Protein 9BHU (pdb70)

Radius of gyration: 25.52 Å; Cα contacts (8 Å, |Δi|>4): 851; chains: 1; bounding box: 65×57×70 Å

B-factor: mean 46.1, std 19.35, range [21.14, 90.33]

Sequence (395 aa):
ITSRWLLRMLPWVETKGGAYRVNRRLTFTVGDGRVEFVQDGSTVRVIPQELGELALLRDFDDAEVLSAIADRCVQRDFRAGETLVERGTAADELHLIAHGRIGQASAVTLDVLADGDRFGEHALLDEDARWSQTATAETSGTLLTLSRADFAAVVANSPALRSHLAAFTAADYELKPREYELSVAQTILRVHTRVADLYNGPMNQTEEQLRLTIEALRERQEHELINNREFGLLHNADFKQRIQTHSGPPTPDDLDELLCRRRGTKFFLAHPRTIAAMGREFNARGLYPDHTDLGGQQVPAWRGVPILPCGKIPITPERTSSILALRTGEEDQGVIGLRQTGLPDEYEPGLSVRFMNIDEKAIISYLVSTYYSAAILVPDAVGVLENVQIANWPR

Structure (mmCIF, N/CA/C/O backbone):
data_9BHU
#
_entry.id   9BHU
#
_cell.length_a   1.00
_cell.length_b   1.00
_cell.length_c   1.00
_cell.angle_alpha   90.00
_cell.angle_beta   90.00
_cell.angle_gamma   90.00
#
_symmetry.space_group_name_H-M   'P 1'
#
loop_
_entity.id
_entity.type
_entity.pdbx_description
1 polymer 'Nucleotide-binding protein'
2 non-polymer 'CALCIUM ION'
#
loop_
_atom_site.group_PDB
_atom_site.id
_atom_site.type_symbol
_atom_site.label_atom_id
_atom_site.label_alt_id
_atom_site.label_comp_id
_atom_site.label_asym_id
_atom_site.label_entity_id
_atom_site.label_seq_id
_atom_site.pdbx_PDB_ins_code
_atom_site.Cartn_x
_atom_site.Cartn_y
_atom_site.Cartn_z
_atom_site.occupancy
_atom_site.B_iso_or_equiv
_atom_site.auth_seq_id
_atom_site.auth_comp_id
_atom_site.auth_asym_id
_atom_site.auth_atom_id
_atom_site.pdbx_PDB_model_num
ATOM 1 N N . ILE A 1 40 ? 174.652 229.873 293.546 1.00 53.11 40 ILE A N 1
ATOM 2 C CA . ILE A 1 40 ? 174.565 230.712 292.359 1.00 53.11 40 ILE A CA 1
ATOM 3 C C . ILE A 1 40 ? 175.722 231.710 292.338 1.00 53.11 40 ILE A C 1
ATOM 4 O O . ILE A 1 40 ? 175.931 232.416 291.350 1.00 53.11 40 ILE A O 1
ATOM 9 N N . THR A 1 41 ? 176.464 231.769 293.442 1.00 46.99 41 THR A N 1
ATOM 10 C CA . THR A 1 41 ? 177.600 232.668 293.566 1.00 46.99 41 THR A CA 1
ATOM 11 C C . THR A 1 41 ? 178.834 232.080 292.883 1.00 46.99 41 THR A C 1
ATOM 12 O O . THR A 1 41 ? 178.859 230.921 292.469 1.00 46.99 41 THR A O 1
ATOM 16 N N . SER A 1 42 ? 179.855 232.918 292.729 1.00 39.16 42 SER A N 1
ATOM 17 C CA . SER A 1 42 ? 181.102 232.480 292.119 1.00 39.16 42 SER A CA 1
ATOM 18 C C . SER A 1 42 ? 181.869 231.579 293.071 1.00 39.16 42 SER A C 1
ATOM 19 O O . SER A 1 42 ? 181.998 231.870 294.262 1.00 39.16 42 SER A O 1
ATOM 22 N N . ARG A 1 43 ? 182.380 230.483 292.541 1.00 34.24 43 ARG A N 1
ATOM 23 C CA . ARG A 1 43 ? 183.144 229.520 293.318 1.00 34.24 43 ARG A CA 1
ATOM 24 C C . ARG A 1 43 ? 184.574 229.578 292.808 1.00 34.24 43 ARG A C 1
ATOM 25 O O . ARG A 1 43 ? 184.960 228.831 291.912 1.00 34.24 43 ARG A O 1
ATOM 33 N N . TRP A 1 44 ? 185.354 230.492 293.377 1.00 31.83 44 TRP A N 1
ATOM 34 C CA . TRP A 1 44 ? 186.706 230.715 292.887 1.00 31.83 44 TRP A CA 1
ATOM 35 C C . TRP A 1 44 ? 187.628 229.563 293.242 1.00 31.83 44 TRP A C 1
ATOM 36 O O . TRP A 1 44 ? 188.500 229.200 292.452 1.00 31.83 44 TRP A O 1
ATOM 47 N N . LEU A 1 45 ? 187.476 228.996 294.435 1.00 30.86 45 LEU A N 1
ATOM 48 C CA . LEU A 1 45 ? 188.354 227.902 294.833 1.00 30.86 45 LEU A CA 1
ATOM 49 C C . LEU A 1 45 ? 188.126 226.660 293.985 1.00 30.86 45 LEU A C 1
ATOM 50 O O . LEU A 1 45 ? 189.072 225.926 293.700 1.00 30.86 45 LEU A O 1
ATOM 55 N N . LEU A 1 46 ? 186.886 226.405 293.579 1.00 31.65 46 LEU A N 1
ATOM 56 C CA . LEU A 1 46 ? 186.607 225.253 292.734 1.00 31.65 46 LEU A CA 1
ATOM 57 C C . LEU A 1 46 ? 187.275 225.389 291.375 1.00 31.65 46 LEU A C 1
ATOM 58 O O . LEU A 1 46 ? 187.766 224.403 290.818 1.00 31.65 46 LEU A O 1
ATOM 63 N N . ARG A 1 47 ? 187.272 226.591 290.808 1.00 34.14 47 ARG A N 1
ATOM 64 C CA . ARG A 1 47 ? 187.809 226.814 289.473 1.00 34.14 47 ARG A CA 1
ATOM 65 C C . ARG A 1 47 ? 189.281 227.197 289.465 1.00 34.14 47 ARG A C 1
ATOM 66 O O . ARG A 1 47 ? 189.866 227.295 288.385 1.00 34.14 47 ARG A O 1
ATOM 74 N N . MET A 1 48 ? 189.888 227.432 290.627 1.00 34.06 48 MET A N 1
ATOM 75 C CA . MET A 1 48 ? 191.302 227.773 290.699 1.00 34.06 48 MET A CA 1
ATOM 76 C C . MET A 1 48 ? 192.176 226.623 291.163 1.00 34.06 48 MET A C 1
ATOM 77 O O . MET A 1 48 ? 193.339 226.555 290.765 1.00 34.06 48 MET A O 1
ATOM 82 N N . LEU A 1 49 ? 191.663 225.737 291.998 1.00 31.30 49 LEU A N 1
ATOM 83 C CA . LEU A 1 49 ? 192.451 224.610 292.479 1.00 31.30 49 LEU A CA 1
ATOM 84 C C . LEU A 1 49 ? 192.627 223.575 291.381 1.00 31.30 49 LEU A C 1
ATOM 85 O O . LEU A 1 49 ? 191.629 223.127 290.807 1.00 31.30 49 LEU A O 1
ATOM 90 N N . PRO A 1 50 ? 193.853 223.195 291.030 1.00 31.84 50 PRO A N 1
ATOM 91 C CA . PRO A 1 50 ? 194.032 222.086 290.094 1.00 31.84 50 PRO A CA 1
ATOM 92 C C . PRO A 1 50 ? 193.521 220.793 290.705 1.00 31.84 50 PRO A C 1
ATOM 93 O O . PRO A 1 50 ? 193.635 220.563 291.908 1.00 31.84 50 PRO A O 1
ATOM 97 N N . TRP A 1 51 ? 192.958 219.940 289.862 1.00 32.04 51 TRP A N 1
ATOM 98 C CA . TRP A 1 51 ? 192.340 218.701 290.304 1.00 32.04 51 TRP A CA 1
ATOM 99 C C . TRP A 1 51 ? 193.177 217.519 289.850 1.00 32.04 51 TRP A C 1
ATOM 100 O O . TRP A 1 51 ? 193.472 217.386 288.660 1.00 32.04 51 TRP A O 1
ATOM 111 N N . VAL A 1 52 ? 193.565 216.671 290.793 1.00 35.05 52 VAL A N 1
ATOM 112 C CA . VAL A 1 52 ? 194.356 215.490 290.485 1.00 35.05 52 VAL A CA 1
ATOM 113 C C . VAL A 1 52 ? 193.515 214.255 290.768 1.00 35.05 52 VAL A C 1
ATOM 114 O O . VAL A 1 52 ? 192.654 214.249 291.651 1.00 35.05 52 VAL A O 1
ATOM 118 N N . GLU A 1 53 ? 193.775 213.199 290.008 1.00 41.27 53 GLU A N 1
ATOM 119 C CA . GLU A 1 53 ? 192.984 211.982 290.087 1.00 41.27 53 GLU A CA 1
ATOM 120 C C . GLU A 1 53 ? 193.587 211.042 291.118 1.00 41.27 53 GLU A C 1
ATOM 121 O O . GLU A 1 53 ? 194.712 210.563 290.949 1.00 41.27 53 GLU A O 1
ATOM 127 N N . THR A 1 54 ? 192.842 210.782 292.181 1.00 40.08 54 THR A N 1
ATOM 128 C CA . THR A 1 54 ? 193.268 209.820 293.174 1.00 40.08 54 THR A CA 1
ATOM 129 C C . THR A 1 54 ? 192.871 208.413 292.754 1.00 40.08 54 THR A C 1
ATOM 130 O O . THR A 1 54 ? 191.922 208.212 291.994 1.00 40.08 54 THR A O 1
ATOM 134 N N . LYS A 1 55 ? 193.633 207.436 293.232 1.00 44.07 55 LYS A N 1
ATOM 135 C CA . LYS A 1 55 ? 193.391 206.029 292.956 1.00 44.07 55 LYS A CA 1
ATOM 136 C C . LYS A 1 55 ? 192.875 205.375 294.228 1.00 44.07 55 LYS A C 1
ATOM 137 O O . LYS A 1 55 ? 193.543 205.418 295.264 1.00 44.07 55 LYS A O 1
ATOM 143 N N . GLY A 1 56 ? 191.694 204.773 294.148 1.00 41.20 56 GLY A N 1
ATOM 144 C CA . GLY A 1 56 ? 191.079 204.171 295.312 1.00 41.20 56 GLY A CA 1
ATOM 145 C C . GLY A 1 56 ? 190.456 205.147 296.276 1.00 41.20 56 GLY A C 1
ATOM 146 O O . GLY A 1 56 ? 190.167 204.776 297.416 1.00 41.20 56 GLY A O 1
ATOM 147 N N . GLY A 1 57 ? 190.247 206.389 295.854 1.00 38.97 57 GLY A N 1
ATOM 148 C CA . GLY A 1 57 ? 189.701 207.410 296.723 1.00 38.97 57 GLY A CA 1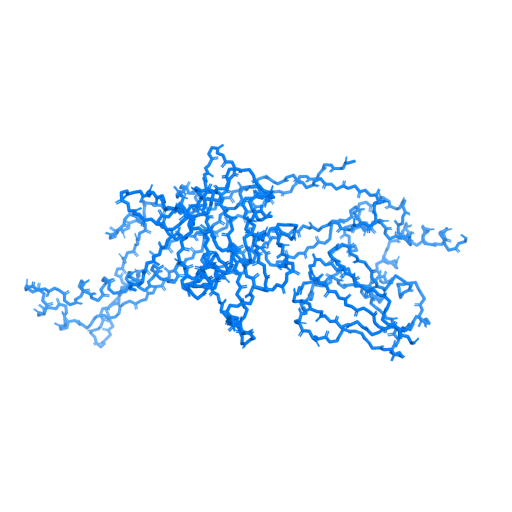
ATOM 149 C C . GLY A 1 57 ? 190.587 207.796 297.881 1.00 38.97 57 GLY A C 1
ATOM 150 O O . GLY A 1 57 ? 190.078 208.115 298.956 1.00 38.97 57 GLY A O 1
ATOM 151 N N . ALA A 1 58 ? 191.904 207.791 297.688 1.00 39.74 58 ALA A N 1
ATOM 152 C CA . ALA A 1 58 ? 192.840 208.145 298.743 1.00 39.74 58 ALA A CA 1
ATOM 153 C C . ALA A 1 58 ? 194.099 208.720 298.120 1.00 39.74 58 ALA A C 1
ATOM 154 O O . ALA A 1 58 ? 194.456 208.391 296.988 1.00 39.74 58 ALA A O 1
ATOM 156 N N . TYR A 1 59 ? 194.777 209.564 298.890 1.00 39.79 59 TYR A N 1
ATOM 157 C CA . TYR A 1 59 ? 196.008 210.218 298.481 1.00 39.79 59 TYR A CA 1
ATOM 158 C C . TYR A 1 59 ? 196.973 210.211 299.653 1.00 39.79 59 TYR A C 1
ATOM 159 O O . TYR A 1 59 ? 196.557 210.193 300.810 1.00 39.79 59 TYR A O 1
ATOM 168 N N . ARG A 1 60 ? 198.264 210.243 299.350 1.00 42.51 60 ARG A N 1
ATOM 169 C CA . ARG A 1 60 ? 199.310 210.193 300.361 1.00 42.51 60 ARG A CA 1
ATOM 170 C C . ARG A 1 60 ? 200.264 211.354 300.151 1.00 42.51 60 ARG A C 1
ATOM 171 O O . ARG A 1 60 ? 200.748 211.569 299.039 1.00 42.51 60 ARG A O 1
ATOM 179 N N . VAL A 1 61 ? 200.549 212.084 301.221 1.00 39.48 61 VAL A N 1
ATOM 180 C CA . VAL A 1 61 ? 201.474 213.204 301.193 1.00 39.48 61 VAL A CA 1
ATOM 181 C C . VAL A 1 61 ? 202.567 212.925 302.204 1.00 39.48 61 VAL A C 1
ATOM 182 O O . VAL A 1 61 ? 202.286 212.693 303.382 1.00 39.48 61 VAL A O 1
ATOM 186 N N . ASN A 1 62 ? 203.809 212.949 301.748 1.00 43.70 62 ASN A N 1
ATOM 187 C CA . ASN A 1 62 ? 204.954 212.644 302.590 1.00 43.70 62 ASN A CA 1
ATOM 188 C C . ASN A 1 62 ? 205.422 213.924 303.259 1.00 43.70 62 ASN A C 1
ATOM 189 O O . ASN A 1 62 ? 205.798 214.881 302.579 1.00 43.70 62 ASN A O 1
ATOM 194 N N . ARG A 1 63 ? 205.431 213.933 304.586 1.00 43.92 63 ARG A N 1
ATOM 195 C CA . ARG A 1 63 ? 205.782 215.114 305.356 1.00 43.92 63 ARG A CA 1
ATOM 196 C C . ARG A 1 63 ? 207.087 214.895 306.089 1.00 43.92 63 ARG A C 1
ATOM 197 O O . ARG A 1 63 ? 207.261 213.895 306.784 1.00 43.92 63 ARG A O 1
ATOM 205 N N . ARG A 1 64 ? 207.978 215.859 305.950 1.00 51.59 64 ARG A N 1
ATOM 206 C CA . ARG A 1 64 ? 209.165 215.977 306.769 1.00 51.59 64 ARG A CA 1
ATOM 207 C C . ARG A 1 64 ? 208.913 217.060 307.805 1.00 51.59 64 ARG A C 1
ATOM 208 O O . ARG A 1 64 ? 208.517 218.174 307.455 1.00 51.59 64 ARG A O 1
ATOM 216 N N . LEU A 1 65 ? 209.132 216.734 309.077 1.00 50.95 65 LEU A N 1
ATOM 217 C CA . LEU A 1 65 ? 208.895 217.667 310.176 1.00 50.95 65 LEU A CA 1
ATOM 218 C C . LEU A 1 65 ? 210.186 217.900 310.943 1.00 50.95 65 LEU A C 1
ATOM 219 O O . LEU A 1 65 ? 210.461 217.221 311.931 1.00 50.95 65 LEU A O 1
ATOM 224 N N . THR A 1 66 ? 210.972 218.870 310.496 1.00 54.58 66 THR A N 1
ATOM 225 C CA . THR A 1 66 ? 212.222 219.183 311.171 1.00 54.58 66 THR A CA 1
ATOM 226 C C . THR A 1 66 ? 211.973 219.903 312.488 1.00 54.58 66 THR A C 1
ATOM 227 O O . THR A 1 66 ? 211.214 220.873 312.545 1.00 54.58 66 THR A O 1
ATOM 231 N N . PHE A 1 67 ? 212.601 219.416 313.553 1.00 56.20 67 PHE A N 1
ATOM 232 C CA . PHE A 1 67 ? 212.464 220.025 314.863 1.00 56.20 67 PHE A CA 1
ATOM 233 C C . PHE A 1 67 ? 213.789 219.892 315.595 1.00 56.20 67 PHE A C 1
ATOM 234 O O . PHE A 1 67 ? 214.563 218.969 315.335 1.00 56.20 67 PHE A O 1
ATOM 242 N N . THR A 1 68 ? 214.034 220.805 316.528 1.00 58.52 68 THR A N 1
ATOM 243 C CA . THR A 1 68 ? 215.237 220.801 317.345 1.00 58.52 68 THR A CA 1
ATOM 244 C C . THR A 1 68 ? 214.839 220.758 318.809 1.00 58.52 68 THR A C 1
ATOM 245 O O . THR A 1 68 ? 213.805 221.302 319.200 1.00 58.52 68 THR A O 1
ATOM 249 N N . VAL A 1 69 ? 215.658 220.107 319.618 1.00 59.22 69 VAL A N 1
ATOM 250 C CA . VAL A 1 69 ? 215.384 219.957 321.039 1.00 59.22 69 VAL A CA 1
ATOM 251 C C . VAL A 1 69 ? 216.261 220.926 321.815 1.00 59.22 69 VAL A C 1
ATOM 252 O O . VAL A 1 69 ? 217.480 220.972 321.614 1.00 59.22 69 VAL A O 1
ATOM 256 N N . GLY A 1 70 ? 215.640 221.708 322.691 1.00 61.26 70 GLY A N 1
ATOM 257 C CA . GLY A 1 70 ? 216.356 222.643 323.525 1.00 61.26 70 GLY A CA 1
ATOM 258 C C . GLY A 1 70 ? 216.273 224.092 323.115 1.00 61.26 70 GLY A C 1
ATOM 259 O O . GLY A 1 70 ? 216.954 224.924 323.722 1.00 61.26 70 GLY A O 1
ATOM 260 N N . ASP A 1 71 ? 215.461 224.427 322.121 1.00 60.80 71 ASP A N 1
ATOM 261 C CA . ASP A 1 71 ? 215.315 225.809 321.687 1.00 60.80 71 ASP A CA 1
ATOM 262 C C . ASP A 1 71 ? 214.164 226.528 322.379 1.00 60.80 71 ASP A C 1
ATOM 263 O O . ASP A 1 71 ? 213.882 227.681 322.043 1.00 60.80 71 ASP A O 1
ATOM 268 N N . GLY A 1 72 ? 213.494 225.879 323.328 1.00 57.58 72 GLY A N 1
ATOM 269 C CA . GLY A 1 72 ? 212.435 226.511 324.080 1.00 57.58 72 GLY A CA 1
ATOM 270 C C . GLY A 1 72 ? 211.074 226.495 323.430 1.00 57.58 72 GLY A C 1
ATOM 271 O O . GLY A 1 72 ? 210.123 227.027 324.015 1.00 57.58 72 GLY A O 1
ATOM 272 N N . ARG A 1 73 ? 210.938 225.901 322.250 1.00 52.85 73 ARG A N 1
ATOM 273 C CA . ARG A 1 73 ? 209.669 225.843 321.543 1.00 52.85 73 ARG A CA 1
ATOM 274 C C . ARG A 1 73 ? 209.332 224.394 321.237 1.00 52.85 73 ARG A C 1
ATOM 275 O O . ARG A 1 73 ? 210.176 223.656 320.724 1.00 52.85 73 ARG A O 1
ATOM 283 N N . VAL A 1 74 ? 208.102 223.993 321.540 1.00 48.62 74 VAL A N 1
ATOM 284 C CA . VAL A 1 74 ? 207.635 222.639 321.271 1.00 48.62 74 VAL A CA 1
ATOM 285 C C . VAL A 1 74 ? 206.967 222.606 319.908 1.00 48.62 74 VAL A C 1
ATOM 286 O O . VAL A 1 74 ? 206.134 223.458 319.590 1.00 48.62 74 VAL A O 1
ATOM 290 N N . GLU A 1 75 ? 207.355 221.641 319.089 1.00 48.12 75 GLU A N 1
ATOM 291 C CA . GLU A 1 75 ? 206.786 221.464 317.766 1.00 48.12 75 GLU A CA 1
ATOM 292 C C . GLU A 1 75 ? 205.727 220.376 317.810 1.00 48.12 75 GLU A C 1
ATOM 293 O O . GLU A 1 75 ? 205.870 219.388 318.530 1.00 48.12 75 GLU A O 1
ATOM 299 N N . PHE A 1 76 ? 204.661 220.569 317.045 1.00 38.68 76 PHE A N 1
ATOM 300 C CA . PHE A 1 76 ? 203.524 219.669 317.023 1.00 38.68 76 PHE A CA 1
ATOM 301 C C . PHE A 1 76 ? 203.336 219.119 315.621 1.00 38.68 76 PHE A C 1
ATOM 302 O O . PHE A 1 76 ? 203.843 219.665 314.641 1.00 38.68 76 PHE A O 1
ATOM 310 N N . VAL A 1 77 ? 202.601 218.019 315.547 1.00 37.37 77 VAL A N 1
ATOM 311 C CA . VAL A 1 77 ? 202.155 217.414 314.304 1.00 37.37 77 VAL A CA 1
ATOM 312 C C . VAL A 1 77 ? 200.682 217.735 314.158 1.00 37.37 77 VAL A C 1
ATOM 313 O O . VAL A 1 77 ? 199.881 217.412 315.042 1.00 37.37 77 VAL A O 1
ATOM 317 N N . GLN A 1 78 ? 200.320 218.363 313.053 1.00 32.10 78 GLN A N 1
ATOM 318 C CA . GLN A 1 78 ? 198.959 218.804 312.816 1.00 32.10 78 GLN A CA 1
ATOM 319 C C . GLN A 1 78 ? 198.382 218.061 311.627 1.00 32.10 78 GLN A C 1
ATOM 320 O O . GLN A 1 78 ? 198.998 218.024 310.560 1.00 32.10 78 GLN A O 1
ATOM 326 N N . ASP A 1 79 ? 197.204 217.470 311.810 1.00 35.19 79 ASP A N 1
ATOM 327 C CA . ASP A 1 79 ? 196.466 216.817 310.734 1.00 35.19 79 ASP A CA 1
ATOM 328 C C . ASP A 1 79 ? 195.101 217.490 310.677 1.00 35.19 79 ASP A C 1
ATOM 329 O O . ASP A 1 79 ? 194.117 216.992 311.221 1.00 35.19 79 ASP A O 1
ATOM 334 N N . GLY A 1 80 ? 195.036 218.608 309.974 1.00 33.01 80 GLY A N 1
ATOM 335 C CA . GLY A 1 80 ? 193.843 219.424 309.973 1.00 33.01 80 GLY A CA 1
ATOM 336 C C . GLY A 1 80 ? 193.668 220.172 311.274 1.00 33.01 80 GLY A C 1
ATOM 337 O O . GLY A 1 80 ? 194.453 221.064 311.596 1.00 33.01 80 GLY A O 1
ATOM 338 N N . SER A 1 81 ? 192.641 219.819 312.032 1.00 33.94 81 SER A N 1
ATOM 339 C CA . SER A 1 81 ? 192.360 220.468 313.298 1.00 33.94 81 SER A CA 1
ATOM 340 C C . SER A 1 81 ? 192.822 219.663 314.501 1.00 33.94 81 SER A C 1
ATOM 341 O O . SER A 1 81 ? 192.752 220.170 315.622 1.00 33.94 81 SER A O 1
ATOM 344 N N . THR A 1 82 ? 193.276 218.430 314.309 1.00 36.81 82 THR A N 1
ATOM 345 C CA . THR A 1 82 ? 193.761 217.616 315.411 1.00 36.81 82 THR A CA 1
ATOM 346 C C . THR A 1 82 ? 195.276 217.694 315.457 1.00 36.81 82 THR A C 1
ATOM 347 O O . THR A 1 82 ? 195.950 217.485 314.446 1.00 36.81 82 THR A O 1
ATOM 351 N N . VAL A 1 83 ? 195.806 217.971 316.638 1.00 36.25 83 VAL A N 1
ATOM 352 C CA . VAL A 1 83 ? 197.225 218.219 316.807 1.00 36.25 83 VAL A CA 1
ATOM 353 C C . VAL A 1 83 ? 197.753 217.314 317.907 1.00 36.25 83 VAL A C 1
ATOM 354 O O . VAL A 1 83 ? 197.015 216.904 318.805 1.00 36.25 83 VAL A O 1
ATOM 358 N N . ARG A 1 84 ? 199.027 216.955 317.804 1.00 39.04 84 ARG A N 1
ATOM 359 C CA . ARG A 1 84 ? 199.641 216.120 318.822 1.00 39.04 84 ARG A CA 1
ATOM 360 C C . ARG A 1 84 ? 201.122 216.442 318.909 1.00 39.04 84 ARG A C 1
ATOM 361 O O . ARG A 1 84 ? 201.781 216.632 317.891 1.00 39.04 84 ARG A O 1
ATOM 369 N N . VAL A 1 85 ? 201.647 216.466 320.129 1.00 43.63 85 VAL A N 1
ATOM 370 C CA . VAL A 1 85 ? 203.026 216.881 320.338 1.00 43.63 85 VAL A CA 1
ATOM 371 C C . VAL A 1 85 ? 203.984 215.803 319.856 1.00 43.63 85 VAL A C 1
ATOM 372 O O . VAL A 1 85 ? 203.740 214.604 320.032 1.00 43.63 85 VAL A O 1
ATOM 376 N N . ILE A 1 86 ? 205.066 216.223 319.216 1.00 50.10 86 ILE A N 1
ATOM 377 C CA . ILE A 1 86 ? 206.114 215.270 318.832 1.00 50.10 86 ILE A CA 1
ATOM 378 C C . ILE A 1 86 ? 206.748 214.695 320.093 1.00 50.10 86 ILE A C 1
ATOM 379 O O . ILE A 1 86 ? 207.174 215.463 320.971 1.00 50.10 86 ILE A O 1
ATOM 384 N N . PRO A 1 87 ? 206.859 213.373 320.218 1.00 54.24 87 PRO A N 1
ATOM 385 C CA . PRO A 1 87 ? 207.405 212.798 321.457 1.00 54.24 87 PRO A CA 1
ATOM 386 C C . PRO A 1 87 ? 208.809 213.262 321.797 1.00 54.24 87 PRO A C 1
ATOM 387 O O . PRO A 1 87 ? 209.097 213.528 322.967 1.00 54.24 87 PRO A O 1
ATOM 391 N N . GLN A 1 88 ? 209.667 213.434 320.815 1.00 54.93 88 GLN A N 1
ATOM 392 C CA . GLN A 1 88 ? 211.013 213.835 321.124 1.00 54.93 88 GLN A CA 1
ATOM 393 C C . GLN A 1 88 ? 211.035 215.249 321.668 1.00 54.93 88 GLN A C 1
ATOM 394 O O . GLN A 1 88 ? 211.869 215.575 322.501 1.00 54.93 88 GLN A O 1
ATOM 400 N N . GLU A 1 89 ? 210.132 216.095 321.183 1.00 55.13 89 GLU A N 1
ATOM 401 C CA . GLU A 1 89 ? 210.093 217.489 321.618 1.00 55.13 89 GLU A CA 1
ATOM 402 C C . GLU A 1 89 ? 209.604 217.616 323.047 1.00 55.13 89 GLU A C 1
ATOM 403 O O . GLU A 1 89 ? 209.756 218.669 323.666 1.00 55.13 89 GLU A O 1
ATOM 409 N N . LEU A 1 90 ? 209.033 216.559 323.583 1.00 58.79 90 LEU A N 1
ATOM 410 C CA . LEU A 1 90 ? 208.480 216.611 324.915 1.00 58.79 90 LEU A CA 1
ATOM 411 C C . LEU A 1 90 ? 209.628 216.866 325.812 1.00 58.79 90 LEU A C 1
ATOM 412 O O . LEU A 1 90 ? 209.486 217.453 326.870 1.00 58.79 90 LEU A O 1
ATOM 417 N N . GLY A 1 91 ? 210.795 216.446 325.379 1.00 62.98 91 GLY A N 1
ATOM 418 C CA . GLY A 1 91 ? 211.982 216.633 326.176 1.00 62.98 91 GLY A CA 1
ATOM 419 C C . GLY A 1 91 ? 212.371 218.061 326.464 1.00 62.98 91 GLY A C 1
ATOM 420 O O . GLY A 1 91 ? 213.137 218.297 327.384 1.00 62.98 91 GLY A O 1
ATOM 421 N N . GLU A 1 92 ? 211.873 219.024 325.707 1.00 61.65 92 GLU A N 1
ATOM 422 C CA . GLU A 1 92 ? 212.227 220.388 326.073 1.00 61.65 92 GLU A CA 1
ATOM 423 C C . GLU A 1 92 ? 211.939 220.619 327.540 1.00 61.65 92 GLU A C 1
ATOM 424 O O . GLU A 1 92 ? 212.622 221.384 328.204 1.00 61.65 92 GLU A O 1
ATOM 430 N N . LEU A 1 93 ? 210.916 219.964 328.053 1.00 66.98 93 LEU A N 1
ATOM 431 C CA . LEU A 1 93 ? 210.558 220.100 329.450 1.00 66.98 93 LEU A CA 1
ATOM 432 C C . LEU A 1 93 ? 211.738 219.631 330.277 1.00 66.98 93 LEU A C 1
ATOM 433 O O . LEU A 1 93 ? 212.315 218.575 330.009 1.00 66.98 93 LEU A O 1
ATOM 438 N N . ALA A 1 94 ? 212.104 220.425 331.280 1.00 72.25 94 ALA A N 1
ATOM 439 C CA . ALA A 1 94 ? 213.264 220.085 332.090 1.00 72.25 94 ALA A CA 1
ATOM 440 C C . ALA A 1 94 ? 213.057 218.744 332.774 1.00 72.25 94 ALA A C 1
ATOM 441 O O . ALA A 1 94 ? 213.912 217.856 332.686 1.00 72.25 94 ALA A O 1
ATOM 443 N N . LEU A 1 95 ? 211.929 218.573 333.463 1.00 75.01 95 LEU A N 1
ATOM 444 C CA . LEU A 1 95 ? 211.700 217.321 334.164 1.00 75.01 95 LEU A CA 1
ATOM 445 C C . LEU A 1 95 ? 211.791 216.113 333.247 1.00 75.01 95 LEU A C 1
ATOM 446 O O . LEU A 1 95 ? 211.826 214.981 333.742 1.00 75.01 95 LEU A O 1
ATOM 451 N N . LEU A 1 96 ? 211.918 216.322 331.938 1.00 72.68 96 LEU A N 1
ATOM 452 C CA . LEU A 1 96 ? 212.071 215.223 331.004 1.00 72.68 96 LEU A CA 1
ATOM 453 C C . LEU A 1 96 ? 213.282 215.413 330.104 1.00 72.68 96 LEU A C 1
ATOM 454 O O . LEU A 1 96 ? 213.432 214.669 329.131 1.00 72.68 96 LEU A O 1
ATOM 459 N N . ARG A 1 97 ? 214.138 216.394 330.385 1.00 73.16 97 ARG A N 1
ATOM 460 C CA . ARG A 1 97 ? 215.314 216.582 329.553 1.00 73.16 97 ARG A CA 1
ATOM 461 C C . ARG A 1 97 ? 216.222 215.371 329.648 1.00 73.16 97 ARG A C 1
ATOM 462 O O . ARG A 1 97 ? 216.328 214.728 330.696 1.00 73.16 97 ARG A O 1
ATOM 470 N N . ASP A 1 98 ? 216.864 215.053 328.528 1.00 80.37 98 ASP A N 1
ATOM 471 C CA . ASP A 1 98 ? 217.871 214.010 328.395 1.00 80.37 98 ASP A CA 1
ATOM 472 C C . ASP A 1 98 ? 217.246 212.625 328.484 1.00 80.37 98 ASP A C 1
ATOM 473 O O . ASP A 1 98 ? 217.953 211.629 328.319 1.00 80.37 98 ASP A O 1
ATOM 478 N N . PHE A 1 99 ? 215.942 212.527 328.739 1.00 83.76 99 PHE A N 1
ATOM 479 C CA . PHE A 1 99 ? 215.241 211.256 328.638 1.00 83.76 99 PHE A CA 1
ATOM 480 C C . PHE A 1 99 ? 214.877 210.991 327.190 1.00 83.76 99 PHE A C 1
ATOM 481 O O . PHE A 1 99 ? 214.120 211.748 326.574 1.00 83.76 99 PHE A O 1
ATOM 489 N N . ASP A 1 100 ? 215.421 209.915 326.648 1.00 85.52 100 ASP A N 1
ATOM 490 C CA . ASP A 1 100 ? 215.313 209.619 325.230 1.00 85.52 100 ASP A CA 1
ATOM 491 C C . ASP A 1 100 ? 214.898 208.163 325.011 1.00 85.52 100 ASP A C 1
ATOM 492 O O . ASP A 1 100 ? 215.445 207.440 324.177 1.00 85.52 100 ASP A O 1
ATOM 497 N N . ASP A 1 101 ? 213.904 207.716 325.773 1.00 84.12 101 ASP A N 1
ATOM 498 C CA . ASP A 1 101 ? 213.299 206.404 325.588 1.00 84.12 101 ASP A CA 1
ATOM 499 C C . ASP A 1 101 ? 212.041 206.558 324.752 1.00 84.12 101 ASP A C 1
ATOM 500 O O . ASP A 1 101 ? 211.081 207.195 325.191 1.00 84.12 101 ASP A O 1
ATOM 505 N N . ALA A 1 102 ? 212.039 205.944 323.571 1.00 78.91 102 ALA A N 1
ATOM 506 C CA . ALA A 1 102 ? 210.947 206.143 322.631 1.00 78.91 102 ALA A CA 1
ATOM 507 C C . ALA A 1 102 ? 209.619 205.663 323.195 1.00 78.91 102 ALA A C 1
ATOM 508 O O . ALA A 1 102 ? 208.587 206.301 322.977 1.00 78.91 102 ALA A O 1
ATOM 510 N N . GLU A 1 103 ? 209.619 204.542 323.918 1.00 78.73 103 GLU A N 1
ATOM 511 C CA . GLU A 1 103 ? 208.368 204.021 324.467 1.00 78.73 103 GLU A CA 1
ATOM 512 C C . GLU A 1 103 ? 207.734 205.018 325.428 1.00 78.73 103 GLU A C 1
ATOM 513 O O . GLU A 1 103 ? 206.538 205.324 325.331 1.00 78.73 103 GLU A O 1
ATOM 519 N N . VAL A 1 104 ? 208.526 205.538 326.363 1.00 77.06 104 VAL A N 1
ATOM 520 C CA . VAL A 1 104 ? 207.993 206.424 327.391 1.00 77.06 104 VAL A CA 1
ATOM 521 C C . VAL A 1 104 ? 207.487 207.718 326.771 1.00 77.06 104 VAL A C 1
ATOM 522 O O . VAL A 1 104 ? 206.379 208.175 327.071 1.00 77.06 104 VAL A O 1
ATOM 526 N N . LEU A 1 105 ? 208.300 208.339 325.917 1.00 70.19 105 LEU A N 1
ATOM 527 C CA . LEU A 1 105 ? 207.888 209.580 325.275 1.00 70.19 105 LEU A CA 1
ATOM 528 C C . LEU A 1 105 ? 206.644 209.369 324.428 1.00 70.19 105 LEU A C 1
ATOM 529 O O . LEU A 1 105 ? 205.731 210.198 324.441 1.00 70.19 105 LEU A O 1
ATOM 534 N N . SER A 1 106 ? 206.585 208.264 323.689 1.00 69.52 106 SER A N 1
ATOM 535 C CA . SER A 1 106 ? 205.411 207.985 322.873 1.00 69.52 106 SER A CA 1
ATOM 536 C C . SER A 1 106 ? 204.170 207.826 323.736 1.00 69.52 106 SER A C 1
ATOM 537 O O . SER A 1 106 ? 203.101 208.342 323.395 1.00 69.52 106 SER A O 1
ATOM 540 N N . ALA A 1 107 ? 204.287 207.119 324.858 1.00 70.06 107 ALA A N 1
ATOM 541 C CA . ALA A 1 107 ? 203.140 206.961 325.746 1.00 70.06 107 ALA A CA 1
ATOM 542 C C . ALA A 1 107 ? 202.692 208.308 326.299 1.00 70.06 107 ALA A C 1
ATOM 543 O O . ALA A 1 107 ? 201.496 208.623 326.304 1.00 70.06 107 ALA A O 1
ATOM 545 N N . ILE A 1 108 ? 203.641 209.123 326.763 1.00 67.50 108 ILE A N 1
ATOM 546 C CA . ILE A 1 108 ? 203.292 210.421 327.338 1.00 67.50 108 ILE A CA 1
ATOM 547 C C . ILE A 1 108 ? 202.620 211.300 326.292 1.00 67.50 108 ILE A C 1
ATOM 548 O O . ILE A 1 108 ? 201.608 211.954 326.562 1.00 67.50 108 ILE A O 1
ATOM 553 N N . ALA A 1 109 ? 203.157 211.303 325.076 1.00 64.74 109 ALA A N 1
ATOM 554 C CA . ALA A 1 109 ? 202.573 212.072 323.988 1.00 64.74 109 ALA A CA 1
ATOM 555 C C . ALA A 1 109 ? 201.171 211.586 323.675 1.00 64.74 109 ALA A C 1
ATOM 556 O O . ALA A 1 109 ? 200.278 212.388 323.391 1.00 64.74 109 ALA A O 1
ATOM 558 N N . ASP A 1 110 ? 200.963 210.276 323.690 1.00 66.58 110 ASP A N 1
ATOM 559 C CA . ASP A 1 110 ? 199.639 209.733 323.426 1.00 66.58 110 ASP A CA 1
ATOM 560 C C . ASP A 1 110 ? 198.652 210.091 324.526 1.00 66.58 110 ASP A C 1
ATOM 561 O O . ASP A 1 110 ? 197.449 210.170 324.267 1.00 66.58 110 ASP A O 1
ATOM 566 N N . ARG A 1 111 ? 199.111 210.318 325.720 1.00 66.48 111 ARG A N 1
ATOM 567 C CA . ARG A 1 111 ? 198.218 210.562 326.855 1.00 66.48 111 ARG A CA 1
ATOM 568 C C . ARG A 1 111 ? 197.866 212.007 327.138 1.00 66.48 111 ARG A C 1
ATOM 569 O O . ARG A 1 111 ? 197.350 212.314 328.206 1.00 66.48 111 ARG A O 1
ATOM 577 N N . CYS A 1 112 ? 198.191 212.916 326.229 1.00 58.15 112 CYS A N 1
ATOM 578 C CA . CYS A 1 112 ? 197.721 214.288 326.392 1.00 58.15 112 CYS A CA 1
ATOM 579 C C . CYS A 1 112 ? 196.405 214.503 325.642 1.00 58.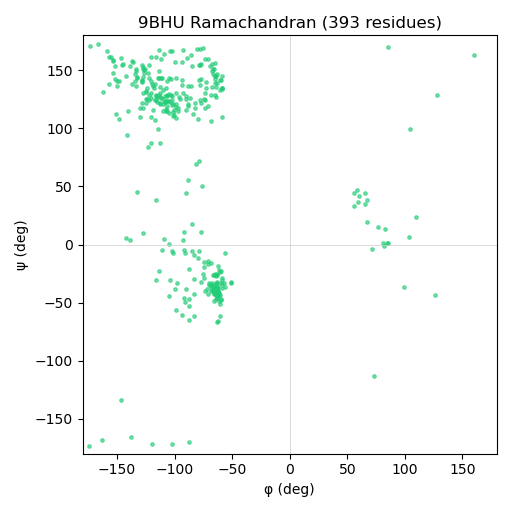15 112 CYS A C 1
ATOM 580 O O . CYS A 1 112 ? 196.088 213.799 324.683 1.00 58.15 112 CYS A O 1
ATOM 583 N N . VAL A 1 113 ? 195.646 215.508 326.076 1.00 48.14 113 VAL A N 1
ATOM 584 C CA . VAL A 1 113 ? 194.316 215.783 325.538 1.00 48.14 113 VAL A CA 1
ATOM 585 C C . VAL A 1 113 ? 194.303 217.161 324.894 1.00 48.14 113 VAL A C 1
ATOM 586 O O . VAL A 1 113 ? 194.796 218.124 325.481 1.00 48.14 113 VAL A O 1
ATOM 590 N N . GLN A 1 114 ? 193.731 217.262 323.702 1.00 41.93 114 GLN A N 1
ATOM 591 C CA . GLN A 1 114 ? 193.658 218.535 323.002 1.00 41.93 114 GLN A CA 1
ATOM 592 C C . GLN A 1 114 ? 192.411 219.317 323.389 1.00 41.93 114 GLN A C 1
ATOM 593 O O . GLN A 1 114 ? 191.313 218.763 323.461 1.00 41.93 114 GLN A O 1
ATOM 599 N N . ARG A 1 115 ? 192.619 220.615 323.614 1.00 47.60 115 ARG A N 1
ATOM 600 C CA . ARG A 1 115 ? 191.531 221.499 323.981 1.00 47.60 115 ARG A CA 1
ATOM 601 C C . ARG A 1 115 ? 191.595 222.772 323.159 1.00 47.60 115 ARG A C 1
ATOM 602 O O . ARG A 1 115 ? 192.672 223.203 322.786 1.00 47.60 115 ARG A O 1
ATOM 610 N N . ASP A 1 116 ? 190.455 223.380 322.874 1.00 49.55 116 ASP A N 1
ATOM 611 C CA . ASP A 1 116 ? 190.400 224.609 322.103 1.00 49.55 116 ASP A CA 1
ATOM 612 C C . ASP A 1 116 ? 189.890 225.711 323.013 1.00 49.55 116 ASP A C 1
ATOM 613 O O . ASP A 1 116 ? 189.050 225.471 323.881 1.00 49.55 116 ASP A O 1
ATOM 618 N N . PHE A 1 117 ? 190.424 226.909 322.837 1.00 49.85 117 PHE A N 1
ATOM 619 C CA . PHE A 1 117 ? 190.016 228.054 323.627 1.00 49.85 117 PHE A CA 1
ATOM 620 C C . PHE A 1 117 ? 189.650 229.212 322.718 1.00 49.85 117 PHE A C 1
ATOM 621 O O . PHE A 1 117 ? 190.308 229.451 321.702 1.00 49.85 117 PHE A O 1
ATOM 629 N N . ARG A 1 118 ? 188.587 229.915 323.086 1.00 57.22 118 ARG A N 1
ATOM 630 C CA . ARG A 1 118 ? 188.114 231.071 322.350 1.00 57.22 118 ARG A CA 1
ATOM 631 C C . ARG A 1 118 ? 188.724 232.341 322.924 1.00 57.22 118 ARG A C 1
ATOM 632 O O . ARG A 1 118 ? 189.281 232.359 324.021 1.00 57.22 118 ARG A O 1
ATOM 640 N N . ALA A 1 119 ? 188.577 233.423 322.175 1.00 58.38 119 ALA A N 1
ATOM 641 C CA . ALA A 1 119 ? 189.078 234.713 322.615 1.00 58.38 119 ALA A CA 1
ATOM 642 C C . ALA A 1 119 ? 188.361 235.175 323.872 1.00 58.38 119 ALA A C 1
ATOM 643 O O . ALA A 1 119 ? 187.142 235.049 323.997 1.00 58.38 119 ALA A O 1
ATOM 645 N N . GLY A 1 120 ? 189.136 235.679 324.826 1.00 60.39 120 GLY A N 1
ATOM 646 C CA . GLY A 1 120 ? 188.581 236.173 326.063 1.00 60.39 120 GLY A CA 1
ATOM 647 C C . GLY A 1 120 ? 188.253 235.118 327.090 1.00 60.39 120 GLY A C 1
ATOM 648 O O . GLY A 1 120 ? 187.762 235.463 328.170 1.00 60.39 120 GLY A O 1
ATOM 649 N N . GLU A 1 121 ? 188.520 233.853 326.802 1.00 61.38 121 GLU A N 1
ATOM 650 C CA . GLU A 1 121 ? 188.216 232.772 327.722 1.00 61.38 121 GLU A CA 1
ATOM 651 C C . GLU A 1 121 ? 189.355 232.597 328.714 1.00 61.38 121 GLU A C 1
ATOM 652 O O . GLU A 1 121 ? 190.530 232.629 328.342 1.00 61.38 121 GLU A O 1
ATOM 658 N N . THR A 1 122 ? 188.998 232.424 329.981 1.00 64.63 122 THR A N 1
ATOM 659 C CA . THR A 1 122 ? 189.969 232.215 331.046 1.00 64.63 122 THR A CA 1
ATOM 660 C C . THR A 1 122 ? 190.236 230.728 331.202 1.00 64.63 122 THR A C 1
ATOM 661 O O . THR A 1 122 ? 189.305 229.943 331.394 1.00 64.63 122 THR A O 1
ATOM 665 N N . LEU A 1 123 ? 191.507 230.345 331.118 1.00 64.49 123 LEU A N 1
ATOM 666 C CA . LEU A 1 123 ? 191.885 228.945 331.228 1.00 64.49 123 LEU A CA 1
ATOM 667 C C . LEU A 1 123 ? 192.191 228.542 332.664 1.00 64.49 123 LEU A C 1
ATOM 668 O O . LEU A 1 123 ? 191.703 227.515 333.142 1.00 64.49 123 LEU A O 1
ATOM 673 N N . VAL A 1 124 ? 193.017 229.319 333.351 1.00 71.54 124 VAL A N 1
ATOM 674 C CA . VAL A 1 124 ? 193.355 229.065 334.743 1.00 71.54 124 VAL A CA 1
ATOM 675 C C . VAL A 1 124 ? 193.131 230.344 335.532 1.00 71.54 124 VAL A C 1
ATOM 676 O O . VAL A 1 124 ? 193.177 231.448 334.984 1.00 71.54 124 VAL A O 1
ATOM 680 N N . GLU A 1 125 ? 192.871 230.189 336.826 1.00 78.60 125 GLU A N 1
ATOM 681 C CA . GLU A 1 125 ? 192.607 231.317 337.705 1.00 78.60 125 GLU A CA 1
ATOM 682 C C . GLU A 1 125 ? 193.542 231.257 338.900 1.00 78.60 125 GLU A C 1
ATOM 683 O O . GLU A 1 125 ? 193.922 230.176 339.354 1.00 78.60 125 GLU A O 1
ATOM 689 N N . ARG A 1 126 ? 193.911 232.431 339.401 1.00 80.22 126 ARG A N 1
ATOM 690 C CA . ARG A 1 126 ? 194.814 232.508 340.540 1.00 80.22 126 ARG A CA 1
ATOM 691 C C . ARG A 1 126 ? 194.176 231.919 341.789 1.00 80.22 126 ARG A C 1
ATOM 692 O O . ARG A 1 126 ? 192.989 232.123 342.059 1.00 80.22 126 ARG A O 1
ATOM 700 N N . GLY A 1 127 ? 194.972 231.173 342.550 1.00 80.64 127 GLY A N 1
ATOM 701 C CA . GLY A 1 127 ? 194.478 230.550 343.759 1.00 80.64 127 GLY A CA 1
ATOM 702 C C . GLY A 1 127 ? 194.126 229.091 343.569 1.00 80.64 127 GLY A C 1
ATOM 703 O O . GLY A 1 127 ? 194.320 228.267 344.468 1.00 80.64 127 GLY A O 1
ATOM 704 N N . THR A 1 128 ? 193.596 228.764 342.397 1.00 81.05 128 THR A N 1
ATOM 705 C CA . THR A 1 128 ? 193.268 227.383 342.090 1.00 81.05 128 THR A CA 1
ATOM 706 C C . THR A 1 128 ? 194.542 226.556 341.984 1.00 81.05 128 THR A C 1
ATOM 707 O O . THR A 1 128 ? 195.537 226.993 341.403 1.00 81.05 128 THR A O 1
ATOM 711 N N . ALA A 1 129 ? 194.519 225.373 342.590 1.00 80.58 129 ALA A N 1
ATOM 712 C CA . ALA A 1 129 ? 195.680 224.497 342.568 1.00 80.58 129 ALA A CA 1
ATOM 713 C C . ALA A 1 129 ? 195.998 224.068 341.143 1.00 80.58 129 ALA A C 1
ATOM 714 O O . ALA A 1 129 ? 195.102 223.774 340.348 1.00 80.58 129 ALA A O 1
ATOM 716 N N . ALA A 1 130 ? 197.286 224.043 340.821 1.00 80.54 130 ALA A N 1
ATOM 717 C CA . ALA A 1 130 ? 197.752 223.680 339.491 1.00 80.54 130 ALA A CA 1
ATOM 718 C C . ALA A 1 130 ? 197.906 222.170 339.394 1.00 80.54 130 ALA A C 1
ATOM 719 O O . ALA A 1 130 ? 198.573 221.554 340.229 1.00 80.54 130 ALA A O 1
ATOM 721 N N . ASP A 1 131 ? 197.270 221.577 338.391 1.00 76.26 131 ASP A N 1
ATOM 722 C CA . ASP A 1 131 ? 197.336 220.136 338.212 1.00 76.26 131 ASP A CA 1
ATOM 723 C C . ASP A 1 131 ? 197.501 219.709 336.764 1.00 76.26 131 ASP A C 1
ATOM 724 O O . ASP A 1 131 ? 197.494 218.506 336.495 1.00 76.26 131 ASP A O 1
ATOM 729 N N . GLU A 1 132 ? 197.644 220.643 335.830 1.00 67.43 132 GLU A N 1
ATOM 730 C CA . GLU A 1 132 ? 197.720 220.338 334.412 1.00 67.43 132 GLU A CA 1
ATOM 731 C C . GLU A 1 132 ? 198.858 221.122 333.781 1.00 67.43 132 GLU A C 1
ATOM 732 O O . GLU A 1 132 ? 199.077 222.287 334.114 1.00 67.43 132 GLU A O 1
ATOM 738 N N . LEU A 1 133 ? 199.575 220.478 332.871 1.00 58.40 133 LEU A N 1
ATOM 739 C CA . LEU A 1 133 ? 200.579 221.129 332.047 1.00 58.40 133 LEU A CA 1
ATOM 740 C C . LEU A 1 133 ? 199.940 221.507 330.723 1.00 58.40 133 LEU A C 1
ATOM 741 O O . LEU A 1 133 ? 199.374 220.652 330.040 1.00 58.40 133 LEU A O 1
ATOM 746 N N . HIS A 1 134 ? 200.028 222.779 330.363 1.00 53.96 134 HIS A N 1
ATOM 747 C CA . HIS A 1 134 ? 199.418 223.292 329.147 1.00 53.96 134 HIS A CA 1
ATOM 748 C C . HIS A 1 134 ? 200.509 223.656 328.156 1.00 53.96 134 HIS A C 1
ATOM 749 O O . HIS A 1 134 ? 201.364 224.492 328.453 1.00 53.96 134 HIS A O 1
ATOM 756 N N . LEU A 1 135 ? 200.479 223.031 326.987 1.00 44.68 135 LEU A N 1
ATOM 757 C CA . LEU A 1 135 ? 201.374 223.359 325.888 1.00 44.68 135 LEU A CA 1
ATOM 758 C C . LEU A 1 135 ? 200.576 224.097 324.826 1.00 44.68 135 LEU A C 1
ATOM 759 O O . LEU A 1 135 ? 199.578 223.577 324.327 1.00 44.68 135 LEU A O 1
ATOM 764 N N . ILE A 1 136 ? 201.021 225.296 324.474 1.00 41.38 136 ILE A N 1
ATOM 765 C CA . ILE A 1 136 ? 200.301 226.134 323.522 1.00 41.38 136 ILE A CA 1
ATOM 766 C C . ILE A 1 136 ? 200.665 225.692 322.116 1.00 41.38 136 ILE A C 1
ATOM 767 O O . ILE A 1 136 ? 201.839 225.681 321.744 1.00 41.38 136 ILE A O 1
ATOM 772 N N . ALA A 1 137 ? 199.664 225.302 321.343 1.00 37.14 137 ALA A N 1
ATOM 773 C CA . ALA A 1 137 ? 199.865 224.955 319.947 1.00 37.14 137 ALA A CA 1
ATOM 774 C C . ALA A 1 137 ? 199.526 226.085 319.002 1.00 37.14 137 ALA A C 1
ATOM 775 O O . ALA A 1 137 ? 200.151 226.200 317.949 1.00 37.14 137 ALA A O 1
ATOM 777 N N . HIS A 1 138 ? 198.549 226.910 319.344 1.00 36.38 138 HIS A N 1
ATOM 778 C CA . HIS A 1 138 ? 198.200 228.060 318.532 1.00 36.38 138 HIS A CA 1
ATOM 779 C C . HIS A 1 138 ? 197.541 229.086 319.433 1.00 36.38 138 HIS A C 1
ATOM 780 O O . HIS A 1 138 ? 197.098 228.775 320.537 1.00 36.38 138 HIS A O 1
ATOM 787 N N . GLY A 1 139 ? 197.510 230.319 318.958 1.00 43.47 139 GLY A N 1
ATOM 788 C CA . GLY A 1 139 ? 196.898 231.399 319.692 1.00 43.47 139 GLY A CA 1
ATOM 789 C C . GLY A 1 139 ? 197.849 232.025 320.687 1.00 43.47 139 GLY A C 1
ATOM 790 O O . GLY A 1 139 ? 198.942 231.531 320.962 1.00 43.47 139 GLY A O 1
ATOM 791 N N . ARG A 1 140 ? 197.411 233.150 321.229 1.00 52.66 140 ARG A N 1
ATOM 792 C CA . ARG A 1 140 ? 198.159 233.921 322.206 1.00 52.66 140 ARG A CA 1
ATOM 793 C C . ARG A 1 140 ? 197.368 233.994 323.497 1.00 52.66 140 ARG A C 1
ATOM 794 O O . ARG A 1 140 ? 196.154 234.199 323.479 1.00 52.66 140 ARG A O 1
ATOM 802 N N . ILE A 1 141 ? 198.059 233.806 324.613 1.00 56.51 141 ILE A N 1
ATOM 803 C CA . ILE A 1 141 ? 197.429 233.736 325.922 1.00 56.51 141 ILE A CA 1
ATOM 804 C C . ILE A 1 141 ? 198.154 234.680 326.860 1.00 56.51 141 ILE A C 1
ATOM 805 O O . ILE A 1 141 ? 199.339 234.490 327.137 1.00 56.51 141 ILE A O 1
ATOM 810 N N . GLY A 1 142 ? 197.446 235.691 327.359 1.00 61.17 142 GLY A N 1
ATOM 811 C CA . GLY A 1 142 ? 198.045 236.662 328.251 1.00 61.17 142 GLY A CA 1
ATOM 812 C C . GLY A 1 142 ? 197.913 236.227 329.692 1.00 61.17 142 GLY A C 1
ATOM 813 O O . GLY A 1 142 ? 196.815 235.905 330.152 1.00 61.17 142 GLY A O 1
ATOM 814 N N . GLN A 1 143 ? 199.033 236.206 330.403 1.00 69.65 143 GLN A N 1
ATOM 815 C CA . GLN A 1 143 ? 199.035 235.795 331.801 1.00 69.65 143 GLN A CA 1
ATOM 816 C C . GLN A 1 143 ? 199.164 237.028 332.686 1.00 69.65 143 GLN A C 1
ATOM 817 O O . GLN A 1 143 ? 200.119 237.798 332.552 1.00 69.65 143 GLN A O 1
ATOM 823 N N . ALA A 1 144 ? 198.193 237.218 333.572 1.00 78.70 144 ALA A N 1
ATOM 824 C CA . ALA A 1 144 ? 198.179 238.319 334.525 1.00 78.70 144 ALA A CA 1
ATOM 825 C C . ALA A 1 144 ? 198.484 237.768 335.910 1.00 78.70 144 ALA A C 1
ATOM 826 O O . ALA A 1 144 ? 197.698 236.989 336.457 1.00 78.70 144 ALA A O 1
ATOM 828 N N . SER A 1 145 ? 199.612 238.178 336.476 1.00 83.60 145 SER A N 1
ATOM 829 C CA . SER A 1 145 ? 200.032 237.719 337.790 1.00 83.60 145 SER A CA 1
ATOM 830 C C . SER A 1 145 ? 199.429 238.611 338.872 1.00 83.60 145 SER A C 1
ATOM 831 O O . SER A 1 145 ? 198.565 239.450 338.610 1.00 83.60 145 SER A O 1
ATOM 834 N N . ALA A 1 146 ? 199.886 238.434 340.107 1.00 86.77 146 ALA A N 1
ATOM 835 C CA . ALA A 1 146 ? 199.396 239.225 341.230 1.00 86.77 146 ALA A CA 1
ATOM 836 C C . ALA A 1 146 ? 199.982 240.634 341.217 1.00 86.77 146 ALA A C 1
ATOM 837 O O . ALA A 1 146 ? 201.194 240.815 341.328 1.00 86.77 146 ALA A O 1
ATOM 839 N N . VAL A 1 153 ? 199.631 242.345 337.917 1.00 84.62 153 VAL A N 1
ATOM 840 C CA . VAL A 1 153 ? 200.770 242.609 337.052 1.00 84.62 153 VAL A CA 1
ATOM 841 C C . VAL A 1 153 ? 200.775 241.624 335.889 1.00 84.62 153 VAL A C 1
ATOM 842 O O . VAL A 1 153 ? 201.233 240.488 336.028 1.00 84.62 153 VAL A O 1
ATOM 846 N N . THR A 1 154 ? 200.283 242.068 334.734 1.00 82.23 154 THR A N 1
ATOM 847 C CA . THR A 1 154 ? 200.252 241.223 333.545 1.00 82.23 154 THR A CA 1
ATOM 848 C C . THR A 1 154 ? 201.675 240.971 333.067 1.00 82.23 154 THR A C 1
ATOM 849 O O . THR A 1 154 ? 202.316 241.863 332.503 1.00 82.23 154 THR A O 1
ATOM 853 N N . LEU A 1 155 ? 202.170 239.756 333.291 1.00 77.40 155 LEU A N 1
ATOM 854 C CA . LEU A 1 155 ? 203.552 239.438 332.958 1.00 77.40 155 LEU A CA 1
ATOM 855 C C . LEU A 1 155 ? 203.831 239.544 331.465 1.00 77.40 155 LEU A C 1
ATOM 856 O O . LEU A 1 155 ? 204.556 240.444 331.032 1.00 77.40 155 LEU A O 1
ATOM 861 N N . ASP A 1 156 ? 203.227 238.667 330.669 1.00 70.46 156 ASP A N 1
ATOM 862 C CA . ASP A 1 156 ? 203.497 238.638 329.237 1.00 70.46 156 ASP A CA 1
ATOM 863 C C . ASP A 1 156 ? 202.397 237.847 328.539 1.00 70.46 156 ASP A C 1
ATOM 864 O O . ASP A 1 156 ? 201.348 237.552 329.125 1.00 70.46 156 ASP A O 1
ATOM 869 N N . VAL A 1 157 ? 202.635 237.534 327.267 1.00 58.99 157 VAL A N 1
ATOM 870 C CA . VAL A 1 157 ? 201.706 236.802 326.426 1.00 58.99 157 VAL A CA 1
ATOM 871 C C . VAL A 1 157 ? 202.444 235.626 325.814 1.00 58.99 157 VAL A C 1
ATOM 872 O O . VAL A 1 157 ? 203.397 235.816 325.046 1.00 58.99 157 VAL A O 1
ATOM 876 N N . LEU A 1 158 ? 201.996 234.418 326.149 1.00 53.09 158 LEU A N 1
ATOM 877 C CA . LEU A 1 158 ? 202.512 233.203 325.550 1.00 53.09 158 LEU A CA 1
ATOM 878 C C . LEU A 1 158 ? 201.931 233.002 324.156 1.00 53.09 158 LEU A C 1
ATOM 879 O O . LEU A 1 158 ? 200.836 233.470 323.831 1.00 53.09 158 LEU A O 1
ATOM 884 N N . ALA A 1 159 ? 202.665 232.262 323.339 1.00 46.72 159 ALA A N 1
ATOM 885 C CA . ALA A 1 159 ? 202.299 232.065 321.956 1.00 46.72 159 ALA A CA 1
ATOM 886 C C . ALA A 1 159 ? 202.536 230.609 321.596 1.00 46.72 159 ALA A C 1
ATOM 887 O O . ALA A 1 159 ? 202.704 229.754 322.467 1.00 46.72 159 ALA A O 1
ATOM 889 N N . ASP A 1 160 ? 202.538 230.327 320.297 1.00 44.01 160 ASP A N 1
ATOM 890 C CA . ASP A 1 160 ? 202.711 228.968 319.835 1.00 44.01 160 ASP A CA 1
ATOM 891 C C . ASP A 1 160 ? 204.023 228.400 320.330 1.00 44.01 160 ASP A C 1
ATOM 892 O O . ASP A 1 160 ? 205.071 229.032 320.223 1.00 44.01 160 ASP A O 1
ATOM 897 N N . GLY A 1 161 ? 203.963 227.189 320.843 1.00 46.57 161 GLY A N 1
ATOM 898 C CA . GLY A 1 161 ? 205.146 226.555 321.350 1.00 46.57 161 GLY A CA 1
ATOM 899 C C . GLY A 1 161 ? 205.522 226.879 322.778 1.00 46.57 161 GLY A C 1
ATOM 900 O O . GLY A 1 161 ? 206.549 226.390 323.255 1.00 46.57 161 GLY A O 1
ATOM 901 N N . ASP A 1 162 ? 204.743 227.679 323.470 1.00 48.66 162 ASP A N 1
ATOM 902 C CA . ASP A 1 162 ? 205.034 228.026 324.844 1.00 48.66 162 ASP A CA 1
ATOM 903 C C . ASP A 1 162 ? 204.400 227.011 325.782 1.00 48.66 162 ASP A C 1
ATOM 904 O O . ASP A 1 162 ? 203.489 226.271 325.415 1.00 48.66 162 ASP A O 1
ATOM 909 N N . ARG A 1 163 ? 204.904 226.977 327.006 1.00 54.87 163 ARG A N 1
ATOM 910 C CA . ARG A 1 163 ? 204.428 226.052 328.019 1.00 54.87 163 ARG A CA 1
ATOM 911 C C . ARG A 1 163 ? 204.185 226.800 329.311 1.00 54.87 163 ARG A C 1
ATOM 912 O O . ARG A 1 163 ? 204.916 227.733 329.648 1.00 54.87 163 ARG A O 1
ATOM 920 N N . PHE A 1 164 ? 203.138 226.406 330.020 1.00 57.34 164 PHE A N 1
ATOM 921 C CA . PHE A 1 164 ? 202.920 226.879 331.374 1.00 57.34 164 PHE A CA 1
ATOM 922 C C . PHE A 1 164 ? 202.182 225.798 332.139 1.00 57.34 164 PHE A C 1
ATOM 923 O O . PHE A 1 164 ? 201.231 225.207 331.625 1.00 57.34 164 PHE A O 1
ATOM 931 N N . GLY A 1 165 ? 202.614 225.556 333.364 1.00 65.70 165 GLY A N 1
ATOM 932 C CA . GLY A 1 165 ? 202.186 224.409 334.126 1.00 65.70 165 GLY A CA 1
ATOM 933 C C . GLY A 1 165 ? 203.243 223.357 334.338 1.00 65.70 165 GLY A C 1
ATOM 934 O O . GLY A 1 165 ? 202.893 222.207 334.600 1.00 65.70 165 GLY A O 1
ATOM 935 N N . GLU A 1 166 ? 204.520 223.723 334.264 1.00 72.08 166 GLU A N 1
ATOM 936 C CA . GLU A 1 166 ? 205.618 222.777 334.422 1.00 72.08 166 GLU A CA 1
ATOM 937 C C . GLU A 1 166 ? 205.585 222.117 335.794 1.00 72.08 166 GLU A C 1
ATOM 938 O O . GLU A 1 166 ? 205.421 220.899 335.915 1.00 72.08 166 GLU A O 1
ATOM 944 N N . HIS A 1 167 ? 205.711 222.925 336.847 1.00 78.89 167 HIS A N 1
ATOM 945 C CA . HIS A 1 167 ? 205.847 222.427 338.210 1.00 78.89 167 HIS A CA 1
ATOM 946 C C . HIS A 1 167 ? 204.656 221.592 338.637 1.00 78.89 167 HIS A C 1
ATOM 947 O O . HIS A 1 167 ? 204.786 220.759 339.536 1.00 78.89 167 HIS A O 1
ATOM 954 N N . ALA A 1 168 ? 203.508 221.781 338.001 1.00 76.64 168 ALA A N 1
ATOM 955 C CA . ALA A 1 168 ? 202.323 221.014 338.346 1.00 76.64 168 ALA A CA 1
ATOM 956 C C . ALA A 1 168 ? 202.535 219.527 338.117 1.00 76.64 168 ALA A C 1
ATOM 957 O O . ALA A 1 168 ? 201.829 218.717 338.722 1.00 76.64 168 ALA A O 1
ATOM 959 N N . LEU A 1 169 ? 203.487 219.144 337.264 1.00 75.19 169 LEU A N 1
ATOM 960 C CA . LEU A 1 169 ? 203.659 217.727 336.956 1.00 75.19 169 LEU A CA 1
ATOM 961 C C . LEU A 1 169 ? 204.240 216.950 338.134 1.00 75.19 169 LEU A C 1
ATOM 962 O O . LEU A 1 169 ? 203.790 215.835 338.424 1.00 75.19 169 LEU A O 1
ATOM 967 N N . LEU A 1 170 ? 205.234 217.507 338.827 1.00 80.20 170 LEU A N 1
ATOM 968 C CA . LEU A 1 170 ? 205.942 216.744 339.860 1.00 80.20 170 LEU A CA 1
ATOM 969 C C . LEU A 1 170 ? 205.200 216.759 341.193 1.00 80.20 170 LEU A C 1
ATOM 970 O O . LEU A 1 170 ? 204.784 215.711 341.707 1.00 80.20 170 LEU A O 1
ATOM 975 N N . ASP A 1 171 ? 205.019 217.940 341.765 1.00 85.17 171 ASP A N 1
ATOM 976 C CA . ASP A 1 171 ? 204.478 218.080 343.107 1.00 85.17 171 ASP A CA 1
ATOM 977 C C . ASP A 1 171 ? 202.996 218.427 343.078 1.00 85.17 171 ASP A C 1
ATOM 978 O O . ASP A 1 171 ? 202.461 218.950 342.096 1.00 85.17 171 ASP A O 1
ATOM 983 N N . GLU A 1 172 ? 202.338 218.111 344.188 1.00 87.00 172 GLU A N 1
ATOM 984 C CA . GLU A 1 172 ? 200.920 218.344 344.388 1.00 87.00 172 GLU A CA 1
ATOM 985 C C . GLU A 1 172 ? 200.642 219.685 345.047 1.00 87.00 172 GLU A C 1
ATOM 986 O O . GLU A 1 172 ? 199.476 220.058 345.209 1.00 87.00 172 GLU A O 1
ATOM 992 N N . ASP A 1 173 ? 201.689 220.413 345.429 1.00 88.42 173 ASP A N 1
ATOM 993 C CA . ASP A 1 173 ? 201.528 221.702 346.080 1.00 88.42 173 ASP A CA 1
ATOM 994 C C . ASP A 1 173 ? 201.312 222.793 345.038 1.00 88.42 173 ASP A C 1
ATOM 995 O O . ASP A 1 173 ? 200.914 223.908 345.384 1.00 88.42 173 ASP A O 1
ATOM 1000 N N . ALA A 1 174 ? 201.479 222.460 343.759 1.00 84.32 174 ALA A N 1
ATOM 1001 C CA . ALA A 1 174 ? 201.446 223.466 342.711 1.00 84.32 174 ALA A CA 1
ATOM 1002 C C . ALA A 1 174 ? 200.122 224.210 342.712 1.00 84.32 174 ALA A C 1
ATOM 1003 O O . ALA A 1 174 ? 199.049 223.611 342.809 1.00 84.32 174 ALA A O 1
ATOM 1005 N N . ARG A 1 175 ? 200.211 225.526 342.595 1.00 81.55 175 ARG A N 1
ATOM 1006 C CA . ARG A 1 175 ? 199.058 226.401 342.645 1.00 81.55 175 ARG A CA 1
ATOM 1007 C C . ARG A 1 175 ? 199.193 227.447 341.554 1.00 81.55 175 ARG A C 1
ATOM 1008 O O . ARG A 1 175 ? 200.285 227.971 341.325 1.00 81.55 175 ARG A O 1
ATOM 1016 N N . TRP A 1 176 ? 198.091 227.737 340.876 1.00 79.03 176 TRP A N 1
ATOM 1017 C CA . TRP A 1 176 ? 198.108 228.751 339.834 1.00 79.03 176 TRP A CA 1
ATOM 1018 C C . TRP A 1 176 ? 198.255 230.126 340.465 1.00 79.03 176 TRP A C 1
ATOM 1019 O O . TRP A 1 176 ? 197.410 230.544 341.263 1.00 79.03 176 TRP A O 1
ATOM 1030 N N . SER A 1 177 ? 199.334 230.820 340.127 1.00 78.40 177 SER A N 1
ATOM 1031 C CA . SER A 1 177 ? 199.571 232.163 340.624 1.00 78.40 177 SER A CA 1
ATOM 1032 C C . SER A 1 177 ? 199.316 233.234 339.572 1.00 78.40 177 SER A C 1
ATOM 1033 O O . SER A 1 177 ? 199.401 234.425 339.886 1.00 78.40 177 SER A O 1
ATOM 1036 N N . GLN A 1 178 ? 198.911 232.805 338.380 1.00 77.35 178 GLN A N 1
ATOM 1037 C CA . GLN A 1 178 ? 198.591 233.734 337.312 1.00 77.35 178 GLN A CA 1
ATOM 1038 C C . GLN A 1 178 ? 197.285 233.354 336.654 1.00 77.35 178 GLN A C 1
ATOM 1039 O O . GLN A 1 178 ? 196.917 232.186 336.637 1.00 77.35 178 GLN A O 1
ATOM 1045 N N . THR A 1 179 ? 196.575 234.327 336.118 1.00 73.27 179 THR A N 1
ATOM 1046 C CA . THR A 1 179 ? 195.337 234.077 335.398 1.00 73.27 179 THR A CA 1
ATOM 1047 C C . THR A 1 179 ? 195.613 234.171 333.905 1.00 73.27 179 THR A C 1
ATOM 1048 O O . THR A 1 179 ? 196.139 235.182 333.434 1.00 73.27 179 THR A O 1
ATOM 1052 N N . ALA A 1 180 ? 195.283 233.116 333.173 1.00 66.34 180 ALA A N 1
ATOM 1053 C CA . ALA A 1 180 ? 195.561 233.036 331.745 1.00 66.34 180 ALA A CA 1
ATOM 1054 C C . ALA A 1 180 ? 194.290 233.347 330.971 1.00 66.34 180 ALA A C 1
ATOM 1055 O O . ALA A 1 180 ? 193.341 232.562 330.983 1.00 66.34 180 ALA A O 1
ATOM 1057 N N . THR A 1 181 ? 194.280 234.482 330.284 1.00 62.05 181 THR A N 1
ATOM 1058 C CA . THR A 1 181 ? 193.163 234.898 329.452 1.00 62.05 181 THR A CA 1
ATOM 1059 C C . THR A 1 181 ? 193.544 234.735 327.990 1.00 62.05 181 THR A C 1
ATOM 1060 O O . THR A 1 181 ? 194.578 235.248 327.552 1.00 62.05 181 THR A O 1
ATOM 1064 N N . ALA A 1 182 ? 192.704 234.041 327.237 1.00 57.37 182 ALA A N 1
ATOM 1065 C CA . ALA A 1 182 ? 192.987 233.762 325.837 1.00 57.37 182 ALA A CA 1
ATOM 1066 C C . ALA A 1 182 ? 192.645 234.983 325.000 1.00 57.37 182 ALA A C 1
ATOM 1067 O O . ALA A 1 182 ? 191.470 235.303 324.806 1.00 57.37 182 ALA A O 1
ATOM 1069 N N . GLU A 1 183 ? 193.672 235.669 324.501 1.00 58.08 183 GLU A N 1
ATOM 1070 C CA . GLU A 1 183 ? 193.437 236.822 323.642 1.00 58.08 183 GLU A CA 1
ATOM 1071 C C . GLU A 1 183 ? 192.995 236.409 322.248 1.00 58.08 183 GLU A C 1
ATOM 1072 O O . GLU A 1 183 ? 192.277 237.159 321.582 1.00 58.08 183 GLU A O 1
ATOM 1078 N N . THR A 1 184 ? 193.420 235.238 321.787 1.00 51.99 184 THR A N 1
ATOM 1079 C CA . THR A 1 184 ? 193.080 234.746 320.463 1.00 51.99 184 THR A CA 1
ATOM 1080 C C . THR A 1 184 ? 192.660 233.290 320.544 1.00 51.99 184 THR A C 1
ATOM 1081 O O . THR A 1 184 ? 193.150 232.533 321.382 1.00 51.99 184 THR A O 1
ATOM 1085 N N . SER A 1 185 ? 191.730 232.909 319.680 1.00 49.22 185 SER A N 1
ATOM 1086 C CA . SER A 1 185 ? 191.297 231.524 319.618 1.00 49.22 185 SER A CA 1
ATOM 1087 C C . SER A 1 185 ? 192.441 230.625 319.170 1.00 49.22 185 SER A C 1
ATOM 1088 O O . SER A 1 185 ? 193.246 230.999 318.317 1.00 49.22 185 SER A O 1
ATOM 1091 N N . GLY A 1 186 ? 192.509 229.432 319.746 1.00 46.57 186 GLY A N 1
ATOM 1092 C CA . GLY A 1 186 ? 193.577 228.513 319.410 1.00 46.57 186 GLY A CA 1
ATOM 1093 C C . GLY A 1 186 ? 193.377 227.174 320.082 1.00 46.57 186 GLY A C 1
ATOM 1094 O O . GLY A 1 186 ? 192.336 226.912 320.678 1.00 46.57 186 GLY A O 1
ATOM 1095 N N . THR A 1 187 ? 194.377 226.309 319.939 1.00 41.76 187 THR A N 1
ATOM 1096 C CA . THR A 1 187 ? 194.389 224.982 320.537 1.00 41.76 187 THR A CA 1
ATOM 1097 C C . THR A 1 187 ? 195.476 224.897 321.599 1.00 41.76 187 THR A C 1
ATOM 1098 O O . THR A 1 187 ? 196.332 225.769 321.715 1.00 41.76 187 THR A O 1
ATOM 1102 N N . LEU A 1 188 ? 195.420 223.834 322.392 1.00 43.88 188 LEU A N 1
ATOM 1103 C CA . LEU A 1 188 ? 196.296 223.677 323.544 1.00 43.88 188 LEU A CA 1
ATOM 1104 C C . LEU A 1 188 ? 196.286 222.217 323.963 1.00 43.88 188 LEU A C 1
ATOM 1105 O O . LEU A 1 188 ? 195.218 221.630 324.101 1.00 43.88 188 LEU A O 1
ATOM 1110 N N . LEU A 1 189 ? 197.456 221.635 324.169 1.00 44.58 189 LEU A N 1
ATOM 1111 C CA . LEU A 1 189 ? 197.554 220.264 324.649 1.00 44.58 189 LEU A CA 1
ATOM 1112 C C . LEU A 1 189 ? 197.677 220.248 326.164 1.00 44.58 189 LEU A C 1
ATOM 1113 O O . LEU A 1 189 ? 198.364 221.083 326.745 1.00 44.58 189 LEU A O 1
ATOM 1118 N N . THR A 1 190 ? 197.036 219.288 326.808 1.00 52.43 190 THR A N 1
ATOM 1119 C CA . THR A 1 190 ? 197.000 219.254 328.260 1.00 52.43 190 THR A CA 1
ATOM 1120 C C . THR A 1 190 ? 197.505 217.910 328.753 1.00 52.43 190 THR A C 1
ATOM 1121 O O . THR A 1 190 ? 197.055 216.863 328.279 1.00 52.43 190 THR A O 1
ATOM 1125 N N . LEU A 1 191 ? 198.426 217.941 329.709 1.00 61.42 191 LEU A N 1
ATOM 1126 C CA . LEU A 1 191 ? 198.946 216.737 330.343 1.00 61.42 191 LEU A CA 1
ATOM 1127 C C . LEU A 1 191 ? 198.640 216.849 331.829 1.00 61.42 191 LEU A C 1
ATOM 1128 O O . LEU A 1 191 ? 199.253 217.649 332.538 1.00 61.42 191 LEU A O 1
ATOM 1133 N N . SER A 1 192 ? 197.722 216.023 332.303 1.00 69.74 192 SER A N 1
ATOM 1134 C CA . SER A 1 192 ? 197.285 216.072 333.688 1.00 69.74 192 SER A CA 1
ATOM 1135 C C . SER A 1 192 ? 198.317 215.408 334.590 1.00 69.74 192 SER A C 1
ATOM 1136 O O . SER A 1 192 ? 199.084 214.546 334.162 1.00 69.74 192 SER A O 1
ATOM 1139 N N . ARG A 1 193 ? 198.330 215.826 335.855 1.00 75.93 193 ARG A N 1
ATOM 1140 C CA . ARG A 1 193 ? 199.276 215.272 336.821 1.00 75.93 193 ARG A CA 1
ATOM 1141 C C . ARG A 1 193 ? 199.008 213.800 337.090 1.00 75.93 193 ARG A C 1
ATOM 1142 O O . ARG A 1 193 ? 199.952 213.011 337.183 1.00 75.93 193 ARG A O 1
ATOM 1150 N N . ALA A 1 194 ? 197.740 213.409 337.228 1.00 77.16 194 ALA A N 1
ATOM 1151 C CA . ALA A 1 194 ? 197.440 212.009 337.515 1.00 77.16 194 ALA A CA 1
ATOM 1152 C C . ALA A 1 194 ? 197.851 211.081 336.376 1.00 77.16 194 ALA A C 1
ATOM 1153 O O . ALA A 1 194 ? 198.408 210.006 336.624 1.00 77.16 194 ALA A O 1
ATOM 1155 N N . ASP A 1 195 ? 197.601 211.481 335.128 1.00 75.89 195 ASP A N 1
ATOM 1156 C CA . ASP A 1 195 ? 197.990 210.660 333.983 1.00 75.89 195 ASP A CA 1
ATOM 1157 C C . ASP A 1 195 ? 199.496 210.506 333.908 1.00 75.89 195 ASP A C 1
ATOM 1158 O O . ASP A 1 195 ? 200.008 209.410 333.649 1.00 75.89 195 ASP A O 1
ATOM 1163 N N . PHE A 1 196 ? 200.221 211.600 334.114 1.00 74.26 196 PHE A N 1
ATOM 1164 C CA . PHE A 1 196 ? 201.671 211.532 334.114 1.00 74.26 196 PHE A CA 1
ATOM 1165 C C . PHE A 1 196 ? 202.174 210.656 335.256 1.00 74.26 196 PHE A C 1
ATOM 1166 O O . PHE A 1 196 ? 203.135 209.897 335.096 1.00 74.26 196 PHE A O 1
ATOM 1174 N N . ALA A 1 197 ? 201.532 210.740 336.419 1.00 77.88 197 ALA A N 1
ATOM 1175 C CA . ALA A 1 197 ? 201.919 209.875 337.526 1.00 77.88 197 ALA A CA 1
ATOM 1176 C C . ALA A 1 197 ? 201.693 208.416 337.167 1.00 77.88 197 ALA A C 1
ATOM 1177 O O . ALA A 1 197 ? 202.517 207.553 337.496 1.00 77.88 197 ALA A O 1
ATOM 1179 N N . ALA A 1 198 ? 200.594 208.127 336.473 1.00 78.63 198 ALA A N 1
ATOM 1180 C CA . ALA A 1 198 ? 200.338 206.763 336.015 1.00 78.63 198 ALA A CA 1
ATOM 1181 C C . ALA A 1 198 ? 201.412 206.293 335.038 1.00 78.63 198 ALA A C 1
ATOM 1182 O O . ALA A 1 198 ? 201.904 205.162 335.137 1.00 78.63 198 ALA A O 1
ATOM 1184 N N . VAL A 1 199 ? 201.798 207.153 334.099 1.00 78.84 199 VAL A N 1
ATOM 1185 C CA . VAL A 1 199 ? 202.842 206.788 333.146 1.00 78.84 199 VAL A CA 1
ATOM 1186 C C . VAL A 1 199 ? 204.157 206.546 333.870 1.00 78.84 199 VAL A C 1
ATOM 1187 O O . VAL A 1 199 ? 204.931 205.656 333.500 1.00 78.84 199 VAL A O 1
ATOM 1191 N N . VAL A 1 200 ? 204.442 207.347 334.896 1.00 81.15 200 VAL A N 1
ATOM 1192 C CA . VAL A 1 200 ? 205.646 207.135 335.696 1.00 81.15 200 VAL A CA 1
ATOM 1193 C C . VAL A 1 200 ? 205.590 205.782 336.391 1.00 81.15 200 VAL A C 1
ATOM 1194 O O . VAL A 1 200 ? 206.563 205.018 336.388 1.00 81.15 200 VAL A O 1
ATOM 1198 N N . ALA A 1 201 ? 204.439 205.458 336.979 1.00 82.01 201 ALA A N 1
ATOM 1199 C CA . ALA A 1 201 ? 204.271 204.184 337.667 1.00 82.01 201 ALA A CA 1
ATOM 1200 C C . ALA A 1 201 ? 204.268 202.997 336.715 1.00 82.01 201 ALA A C 1
ATOM 1201 O O . ALA A 1 201 ? 204.417 201.858 337.165 1.00 82.01 201 ALA A O 1
ATOM 1203 N N . ASN A 1 202 ? 204.096 203.232 335.418 1.00 82.10 202 ASN A N 1
ATOM 1204 C CA . ASN A 1 202 ? 204.145 202.139 334.457 1.00 82.10 202 ASN A CA 1
ATOM 1205 C C . ASN A 1 202 ? 205.575 201.798 334.050 1.00 82.10 202 ASN A C 1
ATOM 1206 O O . ASN A 1 202 ? 205.923 200.618 333.944 1.00 82.10 202 ASN A O 1
ATOM 1211 N N . SER A 1 203 ? 206.417 202.803 333.813 1.00 84.50 203 SER A N 1
ATOM 1212 C CA . SER A 1 203 ? 207.755 202.572 333.278 1.00 84.50 203 SER A CA 1
ATOM 1213 C C . SER A 1 203 ? 208.816 202.794 334.344 1.00 84.50 203 SER A C 1
ATOM 1214 O O . SER A 1 203 ? 208.952 203.917 334.850 1.00 84.50 203 SER A O 1
ATOM 1217 N N . PRO A 1 204 ? 209.577 201.762 334.717 1.00 84.79 204 PRO A N 1
ATOM 1218 C CA . PRO A 1 204 ? 210.646 201.953 335.711 1.00 84.79 204 PRO A CA 1
ATOM 1219 C C . PRO A 1 204 ? 211.739 202.905 335.268 1.00 84.79 204 PRO A C 1
ATOM 1220 O O . PRO A 1 204 ? 212.329 203.588 336.115 1.00 84.79 204 PRO A O 1
ATOM 1224 N N . ALA A 1 205 ? 212.043 202.957 333.969 1.00 85.01 205 ALA A N 1
ATOM 1225 C CA . ALA A 1 205 ? 213.091 203.853 333.493 1.00 85.01 205 ALA A CA 1
ATOM 1226 C C . ALA A 1 205 ? 212.732 205.302 333.771 1.00 85.01 205 ALA A C 1
ATOM 1227 O O . ALA A 1 205 ? 213.586 206.098 334.181 1.00 85.01 205 ALA A O 1
ATOM 1229 N N . LEU A 1 206 ? 211.468 205.659 333.557 1.00 86.07 206 LEU A N 1
ATOM 1230 C CA . LEU A 1 2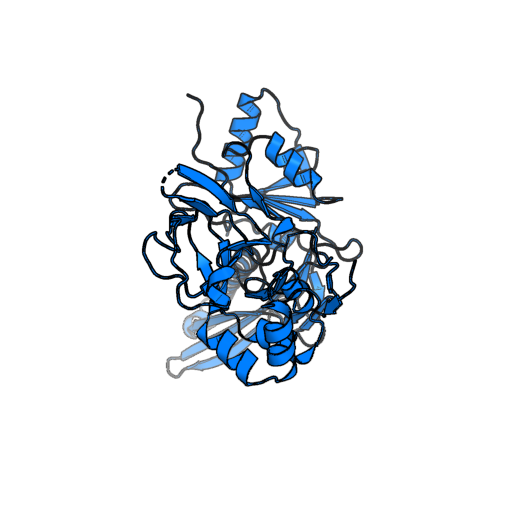06 ? 211.021 207.006 333.875 1.00 86.07 206 LEU A CA 1
ATOM 1231 C C . LEU A 1 206 ? 211.130 207.273 335.369 1.00 86.07 206 LEU A C 1
ATOM 1232 O O . LEU A 1 206 ? 211.511 208.374 335.781 1.00 86.07 206 LEU A O 1
ATOM 1237 N N . ARG A 1 207 ? 210.809 206.276 336.197 1.00 86.18 207 ARG A N 1
ATOM 1238 C CA . ARG A 1 207 ? 210.958 206.439 337.640 1.00 86.18 207 ARG A CA 1
ATOM 1239 C C . ARG A 1 207 ? 212.403 206.742 338.007 1.00 86.18 207 ARG A C 1
ATOM 1240 O O . ARG A 1 207 ? 212.681 207.662 338.787 1.00 86.18 207 ARG A O 1
ATOM 1248 N N . SER A 1 208 ? 213.338 205.968 337.458 1.00 87.16 208 SER A N 1
ATOM 1249 C CA . SER A 1 208 ? 214.744 206.168 337.784 1.00 87.16 208 SER A CA 1
ATOM 1250 C C . SER A 1 208 ? 215.235 207.522 337.298 1.00 87.16 208 SER A C 1
ATOM 1251 O O . SER A 1 208 ? 215.974 208.213 338.009 1.00 87.16 208 SER A O 1
ATOM 1254 N N . HIS A 1 209 ? 214.832 207.923 336.090 1.00 86.67 209 HIS A N 1
ATOM 1255 C CA . HIS A 1 209 ? 215.251 209.223 335.576 1.00 86.67 209 HIS A CA 1
ATOM 1256 C C . HIS A 1 209 ? 214.685 210.356 336.418 1.00 86.67 209 HIS A C 1
ATOM 1257 O O . HIS A 1 209 ? 215.377 211.343 336.684 1.00 86.67 209 HIS A O 1
ATOM 1264 N N . LEU A 1 210 ? 213.428 210.237 336.844 1.00 87.53 210 LEU A N 1
ATOM 1265 C CA . LEU A 1 210 ? 212.835 211.262 337.694 1.00 87.53 210 LEU A CA 1
ATOM 1266 C C . LEU A 1 210 ? 213.544 211.340 339.038 1.00 87.53 210 LEU A C 1
ATOM 1267 O O . LEU A 1 210 ? 213.795 212.435 339.555 1.00 87.53 210 LEU A O 1
ATOM 1272 N N . ALA A 1 211 ? 213.873 210.185 339.622 1.00 89.28 211 ALA A N 1
ATOM 1273 C CA . ALA A 1 211 ? 214.590 210.182 340.893 1.00 89.28 211 ALA A CA 1
ATOM 1274 C C . ALA A 1 211 ? 215.965 210.818 340.745 1.00 89.28 211 ALA A C 1
ATOM 1275 O O . ALA A 1 211 ? 216.401 211.584 341.612 1.00 89.28 211 ALA A O 1
ATOM 1277 N N . ALA A 1 212 ? 216.660 210.519 339.646 1.00 89.14 212 ALA A N 1
ATOM 1278 C CA . ALA A 1 212 ? 217.962 211.132 339.408 1.00 89.14 212 ALA A CA 1
ATOM 1279 C C . ALA A 1 212 ? 217.840 212.636 339.206 1.00 89.14 212 ALA A C 1
ATOM 1280 O O . ALA A 1 212 ? 218.655 213.406 339.726 1.00 89.14 212 ALA A O 1
ATOM 1282 N N . PHE A 1 213 ? 216.827 213.073 338.460 1.00 87.82 213 PHE A N 1
ATOM 1283 C CA . PHE A 1 213 ? 216.667 214.495 338.191 1.00 87.82 213 PHE A CA 1
ATOM 1284 C C . PHE A 1 213 ? 216.299 215.267 339.447 1.00 87.82 213 PHE A C 1
ATOM 1285 O O . PHE A 1 213 ? 216.730 216.413 339.616 1.00 87.82 213 PHE A O 1
ATOM 1293 N N . THR A 1 214 ? 215.516 214.656 340.337 1.00 90.33 214 THR A N 1
ATOM 1294 C CA . THR A 1 214 ? 215.080 215.353 341.541 1.00 90.33 214 THR A CA 1
ATOM 1295 C C . THR A 1 214 ? 216.258 215.786 342.400 1.00 90.33 214 THR A C 1
ATOM 1296 O O . THR A 1 214 ? 216.192 216.829 343.061 1.00 90.33 214 THR A O 1
ATOM 1300 N N . ALA A 1 215 ? 217.334 215.010 342.409 1.00 89.52 215 ALA A N 1
ATOM 1301 C CA . ALA A 1 215 ? 218.515 215.368 343.181 1.00 89.52 215 ALA A CA 1
ATOM 1302 C C . ALA A 1 215 ? 219.235 216.562 342.566 1.00 89.52 215 ALA A C 1
ATOM 1303 O O . ALA A 1 215 ? 219.263 216.722 341.346 1.00 89.52 215 ALA A O 1
ATOM 1305 N N . ALA A 1 246 ? 219.001 219.608 314.447 1.00 62.00 246 ALA A N 1
ATOM 1306 C CA . ALA A 1 246 ? 217.842 219.380 313.596 1.00 62.00 246 ALA A CA 1
ATOM 1307 C C . ALA A 1 246 ? 217.570 217.892 313.451 1.00 62.00 246 ALA A C 1
ATOM 1308 O O . ALA A 1 246 ? 218.445 217.124 313.051 1.00 62.00 246 ALA A O 1
ATOM 1310 N N . ASP A 1 247 ? 216.347 217.493 313.781 1.00 63.29 247 ASP A N 1
ATOM 1311 C CA . ASP A 1 247 ? 215.918 216.106 313.720 1.00 63.29 247 ASP A CA 1
ATOM 1312 C C . ASP A 1 247 ? 214.986 215.903 312.536 1.00 63.29 247 ASP A C 1
ATOM 1313 O O . ASP A 1 247 ? 214.148 216.755 312.239 1.00 63.29 247 ASP A O 1
ATOM 1318 N N . TYR A 1 248 ? 215.141 214.771 311.869 1.00 64.32 248 TYR A N 1
ATOM 1319 C CA . TYR A 1 248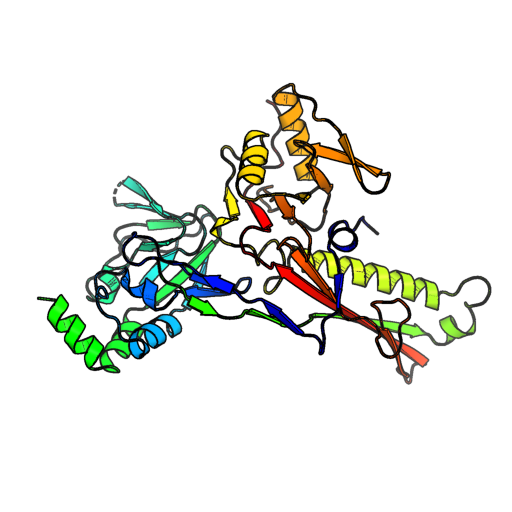 ? 214.312 214.392 310.737 1.00 64.32 248 TYR A CA 1
ATOM 1320 C C . TYR A 1 248 ? 213.287 213.378 311.212 1.00 64.32 248 TYR A C 1
ATOM 1321 O O . TYR A 1 248 ? 213.651 212.312 311.719 1.00 64.32 248 TYR A O 1
ATOM 1330 N N . GLU A 1 249 ? 212.012 213.707 311.061 1.00 59.15 249 GLU A N 1
ATOM 1331 C CA . GLU A 1 249 ? 210.938 212.810 311.462 1.00 59.15 249 GLU A CA 1
ATOM 1332 C C . GLU A 1 249 ? 209.981 212.711 310.286 1.00 59.15 249 GLU A C 1
ATOM 1333 O O . GLU A 1 249 ? 209.299 213.686 309.960 1.00 59.15 249 GLU A O 1
ATOM 1339 N N . LEU A 1 250 ? 209.942 211.556 309.637 1.00 56.76 250 LEU A N 1
ATOM 1340 C CA . LEU A 1 250 ? 209.049 211.339 308.510 1.00 56.76 250 LEU A CA 1
ATOM 1341 C C . LEU A 1 250 ? 207.777 210.654 308.990 1.00 56.76 250 LEU A C 1
ATOM 1342 O O . LEU A 1 250 ? 207.843 209.627 309.672 1.00 56.76 250 LEU A O 1
ATOM 1347 N N . LYS A 1 251 ? 206.628 211.233 308.654 1.00 49.12 251 LYS A N 1
ATOM 1348 C CA . LYS A 1 251 ? 205.343 210.628 308.983 1.00 49.12 251 LYS A CA 1
ATOM 1349 C C . LYS A 1 251 ? 204.311 210.973 307.915 1.00 49.12 251 LYS A C 1
ATOM 1350 O O . LYS A 1 251 ? 203.824 212.108 307.871 1.00 49.12 251 LYS A O 1
ATOM 1356 N N . PRO A 1 252 ? 203.916 210.020 307.076 1.00 42.75 252 PRO A N 1
ATOM 1357 C CA . PRO A 1 252 ? 202.996 210.335 305.979 1.00 42.75 252 PRO A CA 1
ATOM 1358 C C . PRO A 1 252 ? 201.620 210.744 306.468 1.00 42.75 252 PRO A C 1
ATOM 1359 O O . PRO A 1 252 ? 201.165 210.344 307.539 1.00 42.75 252 PRO A O 1
ATOM 1363 N N . ARG A 1 253 ? 200.967 211.571 305.662 1.00 37.28 253 ARG A N 1
ATOM 1364 C CA . ARG A 1 253 ? 199.614 212.044 305.903 1.00 37.28 253 ARG A CA 1
ATOM 1365 C C . ARG A 1 253 ? 198.705 211.477 304.830 1.00 37.28 253 ARG A C 1
ATOM 1366 O O . ARG A 1 253 ? 199.001 211.592 303.640 1.00 37.28 253 ARG A O 1
ATOM 1374 N N . GLU A 1 254 ? 197.606 210.865 305.248 1.00 41.22 254 GLU A N 1
ATOM 1375 C CA . GLU A 1 254 ? 196.677 210.216 304.337 1.00 41.22 254 GLU A CA 1
ATOM 1376 C C . GLU A 1 254 ? 195.416 211.053 304.201 1.00 41.22 254 GLU A C 1
ATOM 1377 O O . GLU A 1 254 ? 194.798 211.420 305.204 1.00 41.22 254 GLU A O 1
ATOM 1383 N N . TYR A 1 255 ? 195.031 211.340 302.965 1.00 36.22 255 TYR A N 1
ATOM 1384 C CA . TYR A 1 255 ? 193.812 212.069 302.664 1.00 36.22 255 TYR A CA 1
ATOM 1385 C C . TYR A 1 255 ? 192.802 211.110 302.059 1.00 36.22 255 TYR A C 1
ATOM 1386 O O . TYR A 1 255 ? 193.112 210.422 301.086 1.00 36.22 255 TYR A O 1
ATOM 1395 N N . GLU A 1 256 ? 191.600 211.075 302.615 1.00 38.10 256 GLU A N 1
ATOM 1396 C CA . GLU A 1 256 ? 190.514 210.245 302.111 1.00 38.10 256 GLU A CA 1
ATOM 1397 C C . GLU A 1 256 ? 189.448 211.134 301.490 1.00 38.10 256 GLU A C 1
ATOM 1398 O O . GLU A 1 256 ? 189.044 212.132 302.091 1.00 38.10 256 GLU A O 1
ATOM 1404 N N . LEU A 1 257 ? 188.993 210.771 300.296 1.00 32.52 257 LEU A N 1
ATOM 1405 C CA . LEU A 1 257 ? 188.020 211.588 299.586 1.00 32.52 257 LEU A CA 1
ATOM 1406 C C . LEU A 1 257 ? 186.714 211.655 300.359 1.00 32.52 257 LEU A C 1
ATOM 1407 O O . LEU A 1 257 ? 186.150 210.630 300.741 1.00 32.52 257 LEU A O 1
ATOM 1412 N N . SER A 1 258 ? 186.251 212.870 300.606 1.00 31.58 258 SER A N 1
ATOM 1413 C CA . SER A 1 258 ? 184.953 213.138 301.196 1.00 31.58 258 SER A CA 1
ATOM 1414 C C . SER A 1 258 ? 183.893 213.164 300.102 1.00 31.58 258 SER A C 1
ATOM 1415 O O . SER A 1 258 ? 184.203 213.262 298.919 1.00 31.58 258 SER A O 1
ATOM 1418 N N . VAL A 1 259 ? 182.631 213.045 300.498 1.00 30.91 259 VAL A N 1
ATOM 1419 C CA . VAL A 1 259 ? 181.527 212.952 299.548 1.00 30.91 259 VAL A CA 1
ATOM 1420 C C . VAL A 1 259 ? 180.508 214.045 299.831 1.00 30.91 259 VAL A C 1
ATOM 1421 O O . VAL A 1 259 ? 180.178 214.313 300.991 1.00 30.91 259 VAL A O 1
ATOM 1425 N N . ALA A 1 260 ? 180.058 214.710 298.772 1.00 32.23 260 ALA A N 1
ATOM 1426 C CA . ALA A 1 260 ? 178.880 215.566 298.806 1.00 32.23 260 ALA A CA 1
ATOM 1427 C C . ALA A 1 260 ? 177.771 214.792 298.106 1.00 32.23 260 ALA A C 1
ATOM 1428 O O . ALA A 1 260 ? 177.846 214.540 296.900 1.00 32.23 260 ALA A O 1
ATOM 1430 N N . GLN A 1 261 ? 176.758 214.403 298.870 1.00 33.46 261 GLN A N 1
ATOM 1431 C CA . GLN A 1 261 ? 175.695 213.530 298.404 1.00 33.46 261 GLN A CA 1
ATOM 1432 C C . GLN A 1 261 ? 174.341 214.155 298.657 1.00 33.46 261 GLN A C 1
ATOM 1433 O O . GLN A 1 261 ? 174.151 214.894 299.623 1.00 33.46 261 GLN A O 1
ATOM 1439 N N . THR A 1 262 ? 173.391 213.816 297.800 1.00 34.25 262 THR A N 1
ATOM 1440 C CA . THR A 1 262 ? 172.028 214.253 298.028 1.00 34.25 262 THR A CA 1
ATOM 1441 C C . THR A 1 262 ? 171.089 213.306 297.301 1.00 34.25 262 THR A C 1
ATOM 1442 O O . THR A 1 262 ? 171.498 212.555 296.413 1.00 34.25 262 THR A O 1
ATOM 1446 N N . ILE A 1 263 ? 169.828 213.338 297.714 1.00 34.50 263 ILE A N 1
ATOM 1447 C CA . ILE A 1 263 ? 168.766 212.554 297.102 1.00 34.50 263 ILE A CA 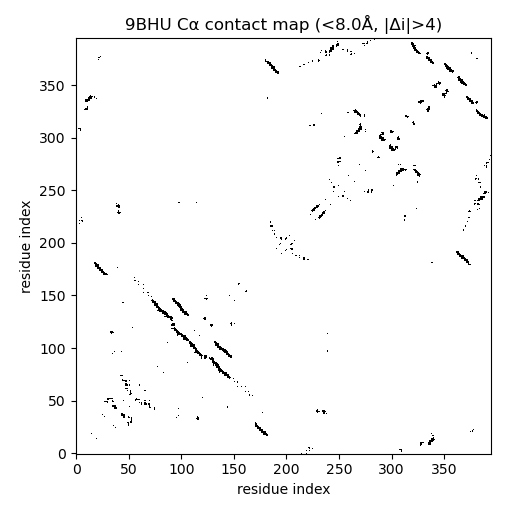1
ATOM 1448 C C . ILE A 1 263 ? 167.769 213.515 296.479 1.00 34.50 263 ILE A C 1
ATOM 1449 O O . ILE A 1 263 ? 167.218 214.382 297.166 1.00 34.50 263 ILE A O 1
ATOM 1454 N N . LEU A 1 264 ? 167.551 213.366 295.184 1.00 36.72 264 LEU A N 1
ATOM 1455 C CA . LEU A 1 264 ? 166.599 214.171 294.439 1.00 36.72 264 LEU A CA 1
ATOM 1456 C C . LEU A 1 264 ? 165.327 213.357 294.252 1.00 36.72 264 LEU A C 1
ATOM 1457 O O . LEU A 1 264 ? 165.344 212.323 293.584 1.00 36.72 264 LEU A O 1
ATOM 1462 N N . ARG A 1 265 ? 164.230 213.828 294.831 1.00 39.16 265 ARG A N 1
ATOM 1463 C CA . ARG A 1 265 ? 162.935 213.165 294.735 1.00 39.16 265 ARG A CA 1
ATOM 1464 C C . ARG A 1 265 ? 162.095 213.892 293.693 1.00 39.16 265 ARG A C 1
ATOM 1465 O O . ARG A 1 265 ? 161.718 215.050 293.886 1.00 39.16 265 ARG A O 1
ATOM 1473 N N . VAL A 1 266 ? 161.799 213.209 292.597 1.00 41.93 266 VAL A N 1
ATOM 1474 C CA . VAL A 1 266 ? 161.012 213.753 291.504 1.00 41.93 266 VAL A CA 1
ATOM 1475 C C . VAL A 1 266 ? 159.739 212.934 291.399 1.00 41.93 266 VAL A C 1
ATOM 1476 O O . VAL A 1 266 ? 159.798 211.711 291.259 1.00 41.93 266 VAL A O 1
ATOM 1480 N N . HIS A 1 267 ? 158.590 213.593 291.460 1.00 46.37 267 HIS A N 1
ATOM 1481 C CA . HIS A 1 267 ? 157.342 212.868 291.300 1.00 46.37 267 HIS A CA 1
ATOM 1482 C C . HIS A 1 267 ? 157.221 212.335 289.880 1.00 46.37 267 HIS A C 1
ATOM 1483 O O . HIS A 1 267 ? 157.711 212.936 288.924 1.00 46.37 267 HIS A O 1
ATOM 1490 N N . THR A 1 268 ? 156.583 211.172 289.753 1.00 47.11 268 THR A N 1
ATOM 1491 C CA . THR A 1 268 ? 156.500 210.513 288.455 1.00 47.11 268 THR A CA 1
ATOM 1492 C C . THR A 1 268 ? 155.706 211.333 287.450 1.00 47.11 268 THR A C 1
ATOM 1493 O O . THR A 1 268 ? 156.018 211.319 286.254 1.00 47.11 268 THR A O 1
ATOM 1497 N N . ARG A 1 269 ? 154.681 212.051 287.908 1.00 49.04 269 ARG A N 1
ATOM 1498 C CA . ARG A 1 269 ? 153.920 212.911 287.009 1.00 49.04 269 ARG A CA 1
ATOM 1499 C C . ARG A 1 269 ? 154.793 214.011 286.431 1.00 49.04 269 ARG A C 1
ATOM 1500 O O . ARG A 1 269 ? 154.723 214.306 285.234 1.00 49.04 269 ARG A O 1
ATOM 1508 N N . VAL A 1 270 ? 155.631 214.620 287.268 1.00 50.39 270 VAL A N 1
ATOM 1509 C CA . VAL A 1 270 ? 156.527 215.682 286.830 1.00 50.39 270 VAL A CA 1
ATOM 1510 C C . VAL A 1 270 ? 157.568 215.159 285.856 1.00 50.39 270 VAL A C 1
ATOM 1511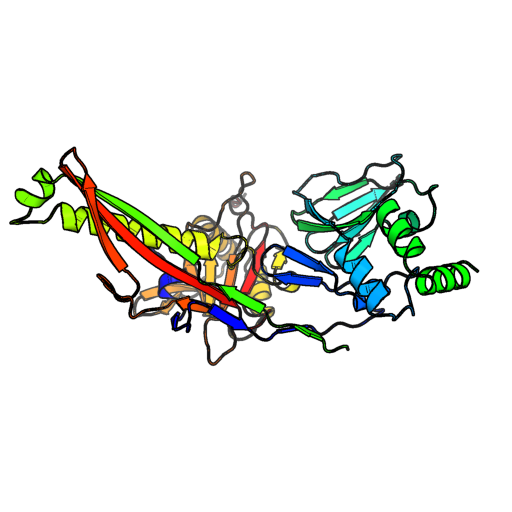 O O . VAL A 1 270 ? 158.107 215.919 285.047 1.00 50.39 270 VAL A O 1
ATOM 1515 N N . ALA A 1 271 ? 157.896 213.878 285.931 1.00 50.66 271 ALA A N 1
ATOM 1516 C CA . ALA A 1 271 ? 158.847 213.297 285.001 1.00 50.66 271 ALA A CA 1
ATOM 1517 C C . ALA A 1 271 ? 158.201 212.802 283.721 1.00 50.66 271 ALA A C 1
ATOM 1518 O O . ALA A 1 271 ? 158.893 212.671 282.707 1.00 50.66 271 ALA A O 1
ATOM 1520 N N . ASP A 1 272 ? 156.897 212.540 283.740 1.00 53.55 272 ASP A N 1
ATOM 1521 C CA . ASP A 1 272 ? 156.191 212.019 282.576 1.00 53.55 272 ASP A CA 1
ATOM 1522 C C . ASP A 1 272 ? 155.638 213.111 281.673 1.00 53.55 272 ASP A C 1
ATOM 1523 O O . ASP A 1 272 ? 155.684 212.981 280.446 1.00 53.55 272 ASP A O 1
ATOM 1528 N N . LEU A 1 273 ? 155.133 214.197 282.250 1.00 54.58 273 LEU A N 1
ATOM 1529 C CA . LEU A 1 273 ? 154.458 215.240 281.489 1.00 54.58 273 LEU A CA 1
ATOM 1530 C C . LEU A 1 273 ? 155.375 216.419 281.191 1.00 54.58 273 LEU A C 1
ATOM 1531 O O . LEU A 1 273 ? 155.562 216.784 280.028 1.00 54.58 273 LEU A O 1
ATOM 1536 N N . TYR A 1 274 ? 155.959 217.019 282.226 1.00 61.01 274 TYR A N 1
ATOM 1537 C CA . TYR A 1 274 ? 156.764 218.232 282.078 1.00 61.01 274 TYR A CA 1
ATOM 1538 C C . TYR A 1 274 ? 158.173 217.860 281.619 1.00 61.01 274 TYR A C 1
ATOM 1539 O O . TYR A 1 274 ? 159.155 217.962 282.354 1.00 61.01 274 TYR A O 1
ATOM 1548 N N . ASN A 1 275 ? 158.260 217.399 280.370 1.00 66.57 275 ASN A N 1
ATOM 1549 C CA . ASN A 1 275 ? 159.552 217.001 279.827 1.00 66.57 275 ASN A CA 1
ATOM 1550 C C . ASN A 1 275 ? 159.748 217.360 278.358 1.00 66.57 275 ASN A C 1
ATOM 1551 O O . ASN A 1 275 ? 160.752 216.945 277.767 1.00 66.57 275 ASN A O 1
ATOM 1556 N N . GLY A 1 276 ? 158.823 218.081 277.737 1.00 74.57 276 GLY A N 1
ATOM 1557 C CA . GLY A 1 276 ? 158.915 218.352 276.323 1.00 74.57 276 GLY A CA 1
ATOM 1558 C C . GLY A 1 276 ? 159.718 219.582 275.940 1.00 74.57 276 GLY A C 1
ATOM 1559 O O . GLY A 1 276 ? 160.775 219.482 275.309 1.00 74.57 276 GLY A O 1
ATOM 1560 N N . PRO A 1 277 ? 159.249 220.769 276.331 1.00 78.43 277 PRO A N 1
ATOM 1561 C CA . PRO A 1 277 ? 160.006 221.992 276.019 1.00 78.43 277 PRO A CA 1
ATOM 1562 C C . PRO A 1 277 ? 161.117 222.283 277.010 1.00 78.43 277 PRO A C 1
ATOM 1563 O O . PRO A 1 277 ? 162.136 222.886 276.659 1.00 78.43 277 PRO A O 1
ATOM 1567 N N . MET A 1 278 ? 160.924 221.863 278.254 1.00 77.48 278 MET A N 1
ATOM 1568 C CA . MET A 1 278 ? 161.979 221.891 279.251 1.00 77.48 278 MET A CA 1
ATOM 1569 C C . MET A 1 278 ? 161.686 220.800 280.265 1.00 77.48 278 MET A C 1
ATOM 1570 O O . MET A 1 278 ? 160.527 220.479 280.534 1.00 77.48 278 MET A O 1
ATOM 1575 N N . ASN A 1 279 ? 162.742 220.216 280.810 1.00 67.64 279 ASN A N 1
ATOM 1576 C CA . ASN A 1 279 ? 162.607 219.137 281.775 1.00 67.64 279 ASN A CA 1
ATOM 1577 C C . ASN A 1 279 ? 162.761 219.728 283.164 1.00 67.64 279 ASN A C 1
ATOM 1578 O O . ASN A 1 279 ? 163.859 220.136 283.558 1.00 67.64 279 ASN A O 1
ATOM 1583 N N . GLN A 1 280 ? 161.654 219.777 283.900 1.00 62.94 280 GLN A N 1
ATOM 1584 C CA . GLN A 1 280 ? 161.713 220.191 285.292 1.00 62.94 280 GLN A CA 1
ATOM 1585 C C . GLN A 1 280 ? 162.514 219.190 286.115 1.00 62.94 280 GLN A C 1
ATOM 1586 O O . GLN A 1 280 ? 163.086 219.551 287.146 1.00 62.94 280 GLN A O 1
ATOM 1592 N N . THR A 1 281 ? 162.571 217.935 285.671 1.00 58.86 281 THR A N 1
ATOM 1593 C CA . THR A 1 281 ? 163.520 216.983 286.239 1.00 58.86 281 THR A CA 1
ATOM 1594 C C . THR A 1 281 ? 164.963 217.406 285.982 1.00 58.86 281 THR A C 1
ATOM 1595 O O . THR A 1 281 ? 165.786 217.417 286.901 1.00 58.86 281 THR A O 1
ATOM 1599 N N . GLU A 1 282 ? 165.285 217.783 284.747 1.00 58.78 282 GLU A N 1
ATOM 1600 C CA . GLU A 1 282 ? 166.638 218.250 284.453 1.00 58.78 282 GLU A CA 1
ATOM 1601 C C . GLU A 1 282 ? 166.938 219.589 285.117 1.00 58.78 282 GLU A C 1
ATOM 1602 O O . GLU A 1 282 ? 168.068 219.826 285.549 1.00 58.78 282 GLU A O 1
ATOM 1608 N N . GLU A 1 283 ? 165.958 220.482 285.204 1.00 55.99 283 GLU A N 1
ATOM 1609 C CA . GLU A 1 283 ? 166.202 221.740 285.901 1.00 55.99 283 GLU A CA 1
ATOM 1610 C C . GLU A 1 283 ? 166.391 221.524 287.397 1.00 55.99 283 GLU A C 1
ATOM 1611 O O . GLU A 1 283 ? 167.248 222.162 288.018 1.00 55.99 283 GLU A O 1
ATOM 1617 N N . GLN A 1 284 ? 165.607 220.630 287.995 1.00 50.61 284 GLN A N 1
ATOM 1618 C CA . GLN A 1 284 ? 165.806 220.290 289.398 1.00 50.61 284 GLN A CA 1
ATOM 1619 C C . GLN A 1 284 ? 167.159 219.627 289.613 1.00 50.61 284 GLN A C 1
ATOM 1620 O O . GLN A 1 284 ? 167.812 219.846 290.638 1.00 50.61 284 GLN A O 1
ATOM 1626 N N . LEU A 1 285 ? 167.589 218.800 288.666 1.00 47.30 285 LEU A N 1
ATOM 1627 C CA . LEU A 1 285 ? 168.920 218.216 288.747 1.00 47.30 285 LEU A CA 1
ATOM 1628 C C . LEU A 1 285 ? 169.998 219.284 288.665 1.00 47.30 285 LEU A C 1
ATOM 1629 O O . LEU A 1 285 ? 171.007 219.210 289.370 1.00 47.30 285 LEU A O 1
ATOM 1634 N N . ARG A 1 286 ? 169.809 220.281 287.805 1.00 46.43 286 ARG A N 1
ATOM 1635 C CA . ARG A 1 286 ? 170.771 221.372 287.708 1.00 46.43 286 ARG A CA 1
ATOM 1636 C C . ARG A 1 286 ? 170.851 222.150 289.016 1.00 46.43 286 ARG A C 1
ATOM 1637 O O . ARG A 1 286 ? 171.941 222.519 289.466 1.00 46.43 286 ARG A O 1
ATOM 1645 N N . LEU A 1 287 ? 169.704 222.418 289.633 1.00 44.04 287 LEU A N 1
ATOM 1646 C CA . LEU A 1 287 ? 169.709 223.078 290.935 1.00 44.04 287 LEU A CA 1
ATOM 1647 C C . LEU A 1 287 ? 170.413 222.233 291.987 1.00 44.04 287 LEU A C 1
ATOM 1648 O O . LEU A 1 287 ? 171.156 222.759 292.823 1.00 44.04 287 LEU A O 1
ATOM 1653 N N . THR A 1 288 ? 170.183 220.921 291.969 1.00 40.04 288 THR A N 1
ATOM 1654 C CA . THR A 1 288 ? 170.870 220.021 292.891 1.00 40.04 288 THR A CA 1
ATOM 1655 C C . THR A 1 288 ? 172.381 220.057 292.698 1.00 40.04 288 THR A C 1
ATOM 1656 O O . THR A 1 288 ? 173.138 220.091 293.671 1.00 40.04 288 THR A O 1
ATOM 1660 N N . ILE A 1 289 ? 172.834 220.054 291.449 1.00 38.60 289 ILE A N 1
ATOM 1661 C CA . ILE A 1 289 ? 174.264 220.100 291.164 1.00 38.60 289 ILE A CA 1
ATOM 1662 C C . ILE A 1 289 ? 174.864 221.408 291.652 1.00 38.60 289 ILE A C 1
ATOM 1663 O O . ILE A 1 289 ? 175.962 221.429 292.215 1.00 38.60 289 ILE A O 1
ATOM 1668 N N . GLU A 1 290 ? 174.160 222.521 291.442 1.00 38.50 290 GLU A N 1
ATOM 1669 C CA . GLU A 1 290 ? 174.655 223.809 291.919 1.00 38.50 290 GLU A CA 1
ATOM 1670 C C . GLU A 1 290 ? 174.760 223.826 293.435 1.00 38.50 290 GLU A C 1
ATOM 1671 O O . GLU A 1 290 ? 175.735 224.344 293.989 1.00 38.50 290 GLU A O 1
ATOM 1677 N N . ALA A 1 291 ? 173.769 223.271 294.126 1.00 33.38 291 ALA A N 1
ATOM 1678 C CA . ALA A 1 291 ? 173.838 223.198 295.582 1.00 33.38 291 ALA A CA 1
ATOM 1679 C C . ALA A 1 291 ? 175.003 222.325 296.036 1.00 33.38 291 ALA A C 1
ATOM 1680 O O . ALA A 1 291 ? 175.659 222.624 297.040 1.00 33.38 291 ALA A O 1
ATOM 1682 N N . LEU A 1 292 ? 175.246 221.216 295.338 1.00 32.59 292 LEU A N 1
ATOM 1683 C CA . LEU A 1 292 ? 176.375 220.356 295.682 1.00 32.59 292 LEU A CA 1
ATOM 1684 C C . LEU A 1 292 ? 177.698 221.076 295.492 1.00 32.59 292 LEU A C 1
ATOM 1685 O O . LEU A 1 292 ? 178.607 220.933 296.308 1.00 32.59 292 LEU A O 1
ATOM 1690 N N . ARG A 1 293 ? 177.826 221.851 294.419 1.00 31.88 293 ARG A N 1
ATOM 1691 C CA . ARG A 1 293 ? 179.054 222.606 294.181 1.00 31.88 293 ARG A CA 1
ATOM 1692 C C . ARG A 1 293 ? 179.249 223.689 295.237 1.00 31.88 293 ARG A C 1
ATOM 1693 O O . ARG A 1 293 ? 180.376 223.949 295.675 1.00 31.88 293 ARG A O 1
ATOM 1701 N N . GLU A 1 294 ? 178.169 224.344 295.644 1.00 32.72 294 GLU A N 1
ATOM 1702 C CA . GLU A 1 294 ? 178.271 225.323 296.718 1.00 32.72 294 GLU A CA 1
ATOM 1703 C C . GLU A 1 294 ? 178.717 224.663 298.014 1.00 32.72 294 GLU A C 1
ATOM 1704 O O . GLU A 1 294 ? 179.529 225.222 298.756 1.00 32.72 294 GLU A O 1
ATOM 1710 N N . ARG A 1 295 ? 178.182 223.480 298.316 1.00 31.08 295 ARG A N 1
ATOM 1711 C CA . ARG A 1 295 ? 178.619 222.746 299.502 1.00 31.08 295 ARG A CA 1
ATOM 1712 C C . ARG A 1 295 ? 180.076 222.318 299.390 1.00 31.08 295 ARG A C 1
ATOM 1713 O O . ARG A 1 295 ? 180.805 222.306 300.385 1.00 31.08 295 ARG A O 1
ATOM 1721 N N . GLN A 1 296 ? 180.510 221.946 298.191 1.00 27.87 296 GLN A N 1
ATOM 1722 C CA . GLN A 1 296 ? 181.907 221.603 297.963 1.00 27.87 296 GLN A CA 1
ATOM 1723 C C . GLN A 1 296 ? 182.809 222.774 298.301 1.00 27.87 296 GLN A C 1
ATOM 1724 O O . GLN A 1 296 ? 183.827 222.611 298.972 1.00 27.87 296 GLN A O 1
ATOM 1730 N N . GLU A 1 297 ? 182.457 223.967 297.824 1.00 29.04 297 GLU A N 1
ATOM 1731 C CA . GLU A 1 297 ? 183.260 225.152 298.125 1.00 29.04 297 GLU A CA 1
ATOM 1732 C C . GLU A 1 297 ? 183.250 225.472 299.615 1.00 29.04 297 GLU A C 1
ATOM 1733 O O . GLU A 1 297 ? 184.296 225.773 300.208 1.00 29.04 297 GLU A O 1
ATOM 1739 N N . HIS A 1 298 ? 182.083 225.392 300.243 1.00 27.37 298 HIS A N 1
ATOM 1740 C CA . HIS A 1 298 ? 181.993 225.697 301.662 1.00 27.37 298 HIS A CA 1
ATOM 1741 C C . HIS A 1 298 ? 182.824 224.734 302.488 1.00 27.37 298 HIS A C 1
ATOM 1742 O O . HIS A 1 298 ? 183.410 225.124 303.499 1.00 27.37 298 HIS A O 1
ATOM 1749 N N . GLU A 1 299 ? 182.876 223.465 302.085 1.00 27.47 299 GLU A N 1
ATOM 1750 C CA . GLU A 1 299 ? 183.692 222.488 302.797 1.00 27.47 299 GLU A CA 1
ATOM 1751 C C . GLU A 1 299 ? 185.174 222.686 302.520 1.00 27.47 299 GLU A C 1
ATOM 1752 O O . GLU A 1 299 ? 185.996 222.573 303.428 1.00 27.47 299 GLU A O 1
ATOM 1758 N N . LEU A 1 300 ? 185.539 222.985 301.277 1.00 26.00 300 LEU A N 1
ATOM 1759 C CA . LEU A 1 300 ? 186.938 223.248 300.965 1.00 26.00 300 LEU A CA 1
ATOM 1760 C C . LEU A 1 300 ? 187.479 224.408 301.779 1.00 26.00 300 LEU A C 1
ATOM 1761 O O . LEU A 1 300 ? 188.674 224.454 302.075 1.00 26.00 300 LEU A O 1
ATOM 1766 N N . ILE A 1 301 ? 186.629 225.364 302.127 1.00 24.86 301 ILE A N 1
ATOM 1767 C CA . ILE A 1 301 ? 187.068 226.505 302.927 1.00 24.86 301 ILE A CA 1
ATOM 1768 C C . ILE A 1 301 ? 186.987 226.214 304.419 1.00 24.86 301 ILE A C 1
ATOM 1769 O O . ILE A 1 301 ? 187.937 226.462 305.159 1.00 24.86 301 ILE A O 1
ATOM 1774 N N . ASN A 1 302 ? 185.878 225.651 304.894 1.00 27.24 302 ASN A N 1
ATOM 1775 C CA . ASN A 1 302 ? 185.552 225.637 306.314 1.00 27.24 302 ASN A CA 1
ATOM 1776 C C . ASN A 1 302 ? 185.610 224.269 306.973 1.00 27.24 302 ASN A C 1
ATOM 1777 O O . ASN A 1 302 ? 185.407 224.187 308.186 1.00 27.24 302 ASN A O 1
ATOM 1782 N N . ASN A 1 303 ? 185.846 223.198 306.230 1.00 27.01 303 ASN A N 1
ATOM 1783 C CA . ASN A 1 303 ? 185.870 221.890 306.857 1.00 27.01 303 ASN A CA 1
ATOM 1784 C C . ASN A 1 303 ? 187.039 221.812 307.827 1.00 27.01 303 ASN A C 1
ATOM 1785 O O . ASN A 1 303 ? 188.019 222.546 307.715 1.00 27.01 303 ASN A O 1
ATOM 1790 N N . ARG A 1 304 ? 186.926 220.917 308.800 1.00 28.54 304 ARG A N 1
ATOM 1791 C CA . ARG A 1 304 ? 187.922 220.844 309.858 1.00 28.54 304 ARG A CA 1
ATOM 1792 C C . ARG A 1 304 ? 189.040 219.866 309.535 1.00 28.54 304 ARG A C 1
ATOM 1793 O O . ARG A 1 304 ? 190.211 220.170 309.761 1.00 28.54 304 ARG A O 1
ATOM 1801 N N . GLU A 1 305 ? 188.701 218.676 309.054 1.00 28.18 305 GLU A N 1
ATOM 1802 C CA . GLU A 1 305 ? 189.717 217.697 308.697 1.00 28.18 305 GLU A CA 1
ATOM 1803 C C . GLU A 1 305 ? 190.587 218.229 307.571 1.00 28.18 305 GLU A C 1
ATOM 1804 O O . GLU A 1 305 ? 191.775 218.485 307.761 1.00 28.18 305 GLU A O 1
ATOM 1810 N N . PHE A 1 306 ? 190.005 218.420 306.405 1.00 26.47 306 PHE A N 1
ATOM 1811 C CA . PHE A 1 306 ? 190.637 219.164 305.334 1.00 26.47 306 PHE A CA 1
ATOM 1812 C C . PHE A 1 306 ? 189.999 220.540 305.253 1.00 26.47 306 PHE A C 1
ATOM 1813 O O . PHE A 1 306 ? 188.995 220.822 305.895 1.00 26.47 306 PHE A O 1
ATOM 1821 N N . GLY A 1 307 ? 190.633 221.431 304.531 1.00 23.29 307 GLY A N 1
ATOM 1822 C CA . GLY A 1 307 ? 190.102 222.766 304.464 1.00 23.29 307 GLY A CA 1
ATOM 1823 C C . GLY A 1 307 ? 191.160 223.768 304.806 1.00 23.29 307 GLY A C 1
ATOM 1824 O O . GLY A 1 307 ? 191.778 223.700 305.864 1.00 23.29 307 GLY A O 1
ATOM 1825 N N . LEU A 1 308 ? 191.317 224.749 303.928 1.00 22.36 308 LEU A N 1
ATOM 1826 C CA . LEU A 1 308 ? 192.452 225.651 303.998 1.00 22.36 308 LEU A CA 1
ATOM 1827 C C . LEU A 1 308 ? 192.452 226.487 305.264 1.00 22.36 308 LEU A C 1
ATOM 1828 O O . LEU A 1 308 ? 193.518 226.795 305.798 1.00 22.36 308 LEU A O 1
ATOM 1833 N N . LEU A 1 309 ? 191.282 226.846 305.770 1.00 21.98 309 LEU A N 1
ATOM 1834 C CA . LEU A 1 309 ? 191.228 227.671 306.970 1.00 21.98 309 LEU A CA 1
ATOM 1835 C C . LEU A 1 309 ? 191.771 226.939 308.185 1.00 21.98 309 LEU A C 1
ATOM 1836 O O . LEU A 1 309 ? 192.454 227.538 309.018 1.00 21.98 309 LEU A O 1
ATOM 1841 N N . HIS A 1 310 ? 191.451 225.659 308.326 1.00 24.89 310 HIS A N 1
ATOM 1842 C CA . HIS A 1 310 ? 191.856 224.870 309.479 1.00 24.89 310 HIS A CA 1
ATOM 1843 C C . HIS A 1 310 ? 193.065 224.000 309.218 1.00 24.89 310 HIS A C 1
ATOM 1844 O O . HIS A 1 310 ? 193.907 223.842 310.098 1.00 24.89 310 HIS A O 1
ATOM 1851 N N . ASN A 1 311 ? 193.161 223.418 308.036 1.00 26.65 311 ASN A N 1
ATOM 1852 C CA . ASN A 1 311 ? 194.289 222.566 307.686 1.00 26.65 311 ASN A CA 1
ATOM 1853 C C . ASN A 1 311 ? 195.414 223.414 307.086 1.00 26.65 311 ASN A C 1
ATOM 1854 O O . ASN A 1 311 ? 195.879 223.200 305.980 1.00 26.65 311 ASN A O 1
ATOM 1859 N N . ALA A 1 312 ? 195.840 224.417 307.843 1.00 26.45 312 ALA A N 1
ATOM 1860 C CA . ALA A 1 312 ? 196.961 225.264 307.463 1.00 26.45 312 ALA A CA 1
ATOM 1861 C C . ALA A 1 312 ? 197.939 225.278 308.621 1.00 26.45 312 ALA A C 1
ATOM 1862 O O . ALA A 1 312 ? 197.527 225.310 309.780 1.00 26.45 312 ALA A O 1
ATOM 1864 N N . ASP A 1 313 ? 199.227 225.323 308.311 1.00 30.29 313 ASP A N 1
ATOM 1865 C CA . ASP A 1 313 ? 200.235 225.229 309.351 1.00 30.29 313 ASP A CA 1
ATOM 1866 C C . ASP A 1 313 ? 200.097 226.356 310.355 1.00 30.29 313 ASP A C 1
ATOM 1867 O O . ASP A 1 313 ? 199.776 227.486 310.003 1.00 30.29 313 ASP A O 1
ATOM 1872 N N . PHE A 1 314 ? 200.316 226.031 311.623 1.00 29.62 314 PHE A N 1
ATOM 1873 C CA . PHE A 1 314 ? 200.199 227.030 312.670 1.00 29.62 314 PHE A CA 1
ATOM 1874 C C . PHE A 1 314 ? 201.224 228.137 312.504 1.00 29.62 314 PHE A C 1
ATOM 1875 O O . PHE A 1 314 ? 201.018 229.247 312.998 1.00 29.62 314 PHE A O 1
ATOM 1883 N N . LYS A 1 315 ? 202.356 227.846 311.871 1.00 30.78 315 LYS A N 1
ATOM 1884 C CA . LYS A 1 315 ? 203.336 228.891 311.605 1.00 30.78 315 LYS A CA 1
ATOM 1885 C C . LYS A 1 315 ? 202.916 229.793 310.463 1.00 30.78 315 LYS A C 1
ATOM 1886 O O . LYS A 1 315 ? 203.354 230.943 310.400 1.00 30.78 315 LYS A O 1
ATOM 1892 N N . GLN A 1 316 ? 202.093 229.296 309.549 1.00 26.33 316 GLN A N 1
ATOM 1893 C CA . GLN A 1 316 ? 201.645 230.086 308.415 1.00 26.33 316 GLN A CA 1
ATOM 1894 C C . GLN A 1 316 ? 200.520 231.043 308.762 1.00 26.33 316 GLN A C 1
ATOM 1895 O O . GLN A 1 316 ? 200.200 231.904 307.944 1.00 26.33 316 GLN A O 1
ATOM 1901 N N . ARG A 1 317 ? 199.908 230.911 309.931 1.00 26.62 317 ARG A N 1
ATOM 1902 C CA . ARG A 1 317 ? 198.810 231.775 310.338 1.00 26.62 317 ARG A CA 1
ATOM 1903 C C . ARG A 1 317 ? 199.375 233.001 311.043 1.00 26.62 317 ARG A C 1
ATOM 1904 O O . ARG A 1 317 ? 200.019 232.878 312.086 1.00 26.62 317 ARG A O 1
ATOM 1912 N N . ILE A 1 318 ? 199.107 234.178 310.489 1.00 27.19 318 ILE A N 1
ATOM 1913 C CA . ILE A 1 318 ? 199.661 235.432 310.974 1.00 27.19 318 ILE A CA 1
ATOM 1914 C C . ILE A 1 318 ? 198.546 236.276 311.566 1.00 27.19 318 ILE A C 1
ATOM 1915 O O . ILE A 1 318 ? 197.367 236.096 311.266 1.00 27.19 318 ILE A O 1
ATOM 1920 N N . GLN A 1 319 ? 198.932 237.221 312.410 1.00 32.82 319 GLN A N 1
ATOM 1921 C CA . GLN A 1 319 ? 198.010 238.186 312.980 1.00 32.82 319 GLN A CA 1
ATOM 1922 C C . GLN A 1 319 ? 198.318 239.570 312.431 1.00 32.82 319 GLN A C 1
ATOM 1923 O O . GLN A 1 319 ? 199.481 239.911 312.205 1.00 32.82 319 GLN A O 1
ATOM 1929 N N . THR A 1 320 ? 197.273 240.355 312.196 1.00 34.41 320 THR A N 1
ATOM 1930 C CA . THR A 1 320 ? 197.442 241.702 311.677 1.00 34.41 320 THR A CA 1
ATOM 1931 C C . THR A 1 320 ? 198.173 242.576 312.689 1.00 34.41 320 THR A C 1
ATOM 1932 O O . THR A 1 320 ? 198.017 242.423 313.901 1.00 34.41 320 THR A O 1
ATOM 1936 N N . HIS A 1 321 ? 198.998 243.488 312.177 1.00 40.93 321 HIS A N 1
ATOM 1937 C CA . HIS A 1 321 ? 199.749 244.378 313.054 1.00 40.93 321 HIS A CA 1
ATOM 1938 C C . HIS A 1 321 ? 198.839 245.355 313.786 1.00 40.93 321 HIS A C 1
ATOM 1939 O O . HIS A 1 321 ? 199.061 245.651 314.964 1.00 40.93 321 HIS A O 1
ATOM 1946 N N . SER A 1 322 ? 197.820 245.872 313.110 1.00 40.02 322 SER A N 1
ATOM 1947 C CA . SER A 1 322 ? 196.915 246.852 313.694 1.00 40.02 322 SER A CA 1
ATOM 1948 C C . SER A 1 322 ? 195.478 246.373 313.813 1.00 40.02 322 SER A C 1
ATOM 1949 O O . SER A 1 322 ? 194.779 246.794 314.733 1.00 40.02 322 SER A O 1
ATOM 1952 N N . GLY A 1 323 ? 195.024 245.505 312.919 1.00 36.11 323 GLY A N 1
ATOM 1953 C CA . GLY A 1 323 ? 193.674 245.002 312.934 1.00 36.11 323 GLY A CA 1
ATOM 1954 C C . GLY A 1 323 ? 192.916 245.179 311.633 1.00 36.11 323 GLY A C 1
ATOM 1955 O O . GLY A 1 323 ? 192.230 244.258 311.189 1.00 36.11 323 GLY A O 1
ATOM 1956 N N . PRO A 1 324 ? 193.006 246.340 310.992 1.00 31.94 324 PRO A N 1
ATOM 1957 C CA . PRO A 1 324 ? 192.506 246.459 309.626 1.00 31.94 324 PRO A CA 1
ATOM 1958 C C . PRO A 1 324 ? 193.499 245.872 308.643 1.00 31.94 324 PRO A C 1
ATOM 1959 O O . PRO A 1 324 ? 194.699 245.794 308.937 1.00 31.94 324 PRO A O 1
ATOM 1963 N N . PRO A 1 325 ? 193.047 245.433 307.483 1.00 27.76 325 PRO A N 1
ATOM 1964 C CA . PRO A 1 325 ? 193.954 244.805 306.504 1.00 27.76 325 PRO A CA 1
ATOM 1965 C C . PRO A 1 325 ? 194.780 245.810 305.709 1.00 27.76 325 PRO A C 1
ATOM 1966 O O . PRO A 1 325 ? 194.626 245.997 304.505 1.00 27.76 325 PRO A O 1
ATOM 1970 N N . THR A 1 326 ? 195.744 246.424 306.383 1.00 26.44 326 THR A N 1
ATOM 1971 C CA . THR A 1 326 ? 196.627 247.389 305.762 1.00 26.44 326 THR A CA 1
ATOM 1972 C C . THR A 1 326 ? 197.528 246.694 304.752 1.00 26.44 326 THR A C 1
ATOM 1973 O O . THR A 1 326 ? 197.752 245.490 304.841 1.00 26.44 326 THR A O 1
ATOM 1977 N N . PRO A 1 327 ? 198.028 247.430 303.756 1.00 25.06 327 PRO A N 1
ATOM 1978 C CA . PRO A 1 327 ? 198.909 246.815 302.752 1.00 25.06 327 PRO A CA 1
ATOM 1979 C C . PRO A 1 327 ? 200.180 246.222 303.321 1.00 25.06 327 PRO A C 1
ATOM 1980 O O . PRO A 1 327 ? 200.775 245.355 302.677 1.00 25.06 327 PRO A O 1
ATOM 1984 N N . ASP A 1 328 ? 200.642 246.678 304.481 1.00 25.61 328 ASP A N 1
ATOM 1985 C CA . ASP A 1 328 ? 201.787 246.040 305.118 1.00 25.61 328 ASP A CA 1
ATOM 1986 C C . ASP A 1 328 ? 201.469 244.598 305.489 1.00 25.61 328 ASP A C 1
ATOM 1987 O O . ASP A 1 328 ? 202.335 243.723 305.407 1.00 25.61 328 ASP A O 1
ATOM 1992 N N . ASP A 1 329 ? 200.235 244.335 305.918 1.00 26.04 329 ASP A N 1
ATOM 1993 C CA . ASP A 1 329 ? 199.817 242.970 306.219 1.00 26.04 329 ASP A CA 1
ATOM 1994 C C . ASP A 1 329 ? 199.823 242.105 304.970 1.00 26.04 329 ASP A C 1
ATOM 1995 O O . ASP A 1 329 ? 200.200 240.934 305.022 1.00 26.04 329 ASP A O 1
ATOM 2000 N N . LEU A 1 330 ? 199.399 242.658 303.839 1.00 23.45 330 LEU A N 1
ATOM 2001 C CA . LEU A 1 330 ? 199.456 241.915 302.586 1.00 23.45 330 LEU A CA 1
ATOM 2002 C C . LEU A 1 330 ? 200.898 241.637 302.182 1.00 23.45 330 LEU A C 1
ATOM 2003 O O . LEU A 1 330 ? 201.208 240.559 301.669 1.00 23.45 330 LEU A O 1
ATOM 2008 N N . ASP A 1 331 ? 201.791 242.602 302.388 1.00 24.26 331 ASP A N 1
ATOM 2009 C CA . ASP A 1 331 ? 203.205 242.372 302.110 1.00 24.26 331 ASP A CA 1
ATOM 2010 C C . ASP A 1 331 ? 203.769 241.260 302.983 1.00 24.26 331 ASP A C 1
ATOM 2011 O O . ASP A 1 331 ? 204.531 240.413 302.508 1.00 24.26 331 ASP A O 1
ATOM 2016 N N . GLU A 1 332 ? 203.422 241.259 304.268 1.00 24.45 332 GLU A N 1
ATOM 2017 C CA . GLU A 1 332 ? 203.865 240.194 305.163 1.00 24.45 332 GLU A CA 1
ATOM 2018 C C . GLU A 1 332 ? 203.300 238.845 304.746 1.00 24.45 332 GLU A C 1
ATOM 2019 O O . GLU A 1 332 ? 203.988 237.825 304.823 1.00 24.45 332 GLU A O 1
ATOM 2025 N N . LEU A 1 333 ? 202.040 238.817 304.325 1.00 22.38 333 LEU A N 1
ATOM 2026 C CA . LEU A 1 333 ? 201.422 237.575 303.878 1.00 22.38 333 LEU A CA 1
ATOM 2027 C C . LEU A 1 333 ? 202.112 237.037 302.635 1.00 22.38 333 LEU A C 1
ATOM 2028 O O . LEU A 1 333 ? 202.229 235.822 302.460 1.00 22.38 333 LEU A O 1
ATOM 2033 N N . LEU A 1 334 ? 202.536 237.921 301.740 1.00 22.86 334 LEU A N 1
ATOM 2034 C CA . LEU A 1 334 ? 203.318 237.491 300.585 1.00 22.86 334 LEU A CA 1
ATOM 2035 C C . LEU A 1 334 ? 204.754 237.137 300.952 1.00 22.86 334 LEU A C 1
ATOM 2036 O O . LEU A 1 334 ? 205.424 236.454 300.176 1.00 22.86 334 LEU A O 1
ATOM 2041 N N . CYS A 1 335 ? 205.252 237.609 302.095 1.00 23.00 335 CYS A N 1
ATOM 2042 C CA . CYS A 1 335 ? 206.631 237.326 302.483 1.00 23.00 335 CYS A CA 1
ATOM 2043 C C . CYS A 1 335 ? 206.841 235.874 302.863 1.00 23.00 335 CYS A C 1
ATOM 2044 O O . CYS A 1 335 ? 207.911 235.318 302.599 1.00 23.00 335 CYS A O 1
ATOM 2047 N N . ARG A 1 336 ? 205.842 235.250 303.480 1.00 23.19 336 ARG A N 1
ATOM 2048 C CA . ARG A 1 336 ? 206.046 233.971 304.137 1.00 23.19 336 ARG A CA 1
ATOM 2049 C C . ARG A 1 336 ? 206.175 232.801 303.178 1.00 23.19 336 ARG A C 1
ATOM 2050 O O . ARG A 1 336 ? 206.629 231.735 303.595 1.00 23.19 336 ARG A O 1
ATOM 2058 N N . ARG A 1 337 ? 205.797 232.954 301.917 1.00 22.63 337 ARG A N 1
ATOM 2059 C CA . ARG A 1 337 ? 205.877 231.835 300.996 1.00 22.63 337 ARG A CA 1
ATOM 2060 C C . ARG A 1 337 ? 206.252 232.315 299.610 1.00 22.63 337 ARG A C 1
ATOM 2061 O O . ARG A 1 337 ? 205.991 233.454 299.228 1.00 22.63 337 ARG A O 1
ATOM 2069 N N . ARG A 1 338 ? 206.833 231.405 298.845 1.00 27.07 338 ARG A N 1
ATOM 2070 C CA . ARG A 1 338 ? 207.324 231.720 297.519 1.00 27.07 338 ARG A CA 1
ATOM 2071 C C . ARG A 1 338 ? 206.274 231.398 296.472 1.00 27.07 338 ARG A C 1
ATOM 2072 O O . ARG A 1 338 ? 205.615 230.362 296.531 1.00 27.07 338 ARG A O 1
ATOM 2080 N N . GLY A 1 339 ? 206.126 232.296 295.511 1.00 25.60 339 GLY A N 1
ATOM 2081 C CA . GLY A 1 339 ? 205.227 232.070 294.400 1.00 25.60 339 GLY A CA 1
ATOM 2082 C C . GLY A 1 339 ? 203.764 231.992 294.760 1.00 25.60 339 GLY A C 1
ATOM 2083 O O . GLY A 1 339 ? 203.061 231.115 294.253 1.00 25.60 339 GLY A O 1
ATOM 2084 N N . THR A 1 340 ? 203.282 232.899 295.604 1.00 23.88 340 THR A N 1
ATOM 2085 C CA . THR A 1 340 ? 201.868 232.933 295.937 1.00 23.88 340 THR A CA 1
ATOM 2086 C C . THR A 1 340 ? 201.033 233.130 294.686 1.00 23.88 340 THR A C 1
ATOM 2087 O O . THR A 1 340 ? 201.358 233.953 293.832 1.00 23.88 340 THR A O 1
ATOM 2091 N N . LYS A 1 341 ? 199.975 232.343 294.560 1.00 24.13 341 LYS A N 1
ATOM 2092 C CA . LYS A 1 341 ? 199.133 232.388 293.378 1.00 24.13 341 LYS A CA 1
ATOM 2093 C C . LYS A 1 341 ? 198.037 233.429 293.518 1.00 24.13 341 LYS A C 1
ATOM 2094 O O . LYS A 1 341 ? 197.872 234.273 292.636 1.00 24.13 341 LYS A O 1
ATOM 2100 N N . PHE A 1 342 ? 197.266 233.377 294.601 1.00 23.05 342 PHE A N 1
ATOM 2101 C CA . PHE A 1 342 ? 196.188 234.345 294.736 1.00 23.05 342 PHE A CA 1
ATOM 2102 C C . PHE A 1 342 ? 195.777 234.476 296.192 1.00 23.05 342 PHE A C 1
ATOM 2103 O O . PHE A 1 342 ? 196.166 233.682 297.053 1.00 23.05 342 PHE A O 1
ATOM 2111 N N . PHE A 1 343 ? 195.000 235.523 296.452 1.00 22.56 343 PHE A N 1
ATOM 2112 C CA . PHE A 1 343 ? 194.375 235.776 297.740 1.00 22.56 343 PHE A CA 1
ATOM 2113 C C . PHE A 1 343 ? 192.894 235.441 297.666 1.00 22.56 343 PHE A C 1
ATOM 2114 O O . PHE A 1 343 ? 192.244 235.684 296.651 1.00 22.56 343 PHE A O 1
ATOM 2122 N N . LEU A 1 344 ? 192.367 234.899 298.753 1.00 23.25 344 LEU A N 1
ATOM 2123 C CA . LEU A 1 344 ? 190.948 234.645 298.940 1.00 23.25 344 LEU A CA 1
ATOM 2124 C C . LEU A 1 344 ? 190.473 235.414 300.157 1.00 23.25 344 LEU A C 1
ATOM 2125 O O . LEU A 1 344 ? 191.050 235.286 301.238 1.00 23.25 344 LEU A O 1
ATOM 2130 N N . ALA A 1 345 ? 189.432 236.213 299.984 1.00 23.24 345 ALA A N 1
ATOM 2131 C CA . ALA A 1 345 ? 188.908 236.996 301.083 1.00 23.24 345 ALA A CA 1
ATOM 2132 C C . ALA A 1 345 ? 187.438 237.266 300.833 1.00 23.24 345 ALA A C 1
ATOM 2133 O O . ALA A 1 345 ? 186.956 237.181 299.707 1.00 23.24 345 ALA A O 1
ATOM 2135 N N . HIS A 1 346 ? 186.729 237.573 301.903 1.00 24.48 346 HIS A N 1
ATOM 2136 C CA . HIS A 1 346 ? 185.338 237.952 301.790 1.00 24.48 346 HIS A CA 1
ATOM 2137 C C . HIS A 1 346 ? 185.214 239.293 301.071 1.00 24.48 346 HIS A C 1
ATOM 2138 O O . HIS A 1 346 ? 186.110 240.131 301.157 1.00 24.48 346 HIS A O 1
ATOM 2145 N N . PRO A 1 347 ? 184.117 239.518 300.345 1.00 23.50 347 PRO A N 1
ATOM 2146 C CA . PRO A 1 347 ? 183.926 240.828 299.711 1.00 23.50 347 PRO A CA 1
ATOM 2147 C C . PRO A 1 347 ? 183.954 241.984 300.691 1.00 23.50 347 PRO A C 1
ATOM 2148 O O . PRO A 1 347 ? 184.402 243.078 300.336 1.00 23.50 347 PRO A O 1
ATOM 2152 N N . ARG A 1 348 ? 183.477 241.781 301.913 1.00 25.74 348 ARG A N 1
ATOM 2153 C CA . ARG A 1 348 ? 183.624 242.800 302.940 1.00 25.74 348 ARG A CA 1
ATOM 2154 C C . ARG A 1 348 ? 185.090 243.049 303.260 1.00 25.74 348 ARG A C 1
ATOM 2155 O O . ARG A 1 348 ? 185.506 244.195 303.468 1.00 25.74 348 ARG A O 1
ATOM 2163 N N . THR A 1 349 ? 185.888 241.983 303.326 1.00 24.45 349 THR A N 1
ATOM 2164 C CA . THR A 1 349 ? 187.319 242.137 303.563 1.00 24.45 349 THR A CA 1
ATOM 2165 C C . THR A 1 349 ? 187.991 242.874 302.416 1.00 24.45 349 THR A C 1
ATOM 2166 O O . THR A 1 349 ? 188.875 243.703 302.637 1.00 24.45 349 THR A O 1
ATOM 2170 N N . ILE A 1 350 ? 187.583 242.590 301.182 1.00 22.88 350 ILE A N 1
ATOM 2171 C CA . ILE A 1 350 ? 188.145 243.291 300.037 1.00 22.88 350 ILE A CA 1
ATOM 2172 C C . ILE A 1 350 ? 187.771 244.763 300.071 1.00 22.88 350 ILE A C 1
ATOM 2173 O O . ILE A 1 350 ? 188.569 245.626 299.696 1.00 22.88 350 ILE A O 1
ATOM 2178 N N . ALA A 1 351 ? 186.554 245.081 300.502 1.00 23.17 351 ALA A N 1
ATOM 2179 C CA . ALA A 1 351 ? 186.180 246.481 300.656 1.00 23.17 351 ALA A CA 1
ATOM 2180 C C . ALA A 1 351 ? 187.039 247.164 301.710 1.00 23.17 351 ALA A C 1
ATOM 2181 O O . ALA A 1 351 ? 187.460 248.307 301.526 1.00 23.17 351 ALA A O 1
ATOM 2183 N N . ALA A 1 352 ? 187.313 246.479 302.823 1.00 24.32 352 ALA A N 1
ATOM 2184 C CA . ALA A 1 352 ? 188.186 247.041 303.855 1.00 24.32 352 ALA A CA 1
ATOM 2185 C C . ALA A 1 352 ? 189.601 247.265 303.337 1.00 24.32 352 ALA A C 1
ATOM 2186 O O . ALA A 1 352 ? 190.244 248.267 303.671 1.00 24.32 352 ALA A O 1
ATOM 2188 N N . MET A 1 353 ? 190.120 246.320 302.556 1.00 24.69 353 MET A N 1
ATOM 2189 C CA . MET A 1 353 ? 191.442 246.482 301.961 1.00 24.69 353 MET A CA 1
ATOM 2190 C C . MET A 1 353 ? 191.459 247.662 301.010 1.00 24.69 353 MET A C 1
ATOM 2191 O O . MET A 1 353 ? 192.427 248.423 300.972 1.00 24.69 353 MET A O 1
ATOM 2196 N N . GLY A 1 354 ? 190.394 247.831 300.233 1.00 23.67 354 GLY A N 1
ATOM 2197 C CA . GLY A 1 354 ? 190.297 248.993 299.370 1.00 23.67 354 GLY A CA 1
ATOM 2198 C C . GLY A 1 354 ? 190.259 250.291 300.148 1.00 23.67 354 GLY A C 1
ATOM 2199 O O . GLY A 1 354 ? 190.856 251.286 299.742 1.00 23.67 354 GLY A O 1
ATOM 2200 N N . ARG A 1 355 ? 189.567 250.297 301.279 1.00 25.68 355 ARG A N 1
ATOM 2201 C CA . ARG A 1 355 ? 189.562 251.482 302.124 1.00 25.68 355 ARG A CA 1
ATOM 2202 C C . ARG A 1 355 ? 190.959 251.800 302.630 1.00 25.68 355 ARG A C 1
ATOM 2203 O O . ARG A 1 355 ? 191.354 252.968 302.700 1.00 25.68 355 ARG A O 1
ATOM 2211 N N . GLU A 1 356 ? 191.710 250.777 303.025 1.00 24.64 356 GLU A N 1
ATOM 2212 C CA . GLU A 1 356 ? 193.094 250.994 303.444 1.00 24.64 356 GLU A CA 1
ATOM 2213 C C . GLU A 1 356 ? 193.950 251.529 302.302 1.00 24.64 356 GLU A C 1
ATOM 2214 O O . GLU A 1 356 ? 194.797 252.401 302.509 1.00 24.64 356 GLU A O 1
ATOM 2220 N N . PHE A 1 357 ? 193.762 251.002 301.094 1.00 21.97 357 PHE A N 1
ATOM 2221 C CA . PHE A 1 357 ? 194.510 251.495 299.943 1.00 21.97 357 PHE A CA 1
ATOM 2222 C C . PHE A 1 357 ? 194.214 252.961 299.689 1.00 21.97 357 PHE A C 1
ATOM 2223 O O . PHE A 1 357 ? 195.122 253.743 299.403 1.00 21.97 357 PHE A O 1
ATOM 2231 N N . ASN A 1 358 ? 192.943 253.351 299.770 1.00 21.33 358 ASN A N 1
ATOM 2232 C CA . ASN A 1 358 ? 192.581 254.751 299.578 1.00 21.33 358 ASN A CA 1
ATOM 2233 C C . ASN A 1 358 ? 193.173 255.632 300.667 1.00 21.33 358 ASN A C 1
ATOM 2234 O O . ASN A 1 358 ? 193.612 256.752 300.394 1.00 21.33 358 ASN A O 1
ATOM 2239 N N . ALA A 1 359 ? 193.188 255.150 301.907 1.00 21.95 359 ALA A N 1
ATOM 2240 C CA . ALA A 1 359 ? 193.791 255.919 302.990 1.00 21.95 359 ALA A CA 1
ATOM 2241 C C . ALA A 1 359 ? 195.282 256.126 302.760 1.00 21.95 359 ALA A C 1
ATOM 2242 O O . ALA A 1 359 ? 195.815 257.206 303.031 1.00 21.95 359 ALA A O 1
ATOM 2244 N N . ARG A 1 360 ? 195.980 255.093 302.288 1.00 23.24 360 ARG A N 1
ATOM 2245 C CA . ARG A 1 360 ? 197.405 255.213 302.001 1.00 23.24 360 ARG A CA 1
ATOM 2246 C C . ARG A 1 360 ? 197.671 256.065 300.775 1.00 23.24 360 ARG A C 1
ATOM 2247 O O . ARG A 1 360 ? 198.803 256.513 300.581 1.00 23.24 360 ARG A O 1
ATOM 2255 N N . GLY A 1 361 ? 196.662 256.296 299.945 1.00 21.60 361 GLY A N 1
ATOM 2256 C CA . GLY A 1 361 ? 196.843 257.095 298.758 1.00 21.60 361 GLY A CA 1
ATOM 2257 C C . GLY A 1 361 ? 197.404 256.363 297.571 1.00 21.60 361 GLY A C 1
ATOM 2258 O O . GLY A 1 361 ? 197.833 257.010 296.615 1.00 21.60 361 GLY A O 1
ATOM 2259 N N . LEU A 1 362 ? 197.433 255.041 297.597 1.00 21.22 362 LEU A N 1
ATOM 2260 C CA . LEU A 1 362 ? 197.962 254.264 296.490 1.00 21.22 362 LEU A CA 1
ATOM 2261 C C . LEU A 1 362 ? 196.841 253.516 295.787 1.00 21.22 362 LEU A C 1
ATOM 2262 O O . LEU A 1 362 ? 195.882 253.073 296.416 1.00 21.22 362 LEU A O 1
ATOM 2267 N N . TYR A 1 363 ? 196.956 253.417 294.471 1.00 23.53 363 TYR A N 1
ATOM 2268 C CA . TYR A 1 363 ? 195.948 252.785 293.634 1.00 23.53 363 TYR A CA 1
ATOM 2269 C C . TYR A 1 363 ? 196.547 251.537 293.014 1.00 23.53 363 TYR A C 1
ATOM 2270 O O . TYR A 1 363 ? 197.287 251.633 292.027 1.00 23.53 363 TYR A O 1
ATOM 2279 N N . PRO A 1 364 ? 196.285 250.355 293.556 1.00 27.83 364 PRO A N 1
ATOM 2280 C CA . PRO A 1 364 ? 196.908 249.147 293.022 1.00 27.83 364 PRO A CA 1
ATOM 2281 C C . PRO A 1 364 ? 196.370 248.808 291.652 1.00 27.83 364 PRO A C 1
ATOM 2282 O O . PRO A 1 364 ? 195.239 249.137 291.309 1.00 27.83 364 PRO A O 1
ATOM 2286 N N . ASP A 1 365 ? 197.187 248.121 290.872 1.00 39.36 365 ASP A N 1
ATOM 2287 C CA . ASP A 1 365 ? 196.821 247.720 289.527 1.00 39.36 365 ASP A CA 1
ATOM 2288 C C . ASP A 1 365 ? 195.890 246.515 289.566 1.00 39.36 365 ASP A C 1
ATOM 2289 O O . ASP A 1 365 ? 195.675 245.897 290.611 1.00 39.36 365 ASP A O 1
ATOM 2294 N N . HIS A 1 366 ? 195.301 246.205 288.412 1.00 44.56 366 HIS A N 1
ATOM 2295 C CA . HIS A 1 366 ? 194.422 245.057 288.273 1.00 44.56 366 HIS A CA 1
ATOM 2296 C C . HIS A 1 366 ? 195.032 244.142 287.219 1.00 44.56 366 HIS A C 1
ATOM 2297 O O . HIS A 1 366 ? 195.526 244.610 286.191 1.00 44.56 366 HIS A O 1
ATOM 2304 N N . THR A 1 367 ? 195.008 242.842 287.461 1.00 47.86 367 THR A N 1
ATOM 2305 C CA . THR A 1 367 ? 195.577 241.878 286.524 1.00 47.86 367 THR A CA 1
ATOM 2306 C C . THR A 1 367 ? 194.465 240.976 285.992 1.00 47.86 367 THR A C 1
ATOM 2307 O O . THR A 1 367 ? 193.381 240.894 286.574 1.00 47.86 367 THR A O 1
ATOM 2311 N N . ASP A 1 368 ? 194.751 240.317 284.867 1.00 57.11 368 ASP A N 1
ATOM 2312 C CA . ASP A 1 368 ? 193.804 239.501 284.107 1.00 57.11 368 ASP A CA 1
ATOM 2313 C C . ASP A 1 368 ? 194.119 238.020 284.286 1.00 57.11 368 ASP A C 1
ATOM 2314 O O . ASP A 1 368 ? 195.242 237.584 284.029 1.00 57.11 368 ASP A O 1
ATOM 2319 N N . LEU A 1 369 ? 193.130 237.258 284.754 1.00 56.17 369 LEU A N 1
ATOM 2320 C CA . LEU A 1 369 ? 193.195 235.802 284.786 1.00 56.17 369 LEU A CA 1
ATOM 2321 C C . LEU A 1 369 ? 192.020 235.273 283.985 1.00 56.17 369 LEU A C 1
ATOM 2322 O O . LEU A 1 369 ? 190.880 235.698 284.190 1.00 56.17 369 LEU A O 1
ATOM 2327 N N . GLY A 1 370 ? 192.316 234.379 283.048 1.00 59.37 370 GLY A N 1
ATOM 2328 C CA . GLY A 1 370 ? 191.293 233.801 282.196 1.00 59.37 370 GLY A CA 1
ATOM 2329 C C . GLY A 1 370 ? 190.522 234.822 281.387 1.00 59.37 370 GLY A C 1
ATOM 2330 O O . GLY A 1 370 ? 189.311 234.669 281.189 1.00 59.37 370 GLY A O 1
ATOM 2331 N N . GLY A 1 371 ? 191.198 235.874 280.928 1.00 61.21 371 GLY A N 1
ATOM 2332 C CA . GLY A 1 371 ? 190.521 236.941 280.221 1.00 61.21 371 GLY A CA 1
ATOM 2333 C C . GLY A 1 371 ? 189.573 237.750 281.066 1.00 61.21 371 GLY A C 1
ATOM 2334 O O . GLY A 1 371 ? 188.694 238.422 280.528 1.00 61.21 371 GLY A O 1
ATOM 2335 N N . GLN A 1 372 ? 189.727 237.696 282.383 1.00 58.24 372 GLN A N 1
ATOM 2336 C CA . GLN A 1 372 ? 188.860 238.394 283.316 1.00 58.24 372 GLN A CA 1
ATOM 2337 C C . GLN A 1 372 ? 189.728 239.286 284.187 1.00 58.24 372 GLN A C 1
ATOM 2338 O O . GLN A 1 372 ? 190.691 238.813 284.794 1.00 58.24 372 GLN A O 1
ATOM 2344 N N . GLN A 1 373 ? 189.399 240.572 284.228 1.00 52.89 373 GLN A N 1
ATOM 2345 C CA . GLN A 1 373 ? 190.134 241.521 285.047 1.00 52.89 373 GLN A CA 1
ATOM 2346 C C . GLN A 1 373 ? 189.718 241.358 286.500 1.00 52.89 373 GLN A C 1
ATOM 2347 O O . GLN A 1 373 ? 188.544 241.140 286.803 1.00 52.89 373 GLN A O 1
ATOM 2353 N N . VAL A 1 374 ? 190.686 241.491 287.400 1.00 44.61 374 VAL A N 1
ATOM 2354 C CA . VAL A 1 374 ? 190.462 241.288 288.829 1.00 44.61 374 VAL A CA 1
ATOM 2355 C C . VAL A 1 374 ? 191.445 242.141 289.624 1.00 44.61 374 VAL A C 1
ATOM 2356 O O . VAL A 1 374 ? 192.596 242.343 289.194 1.00 44.61 374 VAL A O 1
ATOM 2360 N N . PRO A 1 375 ? 191.006 242.709 290.748 1.00 37.73 375 PRO A N 1
ATOM 2361 C CA . PRO A 1 375 ? 191.920 243.444 291.625 1.00 37.73 375 PRO A CA 1
ATOM 2362 C C . PRO A 1 375 ? 193.054 242.574 292.118 1.00 37.73 375 PRO A C 1
ATOM 2363 O O . PRO A 1 375 ? 192.892 241.379 292.342 1.00 37.73 375 PRO A O 1
ATOM 2367 N N . ALA A 1 376 ? 194.223 243.182 292.262 1.00 26.55 376 ALA A N 1
ATOM 2368 C CA . ALA A 1 376 ? 195.387 242.424 292.665 1.00 26.55 376 ALA A CA 1
ATOM 2369 C C . ALA A 1 376 ? 196.276 243.302 293.522 1.00 26.55 376 ALA A C 1
ATOM 2370 O O . ALA A 1 376 ? 196.159 244.526 293.519 1.00 26.55 376 ALA A O 1
ATOM 2372 N N . TRP A 1 377 ? 197.147 242.654 294.287 1.00 22.10 377 TRP A N 1
ATOM 2373 C CA . TRP A 1 377 ? 198.164 243.332 295.074 1.00 22.10 377 TRP A CA 1
ATOM 2374 C C . TRP A 1 377 ? 199.517 242.764 294.690 1.00 22.10 377 TRP A C 1
ATOM 2375 O O . TRP A 1 377 ? 199.736 241.558 294.810 1.00 22.10 377 TRP A O 1
ATOM 2386 N N . ARG A 1 378 ? 200.418 243.625 294.236 1.00 22.38 378 ARG A N 1
ATOM 2387 C CA . ARG A 1 378 ? 201.726 243.206 293.757 1.00 22.38 378 ARG A CA 1
ATOM 2388 C C . ARG A 1 378 ? 201.597 242.169 292.649 1.00 22.38 378 ARG A C 1
ATOM 2389 O O . ARG A 1 378 ? 202.421 241.264 292.533 1.00 22.38 378 ARG A O 1
ATOM 2397 N N . GLY A 1 379 ? 200.557 242.276 291.837 1.00 24.23 379 GLY A N 1
ATOM 2398 C CA . GLY A 1 379 ? 200.338 241.348 290.755 1.00 24.23 379 GLY A CA 1
ATOM 2399 C C . GLY A 1 379 ? 199.681 240.046 291.136 1.00 24.23 379 GLY A C 1
ATOM 2400 O O . GLY A 1 379 ? 199.430 239.222 290.252 1.00 24.23 379 GLY A O 1
ATOM 2401 N N . VAL A 1 380 ? 199.372 239.833 292.410 1.00 23.12 380 VAL A N 1
ATOM 2402 C CA . VAL A 1 380 ? 198.740 238.601 292.872 1.00 23.12 380 VAL A CA 1
ATOM 2403 C C . VAL A 1 380 ? 197.241 238.865 292.977 1.00 23.12 380 VAL A C 1
ATOM 2404 O O . VAL A 1 380 ? 196.827 239.656 293.836 1.00 23.12 380 VAL A O 1
ATOM 2408 N N . PRO A 1 381 ? 196.405 238.216 292.172 1.00 24.02 381 PRO A N 1
ATOM 2409 C CA . PRO A 1 381 ? 194.981 238.552 292.164 1.00 24.02 381 PRO A CA 1
ATOM 2410 C C . PRO A 1 381 ? 194.314 238.285 293.497 1.00 24.02 381 PRO A C 1
ATOM 2411 O O . PRO A 1 381 ? 194.666 237.356 294.218 1.00 24.02 381 PRO A O 1
ATOM 2415 N N . ILE A 1 382 ? 193.338 239.120 293.823 1.00 24.43 382 ILE A N 1
ATOM 2416 C CA . ILE A 1 382 ? 192.546 238.977 295.035 1.00 24.43 382 ILE A CA 1
ATOM 2417 C C . ILE A 1 382 ? 191.147 238.564 294.620 1.00 24.43 382 ILE A C 1
ATOM 2418 O O . ILE A 1 382 ? 190.432 239.332 293.968 1.00 24.43 382 ILE A O 1
ATOM 2423 N N . LEU A 1 383 ? 190.751 237.362 295.012 1.00 24.91 383 LEU A N 1
ATOM 2424 C CA . LEU A 1 383 ? 189.507 236.768 294.592 1.00 24.91 383 LEU A CA 1
ATOM 2425 C C . LEU A 1 383 ? 188.512 236.764 295.732 1.00 24.91 383 LEU A C 1
ATOM 2426 O O . LEU A 1 383 ? 188.880 236.436 296.864 1.00 24.91 383 LEU A O 1
ATOM 2431 N N . PRO A 1 384 ? 187.264 237.152 295.487 1.00 25.68 384 PRO A N 1
ATOM 2432 C CA . PRO A 1 384 ? 186.259 237.148 296.549 1.00 25.68 384 PRO A CA 1
ATOM 2433 C C . PRO A 1 384 ? 185.713 235.754 296.821 1.00 25.68 384 PRO A C 1
ATOM 2434 O O . PRO A 1 384 ? 185.495 234.958 295.907 1.00 25.68 384 PRO A O 1
ATOM 2438 N N . CYS A 1 385 ? 185.484 235.461 298.095 1.00 26.02 385 CYS A N 1
ATOM 2439 C CA . CYS A 1 385 ? 184.881 234.196 298.497 1.00 26.02 385 CYS A CA 1
ATOM 2440 C C . CYS A 1 385 ? 183.926 234.500 299.635 1.00 26.02 385 CYS A C 1
ATOM 2441 O O . CYS A 1 385 ? 184.356 234.921 300.708 1.00 26.02 385 CYS A O 1
ATOM 2444 N N . GLY A 1 386 ? 182.641 234.291 299.404 1.00 25.76 386 GLY A N 1
ATOM 2445 C CA . GLY A 1 386 ? 181.653 234.530 300.428 1.00 25.76 386 GLY A CA 1
ATOM 2446 C C . GLY A 1 386 ? 181.547 233.451 301.467 1.00 25.76 386 GLY A C 1
ATOM 2447 O O . GLY A 1 386 ? 180.812 233.620 302.442 1.00 25.76 386 GLY A O 1
ATOM 2448 N N . LYS A 1 387 ? 182.270 232.352 301.290 1.00 26.67 387 LYS A N 1
ATOM 2449 C CA . LYS A 1 387 ? 182.238 231.251 302.238 1.00 26.67 387 LYS A CA 1
ATOM 2450 C C . LYS A 1 387 ? 183.195 231.445 303.401 1.00 26.67 387 LYS A C 1
ATOM 2451 O O . LYS A 1 387 ? 183.194 230.625 304.320 1.00 26.67 387 LYS A O 1
ATOM 2457 N N . ILE A 1 388 ? 184.019 232.483 303.383 1.00 25.63 388 ILE A N 1
ATOM 2458 C CA . ILE A 1 388 ? 184.899 232.765 304.509 1.00 25.63 388 ILE A CA 1
ATOM 2459 C C . ILE A 1 388 ? 184.076 233.411 305.617 1.00 25.63 388 ILE A C 1
ATOM 2460 O O . ILE A 1 388 ? 183.461 234.460 305.395 1.00 25.63 388 ILE A O 1
ATOM 2465 N N . PRO A 1 389 ? 184.036 232.835 306.813 1.00 29.41 389 PRO A N 1
ATOM 2466 C CA . PRO A 1 389 ? 183.131 233.341 307.846 1.00 29.41 389 PRO A CA 1
ATOM 2467 C C . PRO A 1 389 ? 183.501 234.733 308.338 1.00 29.41 389 PRO A C 1
ATOM 2468 O O . PRO A 1 389 ? 184.660 235.146 308.310 1.00 29.41 389 PRO A O 1
ATOM 2472 N N . ILE A 1 390 ? 182.480 235.465 308.775 1.00 33.27 390 ILE A N 1
ATOM 2473 C CA . ILE A 1 390 ? 182.631 236.752 309.443 1.00 33.27 390 ILE A CA 1
ATOM 2474 C C . ILE A 1 390 ? 182.173 236.565 310.881 1.00 33.27 390 ILE A C 1
ATOM 2475 O O . ILE A 1 390 ? 181.026 236.179 311.126 1.00 33.27 390 ILE A O 1
ATOM 2480 N N . THR A 1 391 ? 183.054 236.846 311.827 1.00 39.76 391 THR A N 1
ATOM 2481 C CA . THR A 1 391 ? 182.751 236.660 313.235 1.00 39.76 391 THR A CA 1
ATOM 2482 C C . THR A 1 391 ? 181.796 237.749 313.720 1.00 39.76 391 THR A C 1
ATOM 2483 O O . THR A 1 391 ? 181.656 238.792 313.079 1.00 39.76 391 THR A O 1
ATOM 2487 N N . PRO A 1 392 ? 181.094 237.514 314.832 1.00 44.88 392 PRO A N 1
ATOM 2488 C CA . PRO A 1 392 ? 180.236 238.574 315.385 1.00 44.88 392 PRO A CA 1
ATOM 2489 C C . PRO A 1 392 ? 180.996 239.842 315.725 1.00 44.88 392 PRO A C 1
ATOM 2490 O O . PRO A 1 392 ? 180.403 240.926 315.701 1.00 44.88 392 PRO A O 1
ATOM 2494 N N . GLU A 1 393 ? 182.279 239.747 316.062 1.00 45.56 393 GLU A N 1
ATOM 2495 C CA . GLU A 1 393 ? 183.101 240.931 316.273 1.00 45.56 393 GLU A CA 1
ATOM 2496 C C . GLU A 1 393 ? 183.540 241.580 314.966 1.00 45.56 393 GLU A C 1
ATOM 2497 O O . GLU A 1 393 ? 184.395 242.466 314.993 1.00 45.56 393 GLU A O 1
ATOM 2503 N N . ARG A 1 394 ? 182.969 241.157 313.837 1.00 42.61 394 ARG A N 1
ATOM 2504 C CA . ARG A 1 394 ? 183.238 241.748 312.524 1.00 42.61 394 ARG A CA 1
ATOM 2505 C C . ARG A 1 394 ? 184.705 241.637 312.129 1.00 42.61 394 ARG A C 1
ATOM 2506 O O . ARG A 1 394 ? 185.291 242.576 311.594 1.00 42.61 394 ARG A O 1
ATOM 2514 N N . THR A 1 395 ? 185.304 240.482 312.397 1.00 36.37 395 THR A N 1
ATOM 2515 C CA . THR A 1 395 ? 186.676 240.186 312.015 1.00 36.37 395 THR A CA 1
ATOM 2516 C C . THR A 1 395 ? 186.682 238.965 311.114 1.00 36.37 395 THR A C 1
ATOM 2517 O O . THR A 1 395 ? 186.084 237.945 311.452 1.00 36.37 395 THR A O 1
ATOM 2521 N N . SER A 1 396 ? 187.356 239.064 309.983 1.00 29.41 396 SER A N 1
ATOM 2522 C CA . SER A 1 396 ? 187.455 237.983 309.015 1.00 29.41 396 SER A CA 1
ATOM 2523 C C . SER A 1 396 ? 188.926 237.602 308.835 1.00 29.41 396 SER A C 1
ATOM 2524 O O . SER A 1 396 ? 189.794 238.031 309.592 1.00 29.41 396 SER A O 1
ATOM 2527 N N . SER A 1 397 ? 189.197 236.752 307.850 1.00 25.27 397 SER A N 1
ATOM 2528 C CA . SER A 1 397 ? 190.549 236.291 307.571 1.00 25.27 397 SER A CA 1
ATOM 2529 C C . SER A 1 397 ? 190.812 236.309 306.072 1.00 25.27 397 SER A C 1
ATOM 2530 O O . SER A 1 397 ? 189.889 236.286 305.259 1.00 25.27 397 SER A O 1
ATOM 2533 N N . ILE A 1 398 ? 192.092 236.374 305.713 1.00 22.27 398 ILE A N 1
ATOM 2534 C CA . ILE A 1 398 ? 192.533 236.384 304.323 1.00 22.27 398 ILE A CA 1
ATOM 2535 C C . ILE A 1 398 ? 193.447 235.190 304.098 1.00 22.27 398 ILE A C 1
ATOM 2536 O O . ILE A 1 398 ? 194.257 234.853 304.960 1.00 22.27 398 ILE A O 1
ATOM 2541 N N . LEU A 1 399 ? 193.316 234.546 302.945 1.00 22.14 399 LEU A N 1
ATOM 2542 C CA . LEU A 1 399 ? 194.106 233.373 302.598 1.00 22.14 399 LEU A CA 1
ATOM 2543 C C . LEU A 1 399 ? 194.997 233.702 301.415 1.00 22.14 399 LEU A C 1
ATOM 2544 O O . LEU A 1 399 ? 194.514 234.143 300.379 1.00 22.14 399 LEU A O 1
ATOM 2549 N N . ALA A 1 400 ? 196.287 233.456 301.552 1.00 21.14 400 ALA A N 1
ATOM 2550 C CA . ALA A 1 400 ? 197.229 233.564 300.450 1.00 21.14 400 ALA A CA 1
ATOM 2551 C C . ALA A 1 400 ? 197.741 232.183 300.109 1.00 21.14 400 ALA A C 1
ATOM 2552 O O . ALA A 1 400 ? 198.298 231.504 300.969 1.00 21.14 400 ALA A O 1
ATOM 2554 N N . LEU A 1 401 ? 197.539 231.752 298.873 1.00 22.36 401 LEU A N 1
ATOM 2555 C CA . LEU A 1 401 ? 197.843 230.363 298.583 1.00 22.36 401 LEU A CA 1
ATOM 2556 C C . LEU A 1 401 ? 198.309 230.176 297.155 1.00 22.36 401 LEU A C 1
ATOM 2557 O O . LEU A 1 401 ? 197.835 230.855 296.239 1.00 22.36 401 LEU A O 1
ATOM 2562 N N . ARG A 1 402 ? 199.303 229.305 296.997 1.00 25.45 402 ARG A N 1
ATOM 2563 C CA . ARG A 1 402 ? 199.802 228.925 295.689 1.00 25.45 402 ARG A CA 1
ATOM 2564 C C . ARG A 1 402 ? 199.268 227.540 295.343 1.00 25.45 402 ARG A C 1
ATOM 2565 O O . ARG A 1 402 ? 199.174 226.661 296.202 1.00 25.45 402 ARG A O 1
ATOM 2573 N N . THR A 1 403 ? 198.930 227.349 294.078 1.00 30.17 403 THR A N 1
ATOM 2574 C CA . THR A 1 403 ? 198.316 226.124 293.608 1.00 30.17 403 THR A CA 1
ATOM 2575 C C . THR A 1 403 ? 199.216 225.442 292.600 1.00 30.17 403 THR A C 1
ATOM 2576 O O . THR A 1 403 ? 199.791 226.099 291.730 1.00 30.17 403 THR A O 1
ATOM 2580 N N . GLY A 1 404 ? 199.330 224.131 292.707 1.00 36.82 404 GLY A N 1
ATOM 2581 C CA . GLY A 1 404 ? 200.075 223.396 291.713 1.00 36.82 404 GLY A CA 1
ATOM 2582 C C . GLY A 1 404 ? 200.509 222.051 292.222 1.00 36.82 404 GLY A C 1
ATOM 2583 O O . GLY A 1 404 ? 200.489 221.765 293.416 1.00 36.82 404 GLY A O 1
ATOM 2584 N N . GLU A 1 405 ? 200.882 221.198 291.279 1.00 43.30 405 GLU A N 1
ATOM 2585 C CA . GLU A 1 405 ? 201.437 219.889 291.579 1.00 43.30 405 GLU A CA 1
ATOM 2586 C C . GLU A 1 405 ? 202.935 219.841 291.347 1.00 43.30 405 GLU A C 1
ATOM 2587 O O . GLU A 1 405 ? 203.668 219.319 292.186 1.00 43.30 405 GLU A O 1
ATOM 2593 N N . GLU A 1 406 ? 203.410 220.403 290.233 1.00 45.18 406 GLU A N 1
ATOM 2594 C CA . GLU A 1 406 ? 204.846 220.468 289.990 1.00 45.18 406 GLU A CA 1
ATOM 2595 C C . GLU A 1 406 ? 205.531 221.391 290.986 1.00 45.18 406 GLU A C 1
ATOM 2596 O O . GLU A 1 406 ? 206.652 221.114 291.427 1.00 45.18 406 GLU A O 1
ATOM 2602 N N . ASP A 1 407 ? 204.882 222.494 291.348 1.00 41.81 407 ASP A N 1
ATOM 2603 C CA . ASP A 1 407 ? 205.327 223.339 292.447 1.00 41.81 407 ASP A CA 1
ATOM 2604 C C . ASP A 1 407 ? 204.494 222.954 293.657 1.00 41.81 407 ASP A C 1
ATOM 2605 O O . ASP A 1 407 ? 203.267 223.070 293.627 1.00 41.81 407 ASP A O 1
ATOM 2610 N N . GLN A 1 408 ? 205.154 222.525 294.723 1.00 35.01 408 GLN A N 1
ATOM 2611 C CA . GLN A 1 408 ? 204.428 222.006 295.870 1.00 35.01 408 GLN A CA 1
ATOM 2612 C C . GLN A 1 408 ? 203.480 223.048 296.437 1.00 35.01 408 GLN A C 1
ATOM 2613 O O . GLN A 1 408 ? 203.910 224.036 297.034 1.00 35.01 408 GLN A O 1
ATOM 2619 N N . GLY A 1 409 ? 202.186 222.827 296.256 1.00 30.38 409 GLY A N 1
ATOM 2620 C CA . GLY A 1 409 ? 201.194 223.772 296.701 1.00 30.38 409 GLY A CA 1
ATOM 2621 C C . GLY A 1 409 ? 199.924 223.103 297.163 1.00 30.38 409 GLY A C 1
ATOM 2622 O O . GLY A 1 409 ? 199.979 222.115 297.892 1.00 30.38 409 GLY A O 1
ATOM 2623 N N . VAL A 1 410 ? 198.777 223.608 296.730 1.00 28.56 410 VAL A N 1
ATOM 2624 C CA . VAL A 1 410 ? 197.477 223.082 297.126 1.00 28.56 410 VAL A CA 1
ATOM 2625 C C . VAL A 1 410 ? 196.810 222.451 295.918 1.00 28.56 410 VAL A C 1
ATOM 2626 O O . VAL A 1 410 ? 196.663 223.092 294.873 1.00 28.56 410 VAL A O 1
ATOM 2630 N N . ILE A 1 411 ? 196.393 221.207 296.065 1.00 29.32 411 ILE A N 1
ATOM 2631 C CA . ILE A 1 411 ? 195.739 220.489 294.986 1.00 29.32 411 ILE A CA 1
ATOM 2632 C C . ILE A 1 411 ? 194.368 220.030 295.443 1.00 29.32 411 ILE A C 1
ATOM 2633 O O . ILE A 1 411 ? 194.101 219.868 296.637 1.00 29.32 411 ILE A O 1
ATOM 2638 N N . GLY A 1 412 ? 193.486 219.854 294.473 1.00 30.29 412 GLY A N 1
ATOM 2639 C CA . GLY A 1 412 ? 192.180 219.311 294.733 1.00 30.29 412 GLY A CA 1
ATOM 2640 C C . GLY A 1 412 ? 192.105 217.852 294.341 1.00 30.29 412 GLY A C 1
ATOM 2641 O O . GLY A 1 412 ? 192.175 217.511 293.162 1.00 30.29 412 GLY A O 1
ATOM 2642 N N . LEU A 1 413 ? 192.000 216.979 295.328 1.00 31.01 413 LEU A N 1
ATOM 2643 C CA . LEU A 1 413 ? 191.894 215.552 295.089 1.00 31.01 413 LEU A CA 1
ATOM 2644 C C . LEU A 1 413 ? 190.470 215.227 294.667 1.00 31.01 413 LEU A C 1
ATOM 2645 O O . LEU A 1 413 ? 189.520 215.559 295.376 1.00 31.01 413 LEU A O 1
ATOM 2650 N N . ARG A 1 414 ? 190.320 214.591 293.514 1.00 36.02 414 ARG A N 1
ATOM 2651 C CA . ARG A 1 414 ? 189.003 214.266 292.996 1.00 36.02 414 ARG A CA 1
ATOM 2652 C C . ARG A 1 414 ? 189.134 213.105 292.034 1.00 36.02 414 ARG A C 1
ATOM 2653 O O . ARG A 1 414 ? 190.068 213.066 291.238 1.00 36.02 414 ARG A O 1
ATOM 2661 N N . GLN A 1 415 ? 188.202 212.164 292.111 1.00 39.93 415 GLN A N 1
ATOM 2662 C CA . GLN A 1 415 ? 188.217 210.976 291.270 1.00 39.93 415 GLN A CA 1
ATOM 2663 C C . GLN A 1 415 ? 187.109 211.072 290.232 1.00 39.93 415 GLN A C 1
ATOM 2664 O O . GLN A 1 415 ? 185.936 211.212 290.584 1.00 39.93 415 GLN A O 1
ATOM 2670 N N . THR A 1 416 ? 187.483 210.997 288.964 1.00 44.20 416 THR A N 1
ATOM 2671 C CA . THR A 1 416 ? 186.543 210.996 287.859 1.00 44.20 416 THR A CA 1
ATOM 2672 C C . THR A 1 416 ? 186.363 209.572 287.336 1.00 44.20 416 THR A C 1
ATOM 2673 O O . THR A 1 416 ? 186.845 208.602 287.926 1.00 44.20 416 THR A O 1
ATOM 2677 N N . GLY A 1 417 ? 185.666 209.439 286.214 1.00 45.46 417 GLY A N 1
ATOM 2678 C CA . GLY A 1 417 ? 185.389 208.125 285.662 1.00 45.46 417 GLY A CA 1
ATOM 2679 C C . GLY A 1 417 ? 184.468 207.293 286.525 1.00 45.46 417 GLY A C 1
ATOM 2680 O O . GLY A 1 417 ? 184.665 206.079 286.650 1.00 45.46 417 GLY A O 1
ATOM 2681 N N . LEU A 1 418 ? 183.469 207.921 287.129 1.00 44.80 418 LEU A N 1
ATOM 2682 C CA . LEU A 1 418 ? 182.518 207.224 287.968 1.00 44.80 418 LEU A CA 1
ATOM 2683 C C . LEU A 1 418 ? 181.601 206.353 287.113 1.00 44.80 418 LEU A C 1
ATOM 2684 O O . LEU A 1 418 ? 181.484 206.564 285.905 1.00 44.80 418 LEU A O 1
ATOM 2689 N N . PRO A 1 419 ? 180.964 205.341 287.716 1.00 48.19 419 PRO A N 1
ATOM 2690 C CA . PRO A 1 419 ? 180.187 204.388 286.906 1.00 48.19 419 PRO A CA 1
ATOM 2691 C C . PRO A 1 419 ? 179.107 205.028 286.052 1.00 48.19 419 PRO A C 1
ATOM 2692 O O . PRO A 1 419 ? 178.853 204.553 284.939 1.00 48.19 419 PRO A O 1
ATOM 2696 N N . ASP A 1 420 ? 178.442 206.071 286.536 1.00 46.36 420 ASP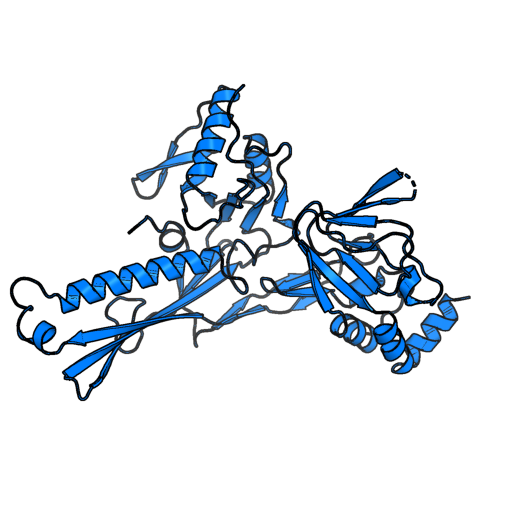 A N 1
ATOM 2697 C CA . ASP A 1 420 ? 177.350 206.704 285.789 1.00 46.36 420 ASP A CA 1
ATOM 2698 C C . ASP A 1 420 ? 177.439 208.212 286.003 1.00 46.36 420 ASP A C 1
ATOM 2699 O O . ASP A 1 420 ? 176.861 208.748 286.950 1.00 46.36 420 ASP A O 1
ATOM 2704 N N . GLU A 1 421 ? 178.109 208.894 285.083 1.00 48.57 421 GLU A N 1
ATOM 2705 C CA . GLU A 1 421 ? 178.439 210.302 285.231 1.00 48.57 421 GLU A CA 1
ATOM 2706 C C . GLU A 1 421 ? 177.500 211.152 284.392 1.00 48.57 421 GLU A C 1
ATOM 2707 O O . GLU A 1 421 ? 177.450 211.008 283.168 1.00 48.57 421 GLU A O 1
ATOM 2713 N N . TYR A 1 422 ? 176.762 212.038 285.054 1.00 51.41 422 TYR A N 1
ATOM 2714 C CA . TYR A 1 422 ? 176.113 213.131 284.351 1.00 51.41 422 TYR A CA 1
ATOM 2715 C C . TYR A 1 422 ? 177.104 214.226 283.996 1.00 51.41 422 TYR A C 1
ATOM 2716 O O . TYR A 1 422 ? 176.973 214.866 282.949 1.00 51.41 422 TYR A O 1
ATOM 2725 N N . GLU A 1 423 ? 178.111 214.392 284.849 1.00 50.52 423 GLU A N 1
ATOM 2726 C CA . GLU A 1 423 ? 179.173 215.355 284.613 1.00 50.52 423 GLU A CA 1
ATOM 2727 C C . GLU A 1 423 ? 180.457 214.637 284.975 1.00 50.52 423 GLU A C 1
ATOM 2728 O O . GLU A 1 423 ? 180.425 213.680 285.740 1.00 50.52 423 GLU A O 1
ATOM 2734 N N . PRO A 1 424 ? 181.601 215.088 284.448 1.00 49.96 424 PRO A N 1
ATOM 2735 C CA . PRO A 1 424 ? 182.872 214.374 284.667 1.00 49.96 424 PRO A CA 1
ATOM 2736 C C . PRO A 1 424 ? 183.197 214.042 286.116 1.00 49.96 424 PRO A C 1
ATOM 2737 O O . PRO A 1 424 ? 183.829 213.012 286.368 1.00 49.96 424 PRO A O 1
ATOM 2741 N N . GLY A 1 425 ? 182.811 214.869 287.075 1.00 44.83 425 GLY A N 1
ATOM 2742 C CA . GLY A 1 425 ? 183.089 214.544 288.459 1.00 44.83 425 GLY A CA 1
ATOM 2743 C C . GLY A 1 425 ? 181.899 214.002 289.224 1.00 44.83 425 GLY A C 1
ATOM 2744 O O . GLY A 1 425 ? 182.043 213.561 290.366 1.00 44.83 425 GLY A O 1
ATOM 2745 N N . LEU A 1 426 ? 180.730 213.991 288.597 1.00 41.50 426 LEU A N 1
ATOM 2746 C CA . LEU A 1 426 ? 179.475 213.685 289.265 1.00 41.50 426 LEU A CA 1
ATOM 2747 C C . LEU A 1 426 ? 179.023 212.266 288.975 1.00 41.50 426 LEU A C 1
ATOM 2748 O O . LEU A 1 426 ? 179.498 211.608 288.052 1.00 41.50 426 LEU A O 1
ATOM 2753 N N . SER A 1 427 ? 178.047 211.816 289.757 1.00 39.48 427 SER A N 1
ATOM 2754 C CA . SER A 1 427 ? 177.415 210.524 289.521 1.00 39.48 427 SER A CA 1
ATOM 2755 C C . SER A 1 427 ? 175.981 210.579 290.013 1.00 39.48 427 SER A C 1
ATOM 2756 O O . SER A 1 427 ? 175.746 210.700 291.215 1.00 39.48 427 SER A O 1
ATOM 2759 N N . VAL A 1 428 ? 175.028 210.506 289.092 1.00 37.77 428 VAL A N 1
ATOM 2760 C CA . VAL A 1 428 ? 173.615 210.434 289.438 1.00 37.77 428 VAL A CA 1
ATOM 2761 C C . VAL A 1 428 ? 173.115 209.049 289.061 1.00 37.77 428 VAL A C 1
ATOM 2762 O O . VAL A 1 428 ? 173.302 208.597 287.928 1.00 37.77 428 VAL A O 1
ATOM 2766 N N . ARG A 1 429 ? 172.516 208.362 290.026 1.00 36.06 429 ARG A N 1
ATOM 2767 C CA . ARG A 1 429 ? 172.048 206.999 289.829 1.00 36.06 429 ARG A CA 1
ATOM 2768 C C . ARG A 1 429 ? 170.637 206.853 290.374 1.00 36.06 429 ARG A C 1
ATOM 2769 O O . ARG A 1 429 ? 170.343 207.306 291.478 1.00 36.06 429 ARG A O 1
ATOM 2777 N N . PHE A 1 430 ? 169.783 206.174 289.616 1.00 31.29 430 PHE A N 1
ATOM 2778 C CA . PHE A 1 430 ? 168.416 205.923 290.047 1.00 31.29 430 PHE A CA 1
ATOM 2779 C C . PHE A 1 430 ? 168.394 204.958 291.224 1.00 31.29 430 PHE A C 1
ATOM 2780 O O . PHE A 1 430 ? 169.001 203.888 291.175 1.00 31.29 430 PHE A O 1
ATOM 2788 N N . MET A 1 431 ? 167.693 205.340 292.289 1.00 29.97 431 MET A N 1
ATOM 2789 C CA . MET A 1 431 ? 167.654 204.556 293.513 1.00 29.97 431 MET A CA 1
ATOM 2790 C C . MET A 1 431 ? 166.461 203.605 293.524 1.00 29.97 431 MET A C 1
ATOM 2791 O O . MET A 1 431 ? 166.632 202.386 293.580 1.00 29.97 431 MET A O 1
ATOM 2796 N N . ASN A 1 432 ? 165.251 204.149 293.452 1.00 32.19 432 ASN A N 1
ATOM 2797 C CA . ASN A 1 432 ? 164.022 203.368 293.496 1.00 32.19 432 ASN A CA 1
ATOM 2798 C C . ASN A 1 432 ? 162.854 204.301 293.220 1.00 32.19 432 ASN A C 1
ATOM 2799 O O . ASN A 1 432 ? 163.014 205.519 293.154 1.00 32.19 432 ASN A O 1
ATOM 2804 N N . ILE A 1 433 ? 161.677 203.710 293.040 1.00 34.66 433 ILE A N 1
ATOM 2805 C CA . ILE A 1 433 ? 160.424 204.446 292.945 1.00 34.66 433 ILE A CA 1
ATOM 2806 C C . ILE A 1 433 ? 159.554 204.011 294.110 1.00 34.66 433 ILE A C 1
ATOM 2807 O O . ILE A 1 433 ? 159.319 202.815 294.303 1.00 34.66 433 ILE A O 1
ATOM 2812 N N . ASP A 1 434 ? 159.106 204.975 294.900 1.00 46.34 434 ASP A N 1
ATOM 2813 C CA . ASP A 1 434 ? 158.360 204.698 296.112 1.00 46.34 434 ASP A CA 1
ATOM 2814 C C . ASP A 1 434 ? 156.932 204.278 295.789 1.00 46.34 434 ASP A C 1
ATOM 2815 O O . ASP A 1 434 ? 156.469 204.369 294.651 1.00 46.34 434 ASP A O 1
ATOM 2820 N N . GLU A 1 435 ? 156.233 203.784 296.813 1.00 51.33 435 GLU A N 1
ATOM 2821 C CA . GLU A 1 435 ? 154.826 203.441 296.638 1.00 51.33 435 GLU A CA 1
ATOM 2822 C C . GLU A 1 435 ? 153.995 204.666 296.298 1.00 51.33 435 GLU A C 1
ATOM 2823 O O . GLU A 1 435 ? 152.936 204.543 295.675 1.00 51.33 435 GLU A O 1
ATOM 2829 N N . LYS A 1 436 ? 154.451 205.850 296.704 1.00 48.86 436 LYS A N 1
ATOM 2830 C CA . LYS A 1 436 ? 153.783 207.100 296.389 1.00 48.86 436 LYS A CA 1
ATOM 2831 C C . LYS A 1 436 ? 154.189 207.657 295.034 1.00 48.86 436 LYS A C 1
ATOM 2832 O O . LYS A 1 436 ? 153.980 208.845 294.778 1.00 48.86 436 LYS A O 1
ATOM 2838 N N . ALA A 1 437 ? 154.769 206.829 294.172 1.00 45.70 437 ALA A N 1
ATOM 2839 C CA . ALA A 1 437 ? 155.141 207.216 292.815 1.00 45.70 437 ALA A CA 1
ATOM 2840 C C . ALA A 1 437 ? 156.116 208.393 292.796 1.00 45.70 437 ALA A C 1
ATOM 2841 O O . ALA A 1 437 ? 155.956 209.339 292.027 1.00 45.70 437 ALA A O 1
ATOM 2843 N N . ILE A 1 438 ? 157.151 208.317 293.631 1.00 41.86 438 ILE A N 1
ATOM 2844 C CA . ILE A 1 438 ? 158.213 209.320 293.687 1.00 41.86 438 ILE A CA 1
ATOM 2845 C C . ILE A 1 438 ? 159.532 208.652 293.336 1.00 41.86 438 ILE A C 1
ATOM 2846 O O . ILE A 1 438 ? 160.001 207.779 294.072 1.00 41.86 438 ILE A O 1
ATOM 2851 N N . ILE A 1 439 ? 160.136 209.068 292.238 1.00 36.15 439 ILE A N 1
ATOM 2852 C CA . ILE A 1 439 ? 161.436 208.558 291.835 1.00 36.15 439 ILE A CA 1
ATOM 2853 C C . ILE A 1 439 ? 162.524 209.219 292.659 1.00 36.15 439 ILE A C 1
ATOM 2854 O O . ILE A 1 439 ? 162.486 210.424 292.907 1.00 36.15 439 ILE A O 1
ATOM 2859 N N . SER A 1 440 ? 163.492 208.428 293.107 1.00 33.15 440 SER A N 1
ATOM 2860 C CA . SER A 1 440 ? 164.621 208.924 293.878 1.00 33.15 440 SER A CA 1
ATOM 2861 C C . SER A 1 440 ? 165.884 208.779 293.046 1.00 33.15 440 SER A C 1
ATOM 2862 O O . SER A 1 440 ? 166.108 207.745 292.419 1.00 33.15 440 SER A O 1
ATOM 2865 N N . TYR A 1 441 ? 166.701 209.818 293.037 1.00 34.35 441 TYR A N 1
ATOM 2866 C CA . TYR A 1 441 ? 168.002 209.799 292.396 1.00 34.35 441 TYR A CA 1
ATOM 2867 C C . TYR A 1 441 ? 169.060 210.131 293.430 1.00 34.35 441 TYR A C 1
ATOM 2868 O O . TYR A 1 441 ? 168.820 210.932 294.328 1.00 34.35 441 TYR A O 1
ATOM 2877 N N . LEU A 1 442 ? 170.212 209.489 293.334 1.00 32.87 442 LEU A N 1
ATOM 2878 C CA . LEU A 1 442 ? 171.330 209.755 294.223 1.00 32.87 442 LEU A CA 1
ATOM 2879 C C . LEU A 1 442 ? 172.372 210.521 293.429 1.00 32.87 442 LEU A C 1
ATOM 2880 O O . LEU A 1 442 ? 172.924 209.990 292.461 1.00 32.87 442 LEU A O 1
ATOM 2885 N N . VAL A 1 443 ? 172.620 211.766 293.822 1.00 33.42 443 VAL A N 1
ATOM 2886 C CA . VAL A 1 443 ? 173.619 212.611 293.184 1.00 33.42 443 VAL A CA 1
ATOM 2887 C C . VAL A 1 443 ? 174.807 212.707 294.125 1.00 33.42 443 VAL A C 1
ATOM 2888 O O . VAL A 1 443 ? 174.667 213.169 295.262 1.00 33.42 443 VAL A O 1
ATOM 2892 N N . SER A 1 444 ? 175.970 212.257 293.661 1.00 33.22 444 SER A N 1
ATOM 2893 C CA . SER A 1 444 ? 177.162 212.140 294.489 1.00 33.22 444 SER A CA 1
ATOM 2894 C C . SER A 1 444 ? 178.365 212.732 293.783 1.00 33.22 444 SER A C 1
ATOM 2895 O O . SER A 1 444 ? 178.494 212.623 292.561 1.00 33.22 444 SER A O 1
ATOM 2898 N N . THR A 1 445 ? 179.246 213.352 294.564 1.00 31.64 445 THR A N 1
ATOM 2899 C CA . THR A 1 445 ? 180.546 213.784 294.074 1.00 31.64 445 THR A CA 1
ATOM 2900 C C . THR A 1 445 ? 181.573 213.564 295.172 1.00 31.64 445 THR A C 1
ATOM 2901 O O . THR A 1 445 ? 181.265 213.717 296.353 1.00 31.64 445 THR A O 1
ATOM 2905 N N . TYR A 1 446 ? 182.789 213.196 294.784 1.00 30.17 446 TYR A N 1
ATOM 2906 C CA . TYR A 1 446 ? 183.866 212.900 295.722 1.00 30.17 446 TYR A CA 1
ATOM 2907 C C . TYR A 1 446 ? 184.990 213.905 295.539 1.00 30.17 446 TYR A C 1
ATOM 2908 O O . TYR A 1 446 ? 185.478 214.096 294.424 1.00 30.17 446 TYR A O 1
ATOM 2917 N N . TYR A 1 447 ? 185.406 214.530 296.637 1.00 28.27 447 TYR A N 1
ATOM 2918 C CA . TYR A 1 447 ? 186.362 215.625 296.600 1.00 28.27 447 TYR A CA 1
ATOM 2919 C C . TYR A 1 447 ? 187.122 215.685 297.913 1.00 28.27 447 TYR A C 1
ATOM 2920 O O . TYR A 1 447 ? 186.668 215.185 298.940 1.00 28.27 447 TYR A O 1
ATOM 2929 N N . SER A 1 448 ? 188.293 216.307 297.861 1.00 28.20 448 SER A N 1
ATOM 2930 C CA . SER A 1 448 ? 189.096 216.602 299.039 1.00 28.20 448 SER A CA 1
ATOM 2931 C C . SER A 1 448 ? 190.162 217.599 298.608 1.00 28.20 448 SER A C 1
ATOM 2932 O O . SER A 1 448 ? 190.304 217.903 297.426 1.00 28.20 448 SER A O 1
ATOM 2935 N N . ALA A 1 449 ? 190.904 218.109 299.579 1.00 28.09 449 ALA A N 1
ATOM 2936 C CA . ALA A 1 449 ? 191.976 219.066 299.352 1.00 28.09 449 ALA A CA 1
ATOM 2937 C C . ALA A 1 449 ? 193.253 218.594 300.020 1.00 28.09 449 ALA A C 1
ATOM 2938 O O . ALA A 1 449 ? 193.219 218.068 301.132 1.00 28.09 449 ALA A O 1
ATOM 2940 N N . ALA A 1 450 ? 194.378 218.805 299.352 1.00 28.66 450 ALA A N 1
ATOM 2941 C CA . ALA A 1 450 ? 195.682 218.443 299.882 1.00 28.66 450 ALA A CA 1
ATOM 2942 C C . ALA A 1 450 ? 196.612 219.638 299.813 1.00 28.66 450 ALA A C 1
ATOM 2943 O O . ALA A 1 450 ? 196.572 220.407 298.854 1.00 28.66 450 ALA A O 1
ATOM 2945 N N . ILE A 1 451 ? 197.427 219.808 300.846 1.00 28.25 451 ILE A N 1
ATOM 2946 C CA . ILE A 1 451 ? 198.441 220.852 300.896 1.00 28.25 451 ILE A CA 1
ATOM 2947 C C . ILE A 1 451 ? 199.775 220.135 300.958 1.00 28.25 451 ILE A C 1
ATOM 2948 O O . ILE A 1 451 ? 200.139 219.576 301.998 1.00 28.25 451 ILE A O 1
ATOM 2953 N N . LEU A 1 452 ? 200.516 220.171 299.855 1.00 29.36 452 LEU A N 1
ATOM 2954 C CA . LEU A 1 452 ? 201.708 219.342 299.728 1.00 29.36 452 LEU A CA 1
ATOM 2955 C C . LEU A 1 452 ? 202.797 219.740 300.718 1.00 29.36 452 LEU A C 1
ATOM 2956 O O . LEU A 1 452 ? 203.430 218.871 301.325 1.00 29.36 452 LEU A O 1
ATOM 2961 N N . VAL A 1 453 ? 203.033 221.034 300.902 1.00 28.71 453 VAL A N 1
ATOM 2962 C CA . VAL A 1 453 ? 204.062 221.514 301.822 1.00 28.71 453 VAL A CA 1
ATOM 2963 C C . VAL A 1 453 ? 203.414 222.492 302.790 1.00 28.71 453 VAL A C 1
ATOM 2964 O O . VAL A 1 453 ? 202.445 223.164 302.420 1.00 28.71 453 VAL A O 1
ATOM 2968 N N . PRO A 1 454 ? 203.918 222.625 304.017 1.00 26.58 454 PRO A N 1
ATOM 2969 C CA . PRO A 1 454 ? 203.268 223.523 304.977 1.00 26.58 454 PRO A CA 1
ATOM 2970 C C . PRO A 1 454 ? 203.186 224.966 304.524 1.00 26.58 454 PRO A C 1
ATOM 2971 O O . PRO A 1 454 ? 202.203 225.645 304.838 1.00 26.58 454 PRO A O 1
ATOM 2975 N N . ASP A 1 455 ? 204.179 225.457 303.793 1.00 27.63 455 ASP A N 1
ATOM 2976 C CA . ASP A 1 455 ? 204.244 226.860 303.397 1.00 27.63 455 ASP A CA 1
ATOM 2977 C C . ASP A 1 455 ? 203.554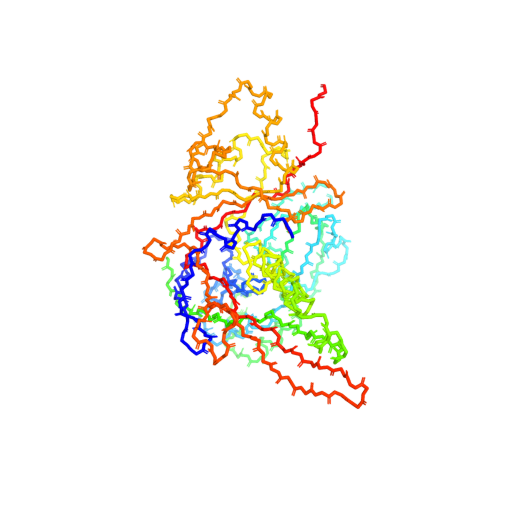 227.120 302.078 1.00 27.63 455 ASP A C 1
ATOM 2978 O O . ASP A 1 455 ? 204.029 227.890 301.253 1.00 27.63 455 ASP A O 1
ATOM 2983 N N . ALA A 1 456 ? 202.370 226.555 301.892 1.00 24.63 456 ALA A N 1
ATOM 2984 C CA . ALA A 1 456 ? 201.592 226.753 300.685 1.00 24.63 456 ALA A CA 1
ATOM 2985 C C . ALA A 1 456 ? 200.306 227.514 300.914 1.00 24.63 456 ALA A C 1
ATOM 2986 O O . ALA A 1 456 ? 199.766 228.066 299.959 1.00 24.63 456 ALA A O 1
ATOM 2988 N N . VAL A 1 457 ? 199.785 227.525 302.136 1.00 22.88 457 VAL A N 1
ATOM 2989 C CA . VAL A 1 457 ? 198.613 228.308 302.490 1.00 22.88 457 VAL A CA 1
ATOM 2990 C C . VAL A 1 457 ? 198.964 229.120 303.721 1.00 22.88 457 VAL A C 1
ATOM 2991 O O . VAL A 1 457 ? 199.339 228.558 304.753 1.00 22.88 457 VAL A O 1
ATOM 2995 N N . GLY A 1 458 ? 198.853 230.435 303.609 1.00 21.97 458 GLY A N 1
ATOM 2996 C CA . GLY A 1 458 ? 199.021 231.343 304.728 1.00 21.97 458 GLY A CA 1
ATOM 2997 C C . GLY A 1 458 ? 197.706 232.030 305.036 1.00 21.97 458 GLY A C 1
ATOM 2998 O O . GLY A 1 458 ? 196.924 232.303 304.132 1.00 21.97 458 GLY A O 1
ATOM 2999 N N . VAL A 1 459 ? 197.447 232.251 306.316 1.00 23.42 459 VAL A N 1
ATOM 3000 C CA . VAL A 1 459 ? 196.192 232.828 306.773 1.00 23.42 459 VAL A CA 1
ATOM 3001 C C . VAL A 1 459 ? 196.502 234.056 307.615 1.00 23.42 459 VAL A C 1
ATOM 3002 O O . VAL A 1 459 ? 197.284 233.981 308.564 1.00 23.42 459 VAL A O 1
ATOM 3006 N N . LEU A 1 460 ? 195.911 235.187 307.251 1.00 24.43 460 LEU A N 1
ATOM 3007 C CA . LEU A 1 460 ? 195.959 236.414 308.033 1.00 24.43 460 LEU A CA 1
ATOM 3008 C C . LEU A 1 460 ? 194.666 236.500 308.827 1.00 24.43 460 LEU A C 1
ATOM 3009 O O . LEU A 1 460 ? 193.583 236.557 308.241 1.00 24.43 460 LEU A O 1
ATOM 3014 N N . GLU A 1 461 ? 194.776 236.507 310.146 1.00 29.13 461 GLU A N 1
ATOM 3015 C CA . GLU A 1 461 ? 193.635 236.339 311.026 1.00 29.13 461 GLU A CA 1
ATOM 3016 C C . GLU A 1 461 ? 193.279 237.623 311.760 1.00 29.13 461 GLU A C 1
ATOM 3017 O O . GLU A 1 461 ? 194.077 238.555 311.851 1.00 29.13 461 GLU A O 1
ATOM 3023 N N . ASN A 1 462 ? 192.065 237.638 312.314 1.00 32.26 462 ASN A N 1
ATOM 3024 C CA . ASN A 1 462 ? 191.560 238.760 313.105 1.00 32.26 462 ASN A CA 1
ATOM 3025 C C . ASN A 1 462 ? 191.617 240.070 312.332 1.00 32.26 462 ASN A C 1
ATOM 3026 O O . ASN A 1 462 ? 192.010 241.109 312.861 1.00 32.26 462 ASN A O 1
ATOM 3031 N N . VAL A 1 463 ? 191.199 240.022 311.074 1.00 31.48 463 VAL A N 1
ATOM 3032 C CA . VAL A 1 463 ? 191.189 241.186 310.199 1.00 31.48 463 VAL A CA 1
ATOM 3033 C C . VAL A 1 463 ? 189.906 241.969 310.450 1.00 31.48 463 VAL A C 1
ATOM 3034 O O . VAL A 1 463 ? 188.815 241.505 310.123 1.00 31.48 463 VAL A O 1
ATOM 3038 N N . GLN A 1 464 ? 190.031 243.162 311.019 1.00 34.86 464 GLN A N 1
ATOM 3039 C CA . GLN A 1 464 ? 188.867 244.000 311.277 1.00 34.86 464 GLN A CA 1
ATOM 3040 C C . GLN A 1 464 ? 188.352 244.581 309.971 1.00 34.86 464 GLN A C 1
ATOM 3041 O O . GLN A 1 464 ? 189.048 245.351 309.306 1.00 34.86 464 GLN A O 1
ATOM 3047 N N . ILE A 1 465 ? 187.119 244.235 309.615 1.00 31.68 465 ILE A N 1
ATOM 3048 C CA . ILE A 1 465 ? 186.542 244.606 308.331 1.00 31.68 465 ILE A CA 1
ATOM 3049 C C . ILE A 1 465 ? 185.455 245.658 308.450 1.00 31.68 465 ILE A C 1
ATOM 3050 O O . ILE A 1 465 ? 184.812 245.978 307.443 1.00 31.68 465 ILE A O 1
ATOM 3055 N N . ALA A 1 466 ? 185.206 246.187 309.637 1.00 37.35 466 ALA A N 1
ATOM 3056 C CA . ALA A 1 466 ? 184.189 247.207 309.846 1.00 37.35 466 ALA A CA 1
ATOM 3057 C C . ALA A 1 466 ? 184.818 248.511 310.310 1.00 37.35 466 ALA A C 1
ATOM 3058 O O . ALA A 1 466 ? 184.275 249.218 311.157 1.00 37.35 466 ALA A O 1
ATOM 3060 N N . ASN A 1 467 ? 185.978 248.841 309.759 1.00 39.85 467 ASN A N 1
ATOM 3061 C CA . ASN A 1 467 ? 186.704 250.049 310.115 1.00 39.85 467 ASN A CA 1
ATOM 3062 C C . ASN A 1 467 ? 186.547 251.077 309.006 1.00 39.85 467 ASN A C 1
ATOM 3063 O O . ASN A 1 467 ? 186.750 250.761 307.831 1.00 39.85 467 ASN A O 1
ATOM 3068 N N . TRP A 1 468 ? 186.171 252.295 309.380 1.00 40.33 468 TRP A N 1
ATOM 3069 C CA . TRP A 1 468 ? 185.965 253.387 308.445 1.00 40.33 468 TRP A CA 1
ATOM 3070 C C . TRP A 1 468 ? 186.762 254.603 308.888 1.00 40.33 468 TRP A C 1
ATOM 3071 O O . TRP A 1 468 ? 187.039 254.764 310.080 1.00 40.33 468 TRP A O 1
ATOM 3082 N N . PRO A 1 469 ? 187.157 255.466 307.951 1.00 48.68 469 PRO A N 1
ATOM 3083 C CA . PRO A 1 469 ? 187.901 256.671 308.334 1.00 48.68 469 PRO A CA 1
ATOM 3084 C C . PRO A 1 469 ? 187.093 257.565 309.260 1.00 48.68 469 PRO A C 1
ATOM 3085 O O . PRO A 1 469 ? 185.886 257.741 309.091 1.00 48.68 469 PRO A O 1
ATOM 3089 N N . ARG A 1 470 ? 187.782 258.154 310.229 1.00 58.97 470 ARG A N 1
ATOM 3090 C CA . ARG A 1 470 ? 187.138 259.019 311.204 1.00 58.97 470 ARG A CA 1
ATOM 3091 C C . ARG A 1 470 ? 187.952 260.288 311.404 1.00 58.97 470 ARG A C 1
ATOM 3092 O O . ARG A 1 470 ? 189.059 260.239 311.940 1.00 58.97 470 ARG A O 1
#

Secondary structure (DSSP, 8-state):
----HHHHHS-EE--BTTEEEE--B--B-SSSS---EEEETTEEEE-GGGGGGSGGGTT---HHHHHHHHHT-EEEEE-TT-EEE-TTSBP-EEEEE-SS-EEEE---EEEEE-TT-EE-SGGGT-S--B--SEEEESS-EEEEEEEHHHHHHHHHH-HHHHHHHHHHH--B--B--EEEE-EEEEEEEEEEHHHHHTTTSSS-HHHHHHHHHHHHHHHHHHHHHHH-SSS-TTTSS-TTTEEE-SSSS--HHHHHHHHHSSSS--EEEE-HHHHHHHHHHHHHHT----EEEETTEEEEEETTEEEEE-TTS---TTSEEEEEEE-B-TTTT-EEEEE----SS-SSTTEEEEEEEE-TTSEEEEEEEEEEEEEESSGGGEEEEEEEE------

Organism: Streptomyces griseus subsp. griseus (strain JCM 4626 / CBS 651.72 / NBRC 13350 / KCC S-0626 / ISP 5235) (NCBI:txid455632)

Nearest PDB structures (foldseek):
  9bhu-assembly1_A  TM=1.003E+00  e=1.195E-85  Streptomyces griseus subsp. griseus
  6x8m-assembly1_A  TM=9.626E-01  e=1.960E-30  Synechococcus elongatus PCC 7942 = FACHB-805
  8t6r-assembly1_A  TM=8.800E-01  e=4.184E-31  Acinetobacter baumannii 118362
  8wol-assembly1_1  TM=8.803E-01  e=2.197E-30  Mycolicibacterium smegmatis
  8won-assembly1_A  TM=9.403E-01  e=2.391E-28  Mycolicibacterium smegmatis

Solvent-accessible surface area: 19449 Å² total; per-residue (Å²): 173,81,52,48,13,0,21,131,44,4,46,64,31,74,4,165,76,17,26,54,136,9,102,37,139,32,63,2,53,70,41,80,42,72,0,40,33,1,26,41,0,26,82,6,102,1,1,22,65,0,3,5,2,2,59,9,3,97,127,17,120,54,79,149,9,9,59,43,1,12,126,119,25,65,53,96,82,5,165,67,62,48,58,46,11,106,129,42,78,42,0,61,47,0,11,2,0,2,6,1,94,1,3,23,30,21,100,123,93,108,75,51,24,30,31,0,41,80,16,4,44,98,1,8,77,61,127,113,5,122,8,75,25,24,2,53,0,89,17,65,7,16,4,2,1,5,28,59,72,38,4,54,55,13,20,70,124,20,96,40,0,104,70,45,18,69,74,85,97,122,110,57,136,23,88,30,60,28,94,10,126,28,39,64,1,74,39,76,11,143,4,83,34,153,33,28,93,102,113,71,62,123,117,61,87,32,76,81,69,12,104,100,20,4,41,58,1,46,31,102,7,0,81,45,0,0,30,19,123,122,12,0,0,23,51,14,3,46,16,93,18,35,16,54,20,179,74,6,20,0,11,6,100,6,0,54,71,0,36,92,89,12,151,54,17,94,1,0,0,0,36,66,109,0,36,52,1,1,24,39,21,16,112,76,113,69,69,198,27,116,71,40,101,32,87,81,90,122,8,55,4,8,167,50,18,19,4,0,42,3,53,39,1,69,50,55,126,110,119,24,5,13,0,0,0,0,2,14,6,82,147,47,87,0,0,0,0,0,67,51,40,65,28,118,50,71,92,52,101,6,0,7,29,104,113,72,73,91,71,173,148,41,38,21,6,62,36,0,7,3,76,5,2,2,0,18,27,34,71,53,0,0,0,0,1,27,62,0,72,3,32,57,165,104,254

InterPro domains:
  IPR000595 Cyclic nucleotide-binding domain [PF00027] (115-202)
  IPR000595 Cyclic nucleotide-binding domain [PS50042] (96-217)
  IPR000595 Cyclic nucleotide-binding domain [SM00100] (95-218)
  IPR000595 Cyclic nucleotide-binding domain [cd00038] (95-211)
  IPR014710 RmlC-like jelly roll fold [G3DSA:2.60.120.10] (82-227)
  IPR018490 Cyclic nucleotide-binding domain superfamily [SSF51206] (86-223)
  IPR045641 Type 2A encapsulin shell protein SrpI-like [PF19307] (216-466)
  IPR049817 Encapsulin nanocompartment shell protein 2B [NF041163] (18-466)
  IPR050397 Global Transcriptional Regulators in Environmental Response [PTHR24567] (95-399)

Foldseek 3Di:
DDDQCCVVPFAEDADDPQKDKFKDKDFDDEQPQFWDWDDQFQDIWTDLVNVLNQPLNPPPDDPVLSVQQRVQKDKDKDAAFDKDDDFFAFQFKKKAFQAAWKWKQFCHTDGIDGHRHIDRRVNQPDRRHTDRIIIGTRHIGMIIMGGNVSSVVSCVVDVVSVVSSVVSVVSDIDIDMHMDGWDKQKDKDKAFQVLQPPVPDPHRPVVVSVVVVVVVSVVVVSLCLDDPRSHHQVRRAHSVQEAEDPPFACAVVVVVVNPVLAPPWAAKEEAPLNVVSHVQNCVVVVHDADWDDDPNRTAGDDPRRGYDYDNSFDQDPQRWTKMKTFDHDDVPQTKHKYFHAPDPADPDRFKHKDWDDADPSRITMIMIMGIIGMDRNYNSGMHMYTNHRSPDHDD